Protein AF-A0A2U1KUD3-F1 (afdb_monomer)

Organism: Artemisia annua (NCBI:txid35608)

Foldseek 3Di:
DPVVVVVVVVVCVVVVVVVVVCVVVVVVPPDPPPPVLDPDPDQWAKEFEQFEDDPPDTAGWIFIGHNNDTDDTDGPVRHCVVCVPGHYDYPYHDHHYPADEAEEDACQPDPPNVVHHQQRVQVVSVVVRHQEYEHEQPNHVPGQAFLVSVVNRVVSNPPRHNHHYAYAHECDPVCVPPVVRLVRSVVSGHPYYDYPDQDQDWDADPQKTKGKGGAFPCVVVLCVVLVHDPPDGPRNSVVSLVCCPVVPPHDPPLVSVVPGHGFIWMWMARPVVRKIKTAGAQVCNQAWKWFAFPVRDIDIDSDPVVCCVGHPQGMDTDDHQWMAMQFQGIARSVQRQFQWAWEFDADPVGDRRHTDTDTDPPDGHPDRDRDGNVVRDVDHDHDDDDD

Solvent-accessible surface area (backbone atoms only — not comparable to full-atom values): 21465 Å² total; per-residue (Å²): 124,70,72,62,56,54,55,56,55,61,68,44,45,64,56,53,51,51,52,50,47,50,55,57,51,63,71,59,55,77,71,76,82,71,63,88,82,53,98,52,100,56,61,58,37,33,44,32,20,56,30,33,55,54,102,86,51,74,38,42,25,35,38,34,34,46,79,90,36,82,76,47,74,40,49,52,92,58,36,70,78,76,47,64,97,54,58,71,46,75,50,51,81,45,77,46,63,79,62,37,73,44,78,80,38,78,33,25,43,41,74,35,41,88,78,48,12,45,54,53,46,23,46,53,32,45,76,71,48,27,45,31,39,22,34,51,23,58,83,16,47,72,45,18,57,36,46,68,38,42,50,51,33,54,57,61,38,60,97,36,58,69,36,48,74,49,36,34,27,35,45,44,86,93,46,66,87,38,65,69,52,52,50,46,23,42,77,70,58,29,79,46,76,43,66,73,74,75,40,68,36,76,42,76,57,98,60,28,40,26,44,24,34,40,51,60,75,47,51,73,59,52,27,60,77,72,72,50,59,96,81,61,50,68,33,55,51,52,51,52,51,48,48,48,48,74,74,42,88,87,54,60,72,38,64,63,54,67,69,63,44,57,42,24,25,37,46,31,39,31,65,86,78,73,39,44,42,36,40,33,22,68,83,46,73,31,61,42,28,38,30,40,28,90,89,67,46,82,45,74,36,61,49,64,66,60,44,39,70,56,20,52,78,43,42,34,67,56,45,48,31,24,35,36,33,62,61,50,14,66,40,28,50,85,44,62,48,30,48,44,33,30,34,60,41,62,47,103,85,73,48,83,62,37,56,44,62,44,75,37,88,86,49,74,49,97,60,80,62,81,36,50,66,63,66,39,64,77,59,60,55,81,73,79,79,85,129

Structure (mmCIF, N/CA/C/O backbone):
data_AF-A0A2U1KUD3-F1
#
_entry.id   AF-A0A2U1KUD3-F1
#
loop_
_atom_site.group_PDB
_atom_site.id
_atom_site.type_symbol
_atom_site.label_atom_id
_atom_site.label_alt_id
_atom_site.label_comp_id
_atom_site.label_asym_id
_atom_site.label_entity_id
_atom_site.label_seq_id
_atom_site.pdbx_PDB_ins_code
_atom_site.Cartn_x
_atom_site.Cartn_y
_atom_site.Cartn_z
_atom_site.occupancy
_atom_site.B_iso_or_equiv
_atom_site.auth_seq_id
_atom_site.auth_comp_id
_atom_site.auth_asym_id
_atom_site.auth_atom_id
_atom_site.pdbx_PDB_model_num
ATOM 1 N N . MET A 1 1 ? -24.375 48.774 74.966 1.00 54.44 1 MET A N 1
ATOM 2 C CA . MET A 1 1 ? -24.728 48.020 73.739 1.00 54.44 1 MET A CA 1
ATOM 3 C C . MET A 1 1 ? -23.523 47.675 72.854 1.00 54.44 1 MET A C 1
ATOM 5 O O . MET A 1 1 ? -23.617 46.727 72.089 1.00 54.44 1 MET A O 1
ATOM 9 N N . GLU A 1 2 ? -22.375 48.354 72.977 1.00 55.03 2 GLU A N 1
ATOM 10 C CA . GLU A 1 2 ? -21.226 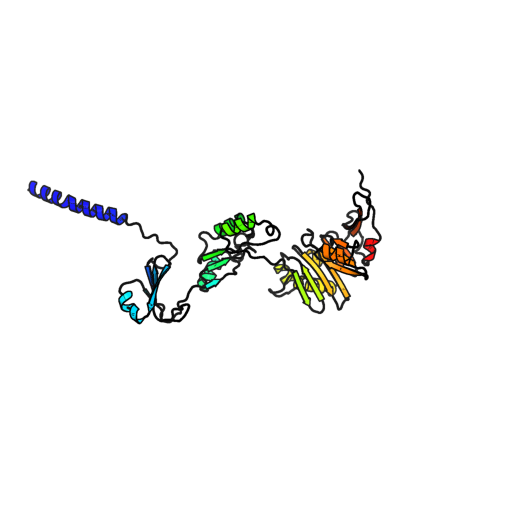48.161 72.064 1.00 55.03 2 GLU A CA 1
ATOM 11 C C . GLU A 1 2 ? -20.309 46.960 72.381 1.00 55.03 2 GLU A C 1
ATOM 13 O O . GLU A 1 2 ? -19.681 46.407 71.480 1.00 55.03 2 GLU A O 1
ATOM 18 N N . ALA A 1 3 ? -20.256 46.489 73.633 1.00 53.94 3 ALA A N 1
ATOM 19 C CA . ALA A 1 3 ? -19.382 45.371 74.017 1.00 53.94 3 ALA A CA 1
ATOM 20 C C . ALA A 1 3 ? -19.892 43.988 73.548 1.00 53.94 3 ALA A C 1
ATOM 22 O O . ALA A 1 3 ? -19.096 43.081 73.299 1.00 53.94 3 ALA A O 1
ATOM 23 N N . GLY A 1 4 ? -21.213 43.825 73.394 1.00 53.03 4 GLY A N 1
ATOM 24 C CA . GLY A 1 4 ? -21.832 42.567 72.950 1.00 53.03 4 GLY A CA 1
ATOM 25 C C . GLY A 1 4 ? -21.670 42.316 71.450 1.00 53.03 4 GLY A C 1
ATOM 26 O O . GLY A 1 4 ? -21.382 41.194 71.039 1.00 53.03 4 GLY A O 1
ATOM 27 N N . LEU A 1 5 ? -21.757 43.375 70.639 1.00 54.03 5 LEU A N 1
ATOM 28 C CA . LEU A 1 5 ? -21.639 43.283 69.182 1.00 54.03 5 LEU A CA 1
ATOM 29 C C . LEU A 1 5 ? -20.204 42.946 68.740 1.00 54.03 5 LEU A C 1
ATOM 31 O O . LEU A 1 5 ? -20.009 42.146 67.826 1.00 54.03 5 LEU A O 1
ATOM 35 N N . ARG A 1 6 ? -19.187 43.470 69.444 1.00 54.19 6 ARG A N 1
ATOM 36 C CA . ARG A 1 6 ? -17.776 43.123 69.195 1.00 54.19 6 ARG A CA 1
ATOM 37 C C . ARG A 1 6 ? -17.451 41.666 69.538 1.00 54.19 6 ARG A C 1
ATOM 39 O O . ARG A 1 6 ? -16.735 41.027 68.776 1.00 54.19 6 ARG A O 1
ATOM 46 N N . ARG A 1 7 ? -17.994 41.107 70.628 1.00 56.94 7 ARG A N 1
ATOM 47 C CA . ARG A 1 7 ? -17.806 39.677 70.957 1.00 56.94 7 ARG A CA 1
ATOM 48 C C . ARG A 1 7 ? -18.499 38.750 69.955 1.00 56.94 7 ARG A C 1
ATOM 50 O O . ARG A 1 7 ? -17.942 37.709 69.623 1.00 56.94 7 ARG A O 1
ATOM 57 N N . PHE A 1 8 ? -19.659 39.152 69.436 1.00 57.34 8 PHE A N 1
ATOM 58 C CA . PHE A 1 8 ? -20.385 38.383 68.425 1.00 57.34 8 PHE A CA 1
ATOM 59 C C . PHE A 1 8 ? -19.633 38.343 67.083 1.00 57.34 8 PHE A C 1
ATOM 61 O O . PHE A 1 8 ? -19.470 37.277 66.499 1.00 57.34 8 PHE A O 1
ATOM 68 N N . LEU A 1 9 ? -19.076 39.475 66.636 1.00 55.78 9 LEU A N 1
ATOM 69 C CA . LEU A 1 9 ? -18.307 39.556 65.386 1.00 55.78 9 LEU A CA 1
ATOM 70 C C . LEU A 1 9 ? -16.962 38.807 65.448 1.00 55.78 9 LEU A C 1
ATOM 72 O O . LEU A 1 9 ? -16.572 38.167 64.473 1.00 55.78 9 LEU A O 1
ATOM 76 N N . VAL A 1 10 ? -16.274 38.819 66.596 1.00 60.22 10 VAL A N 1
ATOM 77 C CA . VAL A 1 10 ? -14.993 38.104 66.767 1.00 60.22 10 VAL A CA 1
ATOM 78 C C . VAL A 1 10 ? -15.188 36.582 66.805 1.00 60.22 10 VAL A C 1
ATOM 80 O O . VAL A 1 10 ? -14.325 35.847 66.333 1.00 60.22 10 VAL A O 1
ATOM 83 N N . SER A 1 11 ? -16.341 36.091 67.274 1.00 62.44 11 SER A N 1
ATOM 84 C CA . SER A 1 11 ? -16.632 34.649 67.320 1.00 62.44 11 SER A CA 1
ATOM 85 C C . SER A 1 11 ? -16.914 34.025 65.945 1.00 62.44 11 SER A C 1
ATOM 87 O O . SER A 1 11 ? -16.763 32.814 65.796 1.00 62.44 11 SER A O 1
ATOM 89 N N . PHE A 1 12 ? -17.314 34.817 64.943 1.00 61.34 12 PHE A N 1
ATOM 90 C CA . PHE A 1 12 ? -17.626 34.332 63.588 1.00 61.34 12 PHE A CA 1
ATOM 91 C C . PHE A 1 12 ? -16.470 34.491 62.590 1.00 61.34 12 PHE A C 1
ATOM 93 O O . PHE A 1 12 ? -16.495 33.873 61.526 1.00 61.34 12 PHE A O 1
ATOM 100 N N . MET A 1 13 ? -15.423 35.249 62.937 1.00 70.25 13 MET A N 1
ATOM 101 C CA . MET A 1 13 ? -14.210 35.375 62.116 1.00 70.25 13 MET A CA 1
ATOM 102 C C . MET A 1 13 ? -13.536 34.031 61.778 1.00 70.25 13 MET A C 1
ATOM 104 O O . MET A 1 13 ? -13.173 33.850 60.616 1.00 70.25 13 MET A O 1
ATOM 108 N N . PRO A 1 14 ? -13.395 33.064 62.710 1.00 72.75 14 PRO A N 1
ATOM 109 C CA . PRO A 1 14 ? -12.785 31.772 62.398 1.00 72.75 14 PRO A CA 1
ATOM 110 C C . PRO A 1 14 ? -13.625 30.968 61.401 1.00 72.75 14 PRO A C 1
ATOM 112 O O . PRO A 1 14 ? -13.075 30.316 60.521 1.00 72.75 14 PRO A O 1
ATOM 115 N N . LEU A 1 15 ? -14.957 31.058 61.497 1.00 73.56 15 LEU A N 1
ATOM 116 C CA . LEU A 1 15 ? -15.887 30.360 60.608 1.00 73.56 15 LEU A CA 1
ATOM 117 C C . LEU A 1 15 ? -15.887 30.975 59.202 1.00 73.56 15 LEU A C 1
ATOM 119 O O . LEU A 1 15 ? -15.884 30.249 58.213 1.00 73.56 15 LEU A O 1
ATOM 123 N N . ALA A 1 16 ? -15.831 32.306 59.107 1.00 75.62 16 ALA A N 1
ATOM 124 C CA . ALA A 1 16 ? -15.709 33.015 57.836 1.00 75.62 16 ALA A CA 1
ATOM 125 C C . ALA A 1 16 ? -14.360 32.733 57.153 1.00 75.62 16 ALA A C 1
ATOM 127 O O . ALA A 1 16 ? -14.322 32.483 55.948 1.00 75.62 16 ALA A O 1
ATOM 128 N N . LEU A 1 17 ? -13.266 32.693 57.922 1.00 75.62 17 LEU A N 1
ATOM 129 C CA . LEU A 1 17 ? -11.947 32.310 57.418 1.00 75.62 17 LEU A CA 1
ATOM 130 C C . LEU A 1 17 ? -11.919 30.842 56.975 1.00 75.62 17 LEU A C 1
ATOM 132 O O . LEU A 1 17 ? -11.416 30.554 55.893 1.00 75.62 17 LEU A O 1
ATOM 136 N N . TYR A 1 18 ? -12.536 29.931 57.730 1.00 72.31 18 TYR A N 1
ATOM 137 C CA . TYR A 1 18 ? -12.646 28.515 57.369 1.00 72.31 18 TYR A CA 1
ATOM 138 C C . TYR A 1 18 ? -13.497 28.290 56.108 1.00 72.31 18 TYR A C 1
ATOM 140 O O . TYR A 1 18 ? -13.085 27.557 55.212 1.00 72.31 18 TYR A O 1
ATOM 148 N N . LEU A 1 19 ? -14.630 28.987 55.966 1.00 71.94 19 LEU A N 1
ATOM 149 C CA . LEU A 1 19 ? -15.449 28.962 54.748 1.00 71.94 19 LEU A CA 1
ATOM 150 C C . LEU A 1 19 ? -14.700 29.554 53.548 1.00 71.94 19 LEU A C 1
ATOM 152 O O . LEU A 1 19 ? -14.734 28.982 52.461 1.00 71.94 19 LEU A O 1
ATOM 156 N N . SER A 1 20 ? -13.964 30.653 53.738 1.00 68.81 20 SER A N 1
ATOM 157 C CA . SER A 1 20 ? -13.123 31.228 52.681 1.00 68.81 20 SER A CA 1
ATOM 158 C C . SER A 1 20 ? -11.962 30.304 52.292 1.00 68.81 20 SER A C 1
ATOM 160 O O . SER A 1 20 ? -11.641 30.203 51.110 1.00 68.81 20 SER A O 1
ATOM 162 N N . TYR A 1 21 ? -11.402 29.551 53.246 1.00 69.06 21 TYR A N 1
ATOM 163 C CA . TYR A 1 21 ? -10.380 28.534 53.011 1.00 69.06 21 TYR A CA 1
ATOM 164 C C . TYR A 1 21 ? -10.946 27.319 52.265 1.00 69.06 21 TYR A C 1
ATOM 166 O O . TYR A 1 21 ? -10.302 26.834 51.340 1.00 69.06 21 TYR A O 1
ATOM 174 N N . ILE A 1 22 ? -12.171 26.871 52.568 1.00 64.31 22 ILE A N 1
ATOM 175 C CA . ILE A 1 22 ? -12.867 25.820 51.801 1.00 64.31 22 ILE A CA 1
ATOM 176 C C . ILE A 1 22 ? -13.181 26.294 50.376 1.00 64.31 22 ILE A C 1
ATOM 178 O O . ILE A 1 22 ? -12.992 25.541 49.427 1.00 64.31 22 ILE A O 1
ATOM 182 N N . VAL A 1 23 ? -13.600 27.547 50.183 1.00 65.44 23 VAL A N 1
ATOM 183 C CA . VAL A 1 23 ? -13.841 28.108 48.839 1.00 65.44 23 VAL A CA 1
ATOM 184 C C . VAL A 1 23 ? -12.528 28.287 48.063 1.00 65.44 23 VAL A C 1
ATOM 186 O O . VAL A 1 23 ? -12.487 28.051 46.855 1.00 65.44 23 VAL A O 1
ATOM 189 N N . TYR A 1 24 ? -11.440 28.659 48.741 1.00 63.56 24 TYR A N 1
ATOM 190 C CA . TYR A 1 24 ? -10.109 28.810 48.148 1.00 63.56 24 TYR A CA 1
ATOM 191 C C . TYR A 1 24 ? -9.462 27.459 47.795 1.00 63.56 24 TYR A C 1
ATOM 193 O O . TYR A 1 24 ? -8.884 27.312 46.720 1.00 63.56 24 TYR A O 1
ATOM 201 N N . THR A 1 25 ? -9.604 26.445 48.652 1.00 51.62 25 THR A N 1
ATOM 202 C CA . THR A 1 25 ? -9.101 25.081 48.405 1.00 51.62 25 THR A CA 1
ATOM 203 C C . THR A 1 25 ? -10.010 24.285 47.464 1.00 51.62 25 THR A C 1
ATOM 205 O O . THR A 1 25 ? -9.510 23.525 46.641 1.00 51.62 25 THR A O 1
ATOM 208 N N . GLY A 1 26 ? -11.324 24.537 47.469 1.00 50.94 26 GLY A N 1
ATOM 209 C CA . GLY A 1 26 ? -12.296 23.977 46.522 1.00 50.94 26 GLY A CA 1
ATOM 210 C C . GLY A 1 26 ? -12.128 24.481 45.083 1.00 50.94 26 GLY A C 1
ATOM 211 O O . GLY A 1 26 ? -12.449 23.762 44.140 1.00 50.94 26 GLY A O 1
ATOM 212 N N . LYS A 1 27 ? -11.555 25.679 44.886 1.00 48.06 27 LYS A N 1
ATOM 213 C CA . LYS A 1 27 ? -11.140 26.185 43.560 1.00 48.06 27 LYS A CA 1
ATOM 214 C C . LYS A 1 27 ? -9.827 25.578 43.049 1.00 48.06 27 LYS A C 1
ATOM 216 O O . LYS A 1 27 ? -9.543 25.699 41.861 1.00 48.06 27 LYS A O 1
ATOM 221 N N . ASN A 1 28 ? -9.070 24.908 43.920 1.00 39.34 28 ASN A N 1
ATOM 222 C CA . ASN A 1 28 ? -7.809 24.230 43.612 1.00 39.34 28 ASN A CA 1
ATOM 223 C C . ASN A 1 28 ? -7.913 22.704 43.751 1.00 39.34 28 ASN A C 1
ATOM 225 O O . ASN A 1 28 ? -6.901 22.026 43.926 1.00 39.34 28 ASN A O 1
ATOM 229 N N . VAL A 1 29 ? -9.118 22.138 43.626 1.00 42.19 29 VAL A N 1
ATOM 230 C CA . VAL A 1 29 ? -9.229 20.726 43.254 1.00 42.19 29 VAL A CA 1
ATOM 231 C C . VAL A 1 29 ? -8.633 20.624 41.851 1.00 42.19 29 VAL A C 1
ATOM 233 O O . VAL A 1 29 ? -9.147 21.291 40.944 1.00 42.19 29 VAL A O 1
ATOM 236 N N . PRO A 1 30 ? -7.545 19.861 41.632 1.00 38.19 30 PRO A N 1
ATOM 237 C CA . PRO A 1 30 ? -7.074 19.626 40.282 1.00 38.19 30 PRO A CA 1
ATOM 238 C C . PRO A 1 30 ? -8.256 19.043 39.517 1.00 38.19 30 PRO A C 1
ATOM 240 O O . PRO A 1 30 ? -8.766 17.980 39.878 1.00 38.19 30 PRO A O 1
ATOM 243 N N . LYS A 1 31 ? -8.737 19.768 38.496 1.00 41.09 31 LYS A N 1
ATOM 244 C CA . LYS A 1 31 ? -9.712 19.208 37.561 1.00 41.09 31 LYS A CA 1
ATOM 2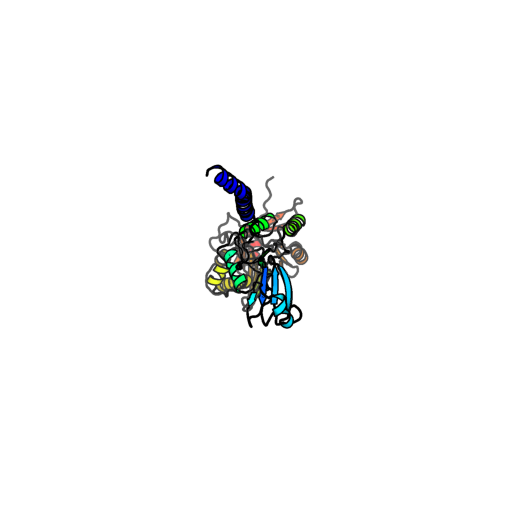45 C C . LYS A 1 31 ? -9.159 17.839 37.164 1.00 41.09 31 LYS A C 1
ATOM 247 O O . LYS A 1 31 ? -7.968 17.783 36.822 1.00 41.09 31 LYS A O 1
ATOM 252 N N . PRO A 1 32 ? -9.952 16.750 37.236 1.00 40.59 32 PRO A N 1
ATOM 253 C CA . PRO A 1 32 ? -9.506 15.493 36.660 1.00 40.59 32 PRO A CA 1
ATOM 254 C C . PRO A 1 32 ? -9.029 15.846 35.261 1.00 40.59 32 PRO A C 1
ATOM 256 O O . PRO A 1 32 ? -9.703 16.617 34.571 1.00 40.59 32 PRO A O 1
ATOM 259 N N . ARG A 1 33 ? -7.817 15.411 34.900 1.00 39.28 33 ARG A N 1
ATOM 260 C CA . ARG A 1 33 ? -7.309 15.585 33.543 1.00 39.28 33 ARG A CA 1
ATOM 261 C C . ARG A 1 33 ? -8.371 14.974 32.641 1.00 39.28 33 ARG A C 1
ATOM 263 O O . ARG A 1 33 ? -8.423 13.759 32.489 1.00 39.28 33 ARG A O 1
ATOM 270 N N . THR A 1 34 ? -9.247 15.807 32.093 1.00 44.34 34 THR A N 1
ATOM 271 C CA . THR A 1 34 ? -10.106 15.427 30.995 1.00 44.34 34 THR A CA 1
ATOM 272 C C . THR A 1 34 ? -9.118 15.301 29.856 1.00 44.34 34 THR A C 1
ATOM 274 O O . THR A 1 34 ? -8.784 16.286 29.198 1.00 44.34 34 THR A O 1
ATOM 277 N N . SER A 1 35 ? -8.542 14.111 29.680 1.00 46.62 35 SER A N 1
ATOM 278 C CA . SER A 1 35 ? -8.097 13.733 28.354 1.00 46.62 35 SER A CA 1
ATOM 279 C C . SER A 1 35 ? -9.309 14.016 27.474 1.00 46.62 35 SER A C 1
ATOM 281 O O . SER A 1 35 ? -10.368 13.421 27.665 1.00 46.62 35 SER A O 1
ATOM 283 N N . GLY A 1 36 ? -9.207 14.997 26.580 1.00 49.38 36 GLY A N 1
ATOM 284 C CA . GLY A 1 36 ? -10.276 15.366 25.646 1.00 49.38 36 GLY A CA 1
ATOM 285 C C . GLY A 1 36 ? -10.625 14.247 24.653 1.00 49.38 36 GLY A C 1
ATOM 286 O O . GLY A 1 36 ? -11.120 14.528 23.573 1.00 49.38 36 GLY A O 1
ATOM 287 N N . CYS A 1 37 ? -10.322 12.994 24.997 1.00 52.66 37 CYS A N 1
ATOM 288 C CA . CYS A 1 37 ? -10.505 11.782 24.217 1.00 52.66 37 CYS A CA 1
ATOM 289 C C . CYS A 1 37 ? -11.815 11.055 24.553 1.00 52.66 37 CYS A C 1
ATOM 291 O O . CYS A 1 37 ? -12.104 10.040 23.932 1.00 52.66 37 CYS A O 1
ATOM 293 N N . SER A 1 38 ? -12.589 11.519 25.540 1.00 59.25 38 SER A N 1
ATOM 294 C CA . SER A 1 38 ? -13.895 10.938 25.860 1.00 59.25 38 SER A CA 1
ATOM 295 C C . SER A 1 38 ? -15.006 11.891 25.434 1.00 59.25 38 SER A C 1
ATOM 297 O O . SER A 1 38 ? -15.069 13.022 25.912 1.00 59.25 38 SER A O 1
ATOM 299 N N . LEU A 1 39 ? -15.911 11.415 24.572 1.00 67.00 39 LEU A N 1
ATOM 300 C CA . LEU A 1 39 ? -17.189 12.087 24.288 1.00 67.00 39 LEU A CA 1
ATOM 301 C C . LEU A 1 39 ? -18.109 12.113 25.519 1.00 67.00 39 LEU A C 1
ATOM 303 O O . LEU A 1 39 ? -19.114 12.820 25.537 1.00 67.00 39 LEU A O 1
ATOM 307 N N . LEU A 1 40 ? -17.774 11.329 26.545 1.00 76.25 40 LEU A N 1
ATOM 308 C CA . LEU A 1 40 ? -18.543 11.209 27.769 1.00 76.25 40 LEU A CA 1
ATOM 309 C C . LEU A 1 40 ? -17.971 12.137 28.841 1.00 76.25 40 LEU A C 1
ATOM 311 O O . LEU A 1 40 ? -16.750 12.202 29.007 1.00 76.25 40 LEU A O 1
ATOM 315 N N . PRO A 1 41 ? -18.834 12.782 29.645 1.00 77.31 41 PRO A N 1
ATOM 316 C CA . PRO A 1 41 ? -18.404 13.699 30.700 1.00 77.31 41 PRO A CA 1
ATOM 317 C C . PRO A 1 41 ? -17.707 12.987 31.872 1.00 77.31 41 PRO A C 1
ATOM 319 O O . PRO A 1 41 ? -17.190 13.643 32.775 1.00 77.31 41 PRO A O 1
ATOM 322 N N . HIS A 1 42 ? -17.690 11.652 31.875 1.00 82.62 42 HIS A N 1
ATOM 323 C CA . HIS A 1 42 ? -17.127 10.827 32.935 1.00 82.62 42 HIS A CA 1
ATOM 324 C C . HIS A 1 42 ? -15.840 10.142 32.471 1.00 82.62 42 HIS A C 1
ATOM 326 O O . HIS A 1 42 ? -15.796 9.526 31.408 1.00 82.62 42 HIS A O 1
ATOM 332 N N . SER A 1 43 ? -14.800 10.194 33.305 1.00 84.81 43 SER A N 1
ATOM 333 C CA . SER A 1 43 ? -13.586 9.388 33.120 1.00 84.81 43 SER A CA 1
ATOM 334 C C . SER A 1 43 ? -13.768 7.937 33.571 1.00 84.81 43 SER A C 1
ATOM 336 O O . SER A 1 43 ? -12.983 7.080 33.176 1.00 84.81 43 SER A O 1
ATOM 338 N N . HIS A 1 44 ? -14.782 7.677 34.402 1.00 91.62 44 HIS A N 1
ATOM 339 C CA . HIS A 1 44 ? -15.135 6.364 34.932 1.00 91.62 44 HIS A CA 1
ATOM 340 C C . HIS A 1 44 ? -16.622 6.104 34.691 1.00 91.62 44 HIS A C 1
ATOM 342 O O . HIS A 1 44 ? -17.469 6.847 35.187 1.00 91.62 44 HIS A O 1
ATOM 348 N N . TYR A 1 45 ? -16.930 5.092 33.888 1.00 91.69 45 TYR A N 1
ATOM 349 C CA . TYR A 1 45 ? -18.288 4.751 33.469 1.00 91.69 45 TYR A CA 1
ATOM 350 C C . TYR A 1 45 ? -18.384 3.271 33.091 1.00 91.69 45 TYR A C 1
ATOM 352 O O . TYR A 1 45 ? -17.379 2.564 33.026 1.00 91.69 45 TYR A O 1
ATOM 360 N N . TRP A 1 46 ? -19.604 2.807 32.848 1.00 93.25 46 TRP A N 1
ATOM 361 C CA . TRP A 1 46 ? -19.900 1.437 32.451 1.00 93.25 46 TRP A CA 1
ATOM 362 C C . TRP A 1 46 ? -20.617 1.405 31.104 1.00 93.25 46 TRP A C 1
ATOM 364 O O . TRP A 1 46 ? -21.445 2.269 30.820 1.00 93.25 46 TRP A O 1
ATOM 374 N N . ILE A 1 47 ? -20.321 0.389 30.297 1.00 93.88 47 ILE A N 1
ATOM 375 C CA . ILE A 1 47 ? -21.030 0.072 29.054 1.00 93.88 47 ILE A CA 1
ATOM 376 C C . ILE A 1 47 ? -21.791 -1.233 29.273 1.00 93.88 47 ILE A C 1
ATOM 378 O O . ILE A 1 47 ? -21.157 -2.259 29.501 1.00 93.88 47 ILE A O 1
ATOM 382 N N . ALA A 1 48 ? -23.120 -1.206 29.201 1.00 94.31 48 ALA A N 1
ATOM 383 C CA . ALA A 1 48 ? -23.973 -2.384 29.349 1.00 94.31 48 ALA A CA 1
ATOM 384 C C . ALA A 1 48 ? -24.541 -2.837 27.999 1.00 94.31 48 ALA A C 1
ATOM 386 O O . ALA A 1 48 ? -24.851 -2.011 27.141 1.00 94.31 48 ALA A O 1
ATOM 387 N N . SER A 1 49 ? -24.658 -4.152 27.809 1.00 95.88 49 SER A N 1
ATOM 388 C CA . SER A 1 49 ? -25.300 -4.761 26.640 1.00 95.88 49 SER A CA 1
ATOM 389 C C . SER A 1 49 ? -25.666 -6.225 26.912 1.00 95.88 49 SER A C 1
ATOM 391 O O . SER A 1 49 ? -25.012 -6.919 27.694 1.00 95.88 49 SER A O 1
ATOM 393 N N . LYS A 1 50 ? -26.694 -6.718 26.213 1.00 95.88 50 LYS A N 1
ATOM 394 C CA . LYS A 1 50 ? -27.051 -8.142 26.139 1.00 95.88 50 LYS A CA 1
ATOM 395 C C . LYS A 1 50 ? -26.057 -8.977 25.325 1.00 95.88 50 LYS A C 1
ATOM 397 O O . LYS A 1 50 ? -26.063 -10.201 25.442 1.00 95.88 50 LYS A O 1
ATOM 402 N N . HIS A 1 51 ? -25.219 -8.329 24.515 1.00 97.00 51 HIS A N 1
ATOM 403 C CA . HIS A 1 51 ? -24.284 -8.964 23.591 1.00 97.00 51 HIS A CA 1
ATOM 404 C C . HIS A 1 51 ? -22.897 -8.311 23.664 1.00 97.00 51 HIS A C 1
ATOM 406 O O . HIS A 1 51 ? -22.523 -7.502 22.816 1.00 97.00 51 HIS A O 1
ATOM 412 N N . ILE A 1 52 ? -22.115 -8.685 24.674 1.00 96.88 52 ILE A N 1
ATOM 413 C CA . ILE A 1 52 ? -20.704 -8.316 24.809 1.00 96.88 52 ILE A CA 1
ATOM 414 C C . ILE A 1 52 ? -19.845 -9.458 24.276 1.00 96.88 52 ILE A C 1
ATOM 416 O O . ILE A 1 52 ? -19.898 -10.573 24.796 1.00 96.88 52 ILE A O 1
ATOM 420 N N . VAL A 1 53 ? -19.046 -9.176 23.251 1.00 96.12 53 VAL A N 1
ATOM 421 C CA . VAL A 1 53 ? -18.141 -10.147 22.630 1.00 96.12 53 VAL A CA 1
ATOM 422 C C . VAL A 1 53 ? -16.845 -10.232 23.427 1.00 96.12 53 VAL A C 1
ATOM 424 O O . VAL A 1 53 ? -16.150 -9.235 23.625 1.00 96.12 53 VAL A O 1
ATOM 427 N N . THR A 1 54 ? -16.494 -11.443 23.845 1.00 92.75 54 THR A N 1
ATOM 428 C CA . THR A 1 54 ? -15.199 -11.779 24.448 1.00 92.75 54 THR A CA 1
ATOM 429 C C . THR A 1 54 ? -14.454 -12.775 23.548 1.00 92.75 54 THR A C 1
ATOM 431 O O . THR A 1 54 ? -15.056 -13.318 22.621 1.00 92.75 54 THR A O 1
ATOM 434 N N . PRO A 1 55 ? -13.169 -13.079 23.807 1.00 90.81 55 PRO A N 1
ATOM 435 C CA . PRO A 1 55 ? -12.439 -14.090 23.036 1.00 90.81 55 PRO A CA 1
ATOM 436 C C . PRO A 1 55 ? -13.046 -15.503 23.068 1.00 90.81 55 PRO A C 1
ATOM 438 O O . PRO A 1 55 ? -12.670 -16.338 22.251 1.00 90.81 55 PRO A O 1
ATOM 441 N N . HIS A 1 56 ? -13.939 -15.795 24.019 1.00 91.25 56 HIS A N 1
ATOM 442 C CA . HIS A 1 56 ? -14.452 -17.148 24.258 1.00 91.25 56 HIS A CA 1
ATOM 443 C C . HIS A 1 56 ? -15.968 -17.264 24.095 1.00 91.25 56 HIS A C 1
ATOM 445 O O . HIS A 1 56 ? -16.460 -18.293 23.640 1.00 91.25 56 HIS A O 1
ATOM 451 N N . GLU A 1 57 ? -16.715 -16.230 24.478 1.00 94.06 57 GLU A N 1
ATOM 452 C CA . GLU A 1 57 ? -18.178 -16.245 24.482 1.00 94.06 57 GLU A CA 1
ATOM 453 C C . GLU A 1 57 ? -18.782 -14.854 24.240 1.00 94.06 57 GLU A C 1
ATOM 455 O O . GLU A 1 57 ? -18.121 -13.824 24.410 1.00 94.06 57 GLU A O 1
ATOM 460 N N . ILE A 1 58 ? -20.065 -14.833 23.874 1.00 96.62 58 ILE A N 1
ATOM 461 C CA . ILE A 1 58 ? -20.904 -13.631 23.899 1.00 96.62 58 ILE A CA 1
ATOM 462 C C . ILE A 1 58 ? -21.719 -13.667 25.187 1.00 96.62 58 ILE A C 1
ATOM 464 O O . ILE A 1 58 ? -22.440 -14.634 25.432 1.00 96.62 58 ILE A O 1
ATOM 468 N N . ILE A 1 59 ? -21.625 -12.614 25.997 1.00 94.75 59 ILE A N 1
ATOM 469 C CA . ILE A 1 59 ? -22.306 -12.542 27.293 1.00 94.75 59 ILE A CA 1
ATOM 470 C C . ILE A 1 59 ? -23.260 -11.353 27.377 1.00 94.75 59 ILE A C 1
ATOM 472 O O . ILE A 1 59 ? -23.042 -10.319 26.752 1.00 94.75 59 ILE A O 1
ATOM 476 N N . SER A 1 60 ? -24.271 -11.484 28.233 1.00 95.69 60 SER A N 1
ATOM 477 C CA . SER A 1 60 ? -25.054 -10.350 28.726 1.00 95.69 60 SER A CA 1
ATOM 478 C C . SER A 1 60 ? -24.420 -9.811 30.006 1.00 95.69 60 SER A C 1
ATOM 480 O O . SER A 1 60 ? -24.121 -10.584 30.927 1.00 95.69 60 SER A O 1
ATOM 482 N N . GLY A 1 61 ? -24.202 -8.500 30.080 1.00 94.38 61 GLY A N 1
ATOM 483 C CA . GLY A 1 61 ? -23.539 -7.883 31.221 1.00 94.38 61 GLY A CA 1
ATOM 484 C C . GLY A 1 61 ? -23.074 -6.461 30.947 1.00 94.38 61 GLY A C 1
ATOM 485 O O . GLY A 1 61 ? -23.733 -5.705 30.231 1.00 94.38 61 GLY A O 1
ATOM 486 N N . ALA A 1 62 ? -21.926 -6.102 31.516 1.00 94.38 62 ALA A N 1
ATOM 487 C CA . ALA A 1 62 ? -21.323 -4.800 31.300 1.00 94.38 62 ALA A CA 1
ATOM 488 C C . ALA A 1 62 ? -19.809 -4.758 31.487 1.00 94.38 62 ALA A C 1
ATOM 490 O O . ALA A 1 62 ? -19.220 -5.584 32.185 1.00 94.38 62 ALA A O 1
ATOM 491 N N . VAL A 1 63 ? -19.207 -3.730 30.895 1.00 94.25 63 VAL A N 1
ATOM 492 C CA . VAL A 1 63 ? -17.775 -3.437 30.916 1.00 94.25 63 VAL A CA 1
ATOM 493 C C . VAL A 1 63 ? -17.533 -2.147 31.691 1.00 94.25 63 VAL A C 1
ATOM 495 O O . VAL A 1 63 ? -18.111 -1.109 31.369 1.00 94.25 63 VAL A O 1
ATOM 498 N N . GLU A 1 64 ? -16.665 -2.198 32.696 1.00 93.81 64 GLU A N 1
ATOM 499 C CA . GLU A 1 64 ? -16.210 -1.027 33.444 1.00 93.81 64 GLU A CA 1
ATOM 500 C C . GLU A 1 64 ? -15.027 -0.370 32.744 1.00 93.81 64 GLU A C 1
ATOM 502 O O . GLU A 1 64 ? -14.012 -1.017 32.471 1.00 93.81 64 GLU A O 1
ATOM 507 N N . ILE A 1 65 ? -15.124 0.937 32.516 1.00 93.06 65 ILE A N 1
ATOM 508 C CA . ILE A 1 65 ? -14.069 1.735 31.902 1.00 93.06 65 ILE A CA 1
ATOM 509 C C . ILE A 1 65 ? -13.633 2.819 32.877 1.00 93.06 65 ILE A C 1
ATOM 511 O O . ILE A 1 65 ? -14.452 3.618 33.323 1.00 93.06 65 ILE A O 1
ATOM 515 N N . ASN A 1 66 ? -12.334 2.890 33.169 1.00 91.25 66 ASN A N 1
ATOM 516 C CA . ASN A 1 66 ? -11.739 3.963 33.963 1.00 91.25 66 ASN A CA 1
ATOM 517 C C . ASN A 1 66 ? -10.477 4.498 33.281 1.00 91.25 66 ASN A C 1
ATOM 519 O O . ASN A 1 66 ? -9.548 3.746 32.983 1.00 91.25 66 ASN A O 1
ATOM 523 N N . GLY A 1 67 ? -10.448 5.801 33.000 1.00 88.00 67 GLY A N 1
ATOM 524 C CA . GLY A 1 67 ? -9.299 6.462 32.380 1.00 88.00 67 GLY A CA 1
ATOM 525 C C . GLY A 1 67 ? -8.939 5.902 30.999 1.00 88.00 67 GLY A C 1
ATOM 526 O O . GLY A 1 67 ? -7.764 5.880 30.643 1.00 88.00 67 GLY A O 1
ATOM 527 N N . GLY A 1 68 ? -9.928 5.409 30.244 1.00 88.06 68 GLY A N 1
ATOM 528 C CA . GLY A 1 68 ? -9.726 4.796 28.924 1.00 88.06 68 GLY A CA 1
ATOM 529 C C . GLY A 1 68 ? -9.234 3.345 28.954 1.00 88.06 68 GLY A C 1
ATOM 530 O O . GLY A 1 68 ? -8.859 2.814 27.914 1.00 88.06 68 GLY A O 1
ATOM 531 N N . ARG A 1 69 ? -9.222 2.694 30.123 1.00 92.06 69 ARG A N 1
ATOM 532 C CA . ARG A 1 69 ? -8.876 1.274 30.272 1.00 92.06 69 ARG A CA 1
ATOM 533 C C . ARG A 1 69 ? -10.080 0.473 30.733 1.00 92.06 69 ARG A C 1
ATOM 535 O O . ARG A 1 69 ? -10.869 0.962 31.538 1.00 92.06 69 ARG A O 1
ATOM 542 N N . ILE A 1 70 ? -10.170 -0.765 30.261 1.00 94.19 70 ILE A N 1
ATOM 543 C CA . ILE A 1 70 ? -11.120 -1.752 30.776 1.00 94.19 70 ILE A CA 1
ATOM 544 C C . ILE A 1 70 ? -10.610 -2.223 32.142 1.00 94.19 70 ILE A C 1
ATOM 546 O O . ILE A 1 70 ? -9.470 -2.674 32.246 1.00 94.19 70 ILE A O 1
ATOM 550 N N . ILE A 1 71 ? -11.432 -2.081 33.181 1.00 95.12 71 ILE A N 1
ATOM 551 C CA . ILE A 1 71 ? -11.084 -2.452 34.563 1.00 95.12 71 ILE A CA 1
ATOM 552 C C . ILE A 1 71 ? -11.686 -3.797 34.941 1.00 95.12 71 ILE A C 1
ATOM 554 O O . ILE A 1 71 ? -11.021 -4.630 35.550 1.00 95.12 71 ILE A O 1
ATOM 558 N N . SER A 1 72 ? -12.947 -4.006 34.586 1.00 92.50 72 SER A N 1
ATOM 559 C CA . SER A 1 72 ? -13.676 -5.216 34.925 1.00 92.50 72 SER A CA 1
ATOM 560 C C . SER A 1 72 ? -14.779 -5.484 33.906 1.00 92.50 72 SER A C 1
ATOM 562 O O . SER A 1 72 ? -15.178 -4.607 33.134 1.00 92.50 72 SER A O 1
ATOM 564 N N . LEU A 1 73 ? -15.247 -6.726 33.890 1.00 92.69 73 LEU A N 1
ATOM 565 C CA . LEU A 1 73 ? -16.378 -7.175 33.096 1.00 92.69 73 LEU A CA 1
ATOM 566 C C . LEU A 1 73 ? -17.259 -8.039 33.995 1.00 92.69 73 LEU A C 1
ATOM 568 O O . LEU A 1 73 ? -16.774 -8.946 34.669 1.00 92.69 73 LEU A O 1
ATOM 572 N N . VAL A 1 74 ? -18.545 -7.708 34.039 1.00 92.19 74 VAL A N 1
ATOM 573 C CA . VAL A 1 74 ? -19.500 -8.243 35.013 1.00 92.19 74 VAL A CA 1
ATOM 574 C C . VAL A 1 74 ? -20.681 -8.835 34.257 1.00 92.19 74 VAL A C 1
ATOM 576 O O . VAL A 1 74 ? -21.229 -8.188 33.365 1.00 92.19 74 VAL A O 1
ATOM 579 N N . LYS A 1 75 ? -21.073 -10.071 34.588 1.00 90.88 75 LYS A N 1
ATOM 580 C CA . LYS A 1 75 ? -22.248 -10.721 33.990 1.00 90.88 75 LYS A CA 1
ATOM 581 C C . LYS A 1 75 ? -23.526 -10.081 34.535 1.00 90.88 75 LYS A C 1
ATOM 583 O O . LYS A 1 75 ? -23.555 -9.578 35.653 1.00 90.88 75 LYS A O 1
ATOM 588 N N . GLU A 1 76 ? -24.608 -10.138 33.764 1.00 86.62 76 GLU A N 1
ATOM 589 C CA . GLU A 1 76 ? -25.886 -9.492 34.107 1.00 86.62 76 GLU A CA 1
ATOM 590 C C . GLU A 1 76 ? -26.411 -9.841 35.515 1.00 86.62 76 GLU A C 1
ATOM 592 O O . GLU A 1 76 ? -27.026 -9.008 36.174 1.00 86.62 76 GLU A O 1
ATOM 597 N N . LYS A 1 77 ? -26.128 -11.050 36.007 1.00 82.88 77 LYS A N 1
ATOM 598 C CA . LYS A 1 77 ? -26.555 -11.518 37.335 1.00 82.88 77 LYS A CA 1
ATOM 599 C C . LYS A 1 77 ? -25.957 -10.689 38.481 1.00 82.88 77 LYS A C 1
ATOM 601 O O . LYS A 1 77 ? -26.628 -10.460 39.478 1.00 82.88 77 LYS A O 1
ATOM 606 N N . ASP A 1 78 ? -24.733 -10.203 38.293 1.00 79.81 78 ASP A N 1
ATOM 607 C CA . ASP A 1 78 ? -23.928 -9.504 39.304 1.00 79.81 78 ASP A CA 1
ATOM 608 C C . ASP A 1 78 ? -23.948 -7.970 39.097 1.00 79.81 78 ASP A C 1
ATOM 610 O O . ASP A 1 78 ? -23.370 -7.191 39.862 1.00 79.81 78 ASP A O 1
ATOM 614 N N . TRP A 1 79 ? -24.622 -7.518 38.034 1.00 74.94 79 TRP A N 1
ATOM 615 C CA . TRP A 1 79 ? -24.650 -6.134 37.562 1.00 74.94 79 TRP A CA 1
ATOM 616 C C . TRP A 1 79 ? -25.405 -5.177 38.498 1.00 74.94 79 TRP A C 1
ATOM 618 O O . TRP A 1 79 ? -24.908 -4.087 38.789 1.00 74.94 79 TRP A O 1
ATOM 628 N N . GLN A 1 80 ? -26.592 -5.562 38.990 1.00 71.25 80 GLN A N 1
ATOM 629 C CA . GLN A 1 80 ? -27.474 -4.638 39.724 1.00 71.25 80 GLN A CA 1
ATOM 630 C C . GLN A 1 80 ? -26.883 -4.157 41.057 1.00 71.25 80 GLN A C 1
ATOM 632 O O . GLN A 1 80 ? -27.081 -3.002 41.434 1.00 71.25 80 GLN A O 1
ATOM 637 N N . GLU A 1 81 ? -26.136 -5.011 41.756 1.00 73.12 81 GLU A N 1
ATOM 638 C CA . GLU A 1 81 ? -25.469 -4.640 43.009 1.00 73.12 81 GLU A CA 1
ATOM 639 C C . GLU A 1 81 ? -24.187 -3.844 42.750 1.00 73.12 81 GLU A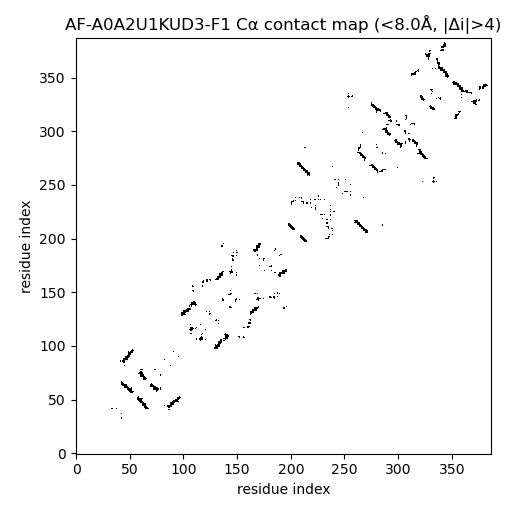 C 1
ATOM 641 O O . GLU A 1 81 ? -23.928 -2.841 43.418 1.00 73.12 81 GLU A O 1
ATOM 646 N N . THR A 1 82 ? -23.417 -4.236 41.732 1.00 74.19 82 THR A N 1
ATOM 647 C CA . THR A 1 82 ? -22.099 -3.657 41.440 1.00 74.19 82 THR A CA 1
ATOM 648 C C . THR A 1 82 ? -22.181 -2.245 40.852 1.00 74.19 82 THR A C 1
ATOM 650 O O . THR A 1 82 ? -21.249 -1.447 41.020 1.00 74.19 82 THR A O 1
ATOM 653 N N . VAL A 1 83 ? -23.267 -1.916 40.142 1.00 75.69 83 VAL A N 1
ATOM 654 C CA . VAL A 1 83 ? -23.348 -0.698 39.307 1.00 75.69 83 VAL A CA 1
ATOM 655 C C . VAL A 1 83 ? -24.409 0.299 39.778 1.00 75.69 83 VAL A C 1
ATOM 657 O O . VAL A 1 83 ? -24.614 1.364 39.192 1.00 75.69 83 VAL A O 1
ATOM 660 N N . LYS A 1 84 ? -25.018 0.025 40.934 1.00 75.44 84 LYS A N 1
ATOM 661 C CA . LYS A 1 84 ? -25.938 0.944 41.604 1.00 75.44 84 LYS A CA 1
ATOM 662 C C . LYS A 1 84 ? -25.291 2.326 41.791 1.00 75.44 84 LYS A C 1
ATOM 664 O O . LYS A 1 84 ? -24.218 2.446 42.378 1.00 75.44 84 LYS A O 1
ATOM 669 N N . ASN A 1 85 ? -25.966 3.367 41.299 1.00 79.75 85 ASN A N 1
ATOM 670 C CA . ASN A 1 85 ? -25.536 4.775 41.333 1.00 79.75 85 ASN A CA 1
ATOM 671 C C . ASN A 1 85 ? -24.249 5.117 40.546 1.00 79.75 85 ASN A C 1
ATOM 673 O O . ASN A 1 85 ? -23.647 6.159 40.810 1.00 79.75 85 ASN A O 1
ATOM 677 N N . LYS A 1 86 ? -23.816 4.290 39.584 1.00 85.81 86 LYS A N 1
ATOM 678 C CA . LYS A 1 86 ? -22.676 4.604 38.700 1.00 85.81 86 LYS A CA 1
ATOM 679 C C . LYS A 1 86 ? -23.145 5.118 37.326 1.00 85.81 86 LYS A C 1
ATOM 681 O O . LYS A 1 86 ? -24.264 4.810 36.921 1.00 85.81 86 LYS A O 1
ATOM 686 N N . PRO A 1 87 ? -22.316 5.876 36.580 1.00 90.12 87 PRO A N 1
ATOM 687 C CA . PRO A 1 87 ? -22.633 6.266 35.206 1.00 90.12 87 PRO A CA 1
ATOM 688 C C . PRO A 1 87 ? -22.643 5.044 34.281 1.00 90.12 87 PRO A C 1
ATOM 690 O O . PRO A 1 87 ? -21.619 4.378 34.121 1.00 90.12 87 PRO A O 1
ATOM 693 N N . VAL A 1 88 ? -23.794 4.763 33.674 1.00 90.94 88 VAL A N 1
ATOM 694 C CA . VAL A 1 88 ? -24.019 3.617 32.783 1.00 90.94 88 VAL A CA 1
ATOM 695 C C . VAL A 1 88 ? -24.492 4.101 31.424 1.00 90.94 88 VAL A C 1
ATOM 697 O O . VAL A 1 88 ? -25.368 4.960 31.341 1.00 90.94 88 VAL A O 1
ATOM 700 N N . ILE A 1 89 ? -23.964 3.484 30.373 1.00 92.06 89 ILE A N 1
ATOM 701 C CA . ILE A 1 89 ? -24.460 3.605 29.007 1.00 92.06 89 ILE A CA 1
ATOM 702 C C . ILE A 1 89 ? -24.977 2.237 28.587 1.00 92.06 89 ILE A C 1
ATOM 704 O O . ILE A 1 89 ? -24.193 1.306 28.406 1.00 92.06 89 ILE A O 1
ATOM 708 N N . ASP A 1 90 ? -26.295 2.118 28.476 1.00 92.44 90 ASP A N 1
ATOM 709 C CA . ASP A 1 90 ? -26.962 0.873 28.108 1.00 92.44 90 ASP A CA 1
ATOM 710 C C . ASP A 1 90 ? -27.245 0.841 26.602 1.00 92.44 90 ASP A C 1
ATOM 712 O O . ASP A 1 90 ? -27.982 1.673 26.073 1.00 92.44 90 ASP A O 1
ATOM 716 N N . TYR A 1 91 ? -26.631 -0.122 25.918 1.00 94.88 91 TYR A N 1
ATOM 717 C CA . TYR A 1 91 ? -26.780 -0.371 24.486 1.00 94.88 91 TYR A CA 1
ATOM 718 C C . TYR A 1 91 ? -27.846 -1.436 24.173 1.00 94.88 91 TYR A C 1
ATOM 720 O O . TYR A 1 91 ? -28.046 -1.785 23.007 1.00 94.88 91 TYR A O 1
ATOM 728 N N . GLY A 1 92 ? -28.551 -1.958 25.184 1.00 95.00 92 GLY A N 1
ATOM 729 C CA . GLY A 1 92 ? -29.626 -2.930 25.020 1.00 95.00 92 GLY A CA 1
ATOM 730 C C . GLY A 1 92 ? -29.155 -4.175 24.270 1.00 95.00 92 GLY A C 1
ATOM 731 O O . GLY A 1 92 ? -28.287 -4.903 24.742 1.00 95.00 92 GLY A O 1
ATOM 732 N N . ASN A 1 93 ? -29.718 -4.408 23.083 1.00 96.25 93 ASN A N 1
ATOM 733 C CA . ASN A 1 93 ? -29.381 -5.554 22.230 1.00 96.25 93 ASN A CA 1
ATOM 734 C C . ASN A 1 93 ? -28.303 -5.246 21.173 1.00 96.25 93 ASN A C 1
ATOM 736 O O . ASN A 1 93 ? -28.062 -6.075 20.298 1.00 96.25 93 ASN A O 1
ATOM 740 N N . ALA A 1 94 ? -27.673 -4.067 21.184 1.00 96.56 94 ALA A N 1
ATOM 741 C CA . ALA A 1 94 ? -26.573 -3.803 20.260 1.00 96.56 94 ALA A CA 1
ATOM 742 C C . ALA A 1 94 ? -25.310 -4.559 20.691 1.00 96.56 94 ALA A C 1
ATOM 744 O O . ALA A 1 94 ? -25.039 -4.715 21.881 1.00 96.56 94 ALA A O 1
ATOM 745 N N . VAL A 1 95 ? -24.521 -5.014 19.721 1.00 96.25 95 VAL A N 1
ATOM 746 C CA . VAL A 1 95 ? -23.273 -5.732 19.992 1.00 96.25 95 VAL A CA 1
ATOM 747 C C . VAL A 1 95 ? -22.204 -4.755 20.474 1.00 96.25 95 VAL A C 1
ATOM 749 O O . VAL A 1 95 ? -21.894 -3.776 19.798 1.00 96.25 95 VAL A O 1
ATOM 752 N N . VAL A 1 96 ? -21.612 -5.053 21.627 1.00 96.19 96 VAL A N 1
ATOM 753 C CA . VAL A 1 96 ? -20.415 -4.381 22.139 1.00 96.19 96 VAL A CA 1
ATOM 754 C C . VAL A 1 96 ? -19.239 -5.323 21.930 1.00 96.19 96 VAL A C 1
ATOM 756 O O . VAL A 1 96 ? -19.210 -6.425 22.476 1.00 96.19 96 VAL A O 1
ATOM 759 N N . MET A 1 97 ? -18.266 -4.906 21.129 1.00 95.69 97 MET A N 1
ATOM 760 C CA . MET A 1 97 ? -17.112 -5.729 20.765 1.00 95.69 97 MET A CA 1
ATOM 761 C C . MET A 1 97 ? -15.811 -4.925 20.831 1.00 95.69 97 MET A C 1
ATOM 763 O O . MET A 1 97 ? -15.859 -3.691 20.795 1.00 95.69 97 MET A O 1
ATOM 767 N N . PRO A 1 98 ? -14.648 -5.596 20.918 1.00 94.81 98 PRO A N 1
ATOM 768 C CA . PRO A 1 98 ? -13.364 -4.936 20.729 1.00 94.81 98 PRO A CA 1
ATOM 769 C C . PRO A 1 98 ? -13.332 -4.183 19.396 1.00 94.81 98 PRO A C 1
ATOM 771 O O . PRO A 1 98 ? -13.804 -4.691 18.378 1.00 94.81 98 PRO A O 1
ATOM 774 N N . GLY A 1 99 ? -12.777 -2.973 19.411 1.00 95.75 99 GLY A N 1
ATOM 775 C CA . GLY A 1 99 ? -12.613 -2.185 18.197 1.00 95.75 99 GLY A CA 1
ATOM 776 C C . GLY A 1 99 ? -11.669 -2.867 17.208 1.00 95.75 99 GLY A C 1
ATOM 777 O O . GLY A 1 99 ? -10.696 -3.515 17.603 1.00 95.75 99 GLY A O 1
ATOM 778 N N . LEU A 1 100 ? -11.971 -2.735 15.918 1.00 96.75 100 LEU A N 1
ATOM 779 C CA . LEU A 1 100 ? -11.187 -3.376 14.868 1.00 96.75 100 LEU A CA 1
ATOM 780 C C . LEU A 1 100 ? -9.816 -2.703 14.719 1.00 96.75 100 LEU A C 1
ATOM 782 O O . LEU A 1 100 ? -9.664 -1.497 14.947 1.00 96.75 100 LEU A O 1
ATOM 786 N N . ILE A 1 101 ? -8.828 -3.502 14.314 1.00 97.69 101 ILE A N 1
ATOM 787 C CA . ILE A 1 101 ? -7.482 -3.049 13.958 1.00 97.69 101 ILE A CA 1
ATOM 788 C C . ILE A 1 101 ? -7.301 -3.300 12.465 1.00 97.69 101 ILE A C 1
ATOM 790 O O . ILE A 1 101 ? -7.253 -4.454 12.039 1.00 97.69 101 ILE A O 1
ATOM 794 N N . ASP A 1 102 ? -7.197 -2.229 11.686 1.00 96.62 102 ASP A N 1
ATOM 795 C CA . ASP A 1 102 ? -6.880 -2.317 10.264 1.00 96.62 102 ASP A CA 1
ATOM 796 C C . ASP A 1 102 ? -5.387 -2.057 10.064 1.00 96.62 102 ASP A C 1
ATOM 798 O O . ASP A 1 102 ? -4.868 -0.985 10.381 1.00 96.62 102 ASP A O 1
ATOM 802 N N . VAL A 1 103 ? -4.684 -3.074 9.573 1.00 96.50 103 VAL A N 1
ATOM 803 C CA . VAL A 1 103 ? -3.229 -3.052 9.408 1.00 96.50 103 VAL A CA 1
ATOM 804 C C . VAL A 1 103 ? -2.778 -2.528 8.046 1.00 96.50 103 VAL A C 1
ATOM 806 O O . VAL A 1 103 ? -1.574 -2.481 7.799 1.00 96.50 103 VAL A O 1
ATOM 809 N N . HIS A 1 104 ? -3.696 -2.162 7.147 1.00 95.56 104 HIS A N 1
ATOM 810 C CA . HIS A 1 104 ? -3.349 -1.725 5.793 1.00 95.56 104 HIS A CA 1
ATOM 811 C C . HIS A 1 104 ? -4.267 -0.587 5.335 1.00 95.56 104 HIS A C 1
ATOM 813 O O . HIS A 1 104 ? -5.175 -0.782 4.530 1.00 95.56 104 HIS A O 1
ATOM 819 N N . ALA A 1 105 ? -3.967 0.629 5.793 1.00 93.12 105 ALA A N 1
ATOM 820 C CA . ALA A 1 105 ? -4.638 1.852 5.353 1.00 93.12 105 ALA A CA 1
ATOM 821 C C . ALA A 1 105 ? -3.671 2.785 4.608 1.00 93.12 105 ALA A C 1
ATOM 823 O O . ALA A 1 105 ? -2.477 2.803 4.896 1.00 93.12 105 ALA A O 1
ATOM 824 N N . HIS A 1 106 ? -4.187 3.561 3.654 1.00 94.62 106 HIS A N 1
ATOM 825 C CA . HIS A 1 106 ? -3.441 4.617 2.959 1.00 94.62 106 HIS A CA 1
ATOM 826 C C . HIS A 1 106 ? -4.124 5.949 3.254 1.00 94.62 106 HIS A C 1
ATOM 828 O O . HIS A 1 106 ? -5.216 6.200 2.755 1.00 94.62 106 HIS A O 1
ATOM 834 N N . LEU A 1 107 ? -3.521 6.761 4.123 1.00 93.69 107 LEU A N 1
ATOM 835 C CA . LEU A 1 107 ? -4.031 8.089 4.484 1.00 93.69 107 LEU A CA 1
ATOM 836 C C . LEU A 1 107 ? -3.355 9.214 3.688 1.00 93.69 107 LEU A C 1
ATOM 838 O O . LEU A 1 107 ? -3.838 10.346 3.707 1.00 93.69 107 LEU A O 1
ATOM 842 N N . ASP A 1 108 ? -2.250 8.902 3.002 1.00 89.62 108 ASP A N 1
ATOM 843 C CA . ASP A 1 108 ? -1.570 9.734 1.999 1.00 89.62 108 ASP A CA 1
ATOM 844 C C . ASP A 1 108 ? -1.116 11.136 2.481 1.00 89.62 108 ASP A C 1
ATOM 846 O O . ASP A 1 108 ? -0.809 12.029 1.691 1.00 89.62 108 ASP A O 1
ATOM 850 N N . ASP A 1 109 ? -0.998 11.325 3.798 1.00 89.69 109 ASP A N 1
ATOM 851 C CA . ASP A 1 109 ? -0.618 12.576 4.470 1.00 89.69 109 ASP A CA 1
ATOM 852 C C . ASP A 1 109 ? 0.724 12.369 5.206 1.00 89.69 109 ASP A C 1
ATOM 854 O O . ASP A 1 109 ? 0.874 11.381 5.933 1.00 89.69 109 ASP A O 1
ATOM 858 N N . PRO A 1 110 ? 1.736 13.244 5.046 1.00 89.88 110 PRO A N 1
ATOM 859 C CA . PRO A 1 110 ? 1.762 14.489 4.272 1.00 89.88 110 PRO A CA 1
ATOM 860 C C . PRO A 1 110 ? 1.935 14.299 2.764 1.00 89.88 110 PRO A C 1
ATOM 862 O O . PRO A 1 110 ? 2.312 13.232 2.287 1.00 89.88 110 PRO A O 1
ATOM 865 N N . GLY A 1 111 ? 1.690 15.378 2.018 1.00 83.25 111 GLY A N 1
ATOM 866 C CA . GLY A 1 111 ? 2.061 15.520 0.609 1.00 83.25 111 GLY A CA 1
ATOM 867 C C . GLY A 1 111 ? 0.930 15.289 -0.389 1.00 83.25 111 GLY A C 1
ATOM 868 O O . GLY A 1 111 ? 0.891 15.990 -1.394 1.00 83.25 111 GLY A O 1
ATOM 869 N N . ARG A 1 112 ? 0.006 14.368 -0.101 1.00 84.00 112 ARG A N 1
ATOM 870 C CA . ARG A 1 112 ? -1.205 14.111 -0.904 1.00 84.00 112 ARG A CA 1
ATOM 871 C C . ARG A 1 112 ? -2.454 14.103 -0.024 1.00 84.00 112 ARG A C 1
ATOM 873 O O . ARG A 1 112 ? -3.355 13.279 -0.166 1.00 84.00 112 ARG A O 1
ATOM 880 N N . THR A 1 113 ? -2.484 15.025 0.936 1.00 83.81 113 THR A N 1
ATOM 881 C CA . THR A 1 113 ? -3.531 15.141 1.958 1.00 83.81 113 THR A CA 1
ATOM 882 C C . THR A 1 113 ? -4.935 15.287 1.356 1.00 83.81 113 THR A C 1
ATOM 884 O O . THR A 1 113 ? -5.916 14.948 2.008 1.00 83.81 113 THR A O 1
ATOM 887 N N . GLU A 1 114 ? -5.047 15.784 0.124 1.00 78.31 114 GLU A N 1
ATOM 888 C CA . GLU A 1 114 ? -6.299 15.925 -0.620 1.00 78.31 114 GLU A CA 1
ATOM 889 C C . GLU A 1 114 ? -6.889 14.605 -1.142 1.00 78.31 114 GLU A C 1
ATOM 891 O O . GLU A 1 114 ? -8.047 14.599 -1.556 1.00 78.31 114 GLU A O 1
ATOM 896 N N . TRP A 1 115 ? -6.128 13.503 -1.136 1.00 81.19 115 TRP A N 1
ATOM 897 C CA . TRP A 1 115 ? -6.629 12.180 -1.532 1.00 81.19 115 TRP A CA 1
ATOM 898 C C . TRP A 1 115 ? -7.500 11.563 -0.436 1.00 81.19 115 TRP A C 1
ATOM 900 O O . TRP A 1 115 ? -8.600 11.097 -0.721 1.00 81.19 115 TRP A O 1
ATOM 910 N N . GLU A 1 116 ? -7.017 11.596 0.808 1.00 90.75 116 GLU A N 1
ATOM 911 C CA . GLU A 1 116 ? -7.742 11.113 1.987 1.00 90.75 116 GLU A CA 1
ATOM 912 C C . GLU A 1 116 ? -7.443 12.004 3.202 1.00 90.75 116 GLU A C 1
ATOM 914 O O . GLU A 1 116 ? -8.300 12.772 3.637 1.00 90.75 116 GLU A O 1
ATOM 919 N N . GLY A 1 117 ? -6.216 11.967 3.731 1.00 91.50 117 GLY A N 1
ATOM 920 C CA . GLY A 1 117 ? -5.788 12.771 4.874 1.00 91.50 117 GLY A CA 1
ATOM 921 C C . GLY A 1 117 ? -6.138 12.166 6.239 1.00 91.50 117 GLY A C 1
ATOM 922 O O . GLY A 1 117 ? -7.189 11.547 6.421 1.00 91.50 117 GLY A O 1
ATOM 923 N N . PHE A 1 118 ? -5.290 12.407 7.255 1.00 97.06 118 PHE A N 1
ATOM 924 C CA . PHE A 1 118 ? -5.513 11.875 8.613 1.00 97.06 118 PHE A CA 1
ATOM 925 C C . PHE A 1 118 ? -6.912 12.188 9.187 1.00 97.06 118 PHE A C 1
ATOM 927 O O . PHE A 1 118 ? -7.535 11.265 9.720 1.00 97.06 118 PHE A O 1
ATOM 934 N N . PRO A 1 119 ? -7.459 13.422 9.088 1.00 95.62 119 PRO A N 1
ATOM 935 C CA . PRO A 1 119 ? -8.768 13.732 9.665 1.00 95.62 119 PRO A CA 1
ATOM 936 C C . PRO A 1 119 ? -9.928 12.957 9.042 1.00 95.62 119 PRO A C 1
ATOM 938 O O . PRO A 1 119 ? -10.806 12.502 9.772 1.00 95.62 119 PRO A O 1
ATOM 941 N N . SER A 1 120 ? -9.968 12.835 7.716 1.00 94.62 120 SER A N 1
ATOM 942 C CA . SER A 1 120 ? -11.057 12.171 6.988 1.00 94.62 120 SER A CA 1
ATOM 943 C C . SER A 1 120 ? -10.985 10.667 7.200 1.00 94.62 120 SER A C 1
ATOM 945 O O . SER A 1 120 ? -11.946 10.078 7.698 1.00 94.62 120 SER A O 1
ATOM 947 N N . GLY A 1 121 ? -9.818 10.072 6.937 1.00 93.62 121 GLY A N 1
ATOM 948 C CA . GLY A 1 121 ? -9.638 8.628 7.026 1.00 93.62 121 GLY A CA 1
ATOM 949 C C . GLY A 1 121 ? -9.836 8.095 8.445 1.00 93.62 121 GLY A C 1
ATOM 950 O O . GLY A 1 121 ? -10.496 7.076 8.638 1.00 93.62 121 GLY A O 1
ATOM 951 N N . THR A 1 122 ? -9.380 8.815 9.479 1.00 97.19 122 THR A N 1
ATOM 952 C CA . THR A 1 122 ? -9.610 8.375 10.870 1.00 97.19 122 THR A CA 1
ATOM 953 C C . THR A 1 122 ? -11.058 8.556 11.339 1.00 97.19 122 THR A C 1
ATOM 955 O O . THR A 1 122 ? -11.525 7.762 12.154 1.00 97.19 122 THR A O 1
ATOM 958 N N . LYS A 1 123 ? -11.811 9.536 10.815 1.00 95.62 123 LYS A N 1
ATOM 959 C CA . LYS A 1 123 ? -13.267 9.624 11.051 1.00 95.62 123 LYS A CA 1
ATOM 960 C C . LYS A 1 123 ? -14.015 8.485 10.366 1.00 95.62 123 LYS A C 1
ATOM 962 O O . LYS A 1 123 ? -14.920 7.914 10.971 1.00 95.62 123 LYS A O 1
ATOM 967 N N . ALA A 1 124 ? -13.638 8.158 9.130 1.00 94.69 124 ALA A N 1
ATOM 968 C CA . ALA A 1 124 ? -14.212 7.038 8.393 1.00 94.69 124 ALA A CA 1
ATOM 969 C C . ALA A 1 124 ? -13.956 5.711 9.124 1.00 94.69 124 ALA A C 1
ATOM 971 O O . ALA A 1 124 ? -14.887 4.934 9.329 1.00 94.69 124 ALA A O 1
ATOM 972 N N . ALA A 1 125 ? -12.731 5.507 9.620 1.00 94.69 125 ALA A N 1
ATOM 973 C CA . ALA A 1 125 ? -12.374 4.363 10.454 1.00 94.69 125 ALA A CA 1
ATOM 974 C C . ALA A 1 125 ? -13.250 4.272 11.715 1.00 94.69 125 ALA A C 1
ATOM 976 O O . ALA A 1 125 ? -13.854 3.228 11.962 1.00 94.69 125 ALA A O 1
ATOM 977 N N . ALA A 1 126 ? -13.406 5.377 12.456 1.00 94.94 126 ALA A N 1
ATOM 978 C CA . ALA A 1 126 ? -14.268 5.418 13.638 1.00 94.94 126 ALA A CA 1
ATOM 979 C C . ALA A 1 126 ? -15.725 5.043 13.313 1.00 94.94 126 ALA A C 1
ATOM 981 O O . ALA A 1 126 ? -16.334 4.256 14.036 1.00 94.94 126 ALA A O 1
ATOM 982 N N . ALA A 1 127 ? -16.275 5.567 12.211 1.00 93.31 127 ALA A N 1
ATOM 983 C CA . ALA A 1 127 ? -17.632 5.251 11.762 1.00 93.31 127 ALA A CA 1
ATOM 984 C C . ALA A 1 127 ? -17.800 3.773 11.361 1.00 93.31 127 ALA A C 1
ATOM 986 O O . ALA A 1 127 ? -18.882 3.215 11.525 1.00 93.31 127 ALA A O 1
ATOM 987 N N . GLY A 1 128 ? -16.730 3.135 10.875 1.00 91.44 128 GLY A N 1
ATOM 988 C CA . GLY A 1 128 ? -16.682 1.709 10.545 1.00 91.44 128 GLY A CA 1
ATOM 989 C C . GLY A 1 128 ? -16.392 0.777 11.729 1.00 91.44 128 GLY A C 1
ATOM 990 O O . GLY A 1 128 ? -16.290 -0.430 11.528 1.00 91.44 128 GLY A O 1
ATOM 991 N N . GLY A 1 129 ? -16.234 1.300 12.951 1.00 92.56 129 GLY A N 1
ATOM 992 C CA . GLY A 1 129 ? -15.885 0.498 14.133 1.00 92.56 129 GLY A CA 1
ATOM 993 C C . GLY A 1 129 ? -14.401 0.116 14.230 1.00 92.56 129 GLY A C 1
ATOM 994 O O . GLY A 1 129 ? -14.031 -0.741 15.036 1.00 92.56 129 GLY A O 1
ATOM 995 N N . ILE A 1 130 ? -13.540 0.752 13.432 1.00 97.81 130 ILE A N 1
ATOM 996 C CA . ILE A 1 130 ? -12.086 0.611 13.508 1.00 97.81 130 ILE A CA 1
ATOM 997 C C . ILE A 1 130 ? -11.560 1.608 14.536 1.00 97.81 130 ILE A C 1
ATOM 999 O O . ILE A 1 130 ? -11.796 2.808 14.430 1.00 97.81 130 ILE A O 1
ATOM 1003 N N . THR A 1 131 ? -10.831 1.119 15.537 1.00 97.19 131 THR A N 1
ATOM 1004 C CA . THR A 1 131 ? -10.255 1.956 16.605 1.00 97.19 131 THR A CA 1
ATOM 1005 C C . THR A 1 131 ? -8.752 2.154 16.468 1.00 97.19 131 THR A C 1
ATOM 1007 O O . THR A 1 131 ? -8.183 2.993 17.173 1.00 97.19 131 THR A O 1
ATOM 1010 N N . THR A 1 132 ? -8.112 1.393 15.577 1.00 98.31 132 THR A N 1
ATOM 1011 C CA . THR A 1 132 ? -6.677 1.483 15.305 1.00 98.31 132 THR A CA 1
ATOM 1012 C C . THR A 1 132 ? -6.401 1.248 13.822 1.00 98.31 132 THR A C 1
ATOM 1014 O O . THR A 1 132 ? -6.794 0.219 13.280 1.00 98.31 132 THR A O 1
ATOM 1017 N N . LEU A 1 133 ? -5.693 2.184 13.191 1.00 97.94 133 LEU A N 1
ATOM 1018 C CA . LEU A 1 133 ? -5.161 2.063 11.832 1.00 97.94 133 LEU A CA 1
ATOM 1019 C C . LEU A 1 133 ? -3.646 1.887 11.866 1.00 97.94 133 LEU A C 1
ATOM 1021 O O . LEU A 1 133 ? -2.980 2.504 12.697 1.00 97.94 133 LEU A O 1
ATOM 1025 N N . ILE A 1 134 ? -3.095 1.126 10.925 1.00 98.12 134 ILE A N 1
ATOM 1026 C CA . ILE A 1 134 ? -1.669 1.158 10.597 1.00 98.12 134 ILE A CA 1
ATOM 1027 C C . ILE A 1 134 ? -1.505 1.721 9.181 1.00 98.12 134 ILE A C 1
ATOM 1029 O O . ILE A 1 134 ? -1.870 1.078 8.196 1.00 98.12 134 ILE A O 1
ATOM 1033 N N . ASP A 1 135 ? -0.984 2.945 9.092 1.00 98.00 135 ASP A N 1
ATOM 1034 C CA . ASP A 1 135 ? -0.814 3.670 7.831 1.00 98.00 135 ASP A CA 1
ATOM 1035 C C . ASP A 1 135 ? 0.404 3.162 7.043 1.00 98.00 135 ASP A C 1
ATOM 1037 O O . ASP A 1 135 ? 1.481 2.918 7.597 1.00 98.00 135 ASP A O 1
ATOM 1041 N N . MET A 1 136 ? 0.218 2.990 5.737 1.00 96.62 136 MET A N 1
ATOM 1042 C CA . MET A 1 136 ? 1.206 2.463 4.798 1.00 96.62 136 MET A CA 1
ATOM 1043 C C . MET A 1 136 ? 2.310 3.490 4.481 1.00 96.62 136 MET A C 1
ATOM 1045 O O . MET A 1 136 ? 2.082 4.698 4.534 1.00 96.62 136 MET A O 1
ATOM 1049 N N . PRO A 1 137 ? 3.536 3.054 4.125 1.00 94.38 137 PRO A N 1
ATOM 1050 C CA . PRO A 1 137 ? 4.670 3.971 3.990 1.00 94.38 137 PRO A CA 1
ATOM 1051 C C . PRO A 1 137 ? 4.759 4.659 2.620 1.00 94.38 137 PRO A C 1
ATOM 1053 O O . PRO A 1 137 ? 5.614 5.526 2.443 1.00 94.38 137 PRO A O 1
ATOM 1056 N N . LEU A 1 138 ? 3.933 4.253 1.649 1.00 84.12 138 LEU A N 1
ATOM 1057 C CA . LEU A 1 138 ? 3.931 4.767 0.275 1.00 84.12 138 LEU A CA 1
ATOM 1058 C C . LEU A 1 138 ? 2.779 5.755 0.040 1.00 84.12 138 LEU A C 1
ATOM 1060 O O . LEU A 1 138 ? 1.958 5.962 0.925 1.00 84.12 138 LEU A O 1
ATOM 1064 N N . ASN A 1 139 ? 2.746 6.356 -1.155 1.00 82.69 139 ASN A N 1
ATOM 1065 C CA . ASN A 1 139 ? 1.818 7.405 -1.612 1.00 82.69 139 ASN A CA 1
ATOM 1066 C C . ASN A 1 139 ? 1.937 8.756 -0.894 1.00 82.69 139 ASN A C 1
ATOM 1068 O O . ASN A 1 139 ? 1.950 9.780 -1.578 1.00 82.69 139 ASN A O 1
ATOM 1072 N N . SER A 1 140 ? 2.107 8.778 0.432 1.00 82.44 140 SER A N 1
ATOM 1073 C CA . SER A 1 140 ? 2.499 9.994 1.150 1.00 82.44 140 SER A CA 1
ATOM 1074 C C . SER A 1 140 ? 3.831 10.524 0.608 1.00 82.44 140 SER A C 1
ATOM 1076 O O . SER A 1 140 ? 4.731 9.747 0.265 1.00 82.44 140 SER A O 1
ATOM 1078 N N . HIS A 1 141 ? 3.973 11.846 0.555 1.00 76.75 141 HIS A N 1
ATOM 1079 C CA . HIS A 1 141 ? 5.164 12.523 0.062 1.00 76.75 141 HIS A CA 1
ATOM 1080 C C . HIS A 1 141 ? 5.757 13.460 1.136 1.00 76.75 141 HIS A C 1
ATOM 1082 O O . HIS A 1 141 ? 5.140 14.472 1.480 1.00 76.75 141 HIS A O 1
ATOM 1088 N N . PRO A 1 142 ? 6.974 13.180 1.640 1.00 87.69 142 PRO A N 1
ATOM 1089 C CA . PRO A 1 142 ? 7.838 12.048 1.284 1.00 87.69 142 PRO A CA 1
ATOM 1090 C C . PRO A 1 142 ? 7.311 10.696 1.808 1.00 87.69 142 PRO A C 1
ATOM 1092 O O . PRO A 1 142 ? 6.550 10.640 2.776 1.00 87.69 142 PRO A O 1
ATOM 1095 N N . SER A 1 143 ? 7.734 9.597 1.174 1.00 90.50 143 SER A N 1
ATOM 1096 C CA . SER A 1 143 ? 7.441 8.235 1.646 1.00 90.50 143 SER A CA 1
ATOM 1097 C C . SER A 1 143 ? 8.196 7.922 2.942 1.00 90.50 143 SER A C 1
ATOM 1099 O O . SER A 1 143 ? 9.284 8.442 3.180 1.00 90.50 143 SER A O 1
ATOM 1101 N N . THR A 1 144 ? 7.620 7.073 3.793 1.00 95.75 144 THR A N 1
ATOM 1102 C CA . THR A 1 144 ? 8.115 6.788 5.151 1.00 95.75 144 THR A CA 1
ATOM 1103 C C . THR A 1 144 ? 9.245 5.756 5.139 1.00 95.75 144 THR A C 1
ATOM 1105 O O . THR A 1 144 ? 9.058 4.619 5.554 1.00 95.75 144 THR A O 1
ATOM 1108 N N . VAL A 1 145 ? 10.419 6.128 4.629 1.00 94.31 145 VAL A N 1
ATOM 1109 C CA . VAL A 1 145 ? 11.584 5.232 4.433 1.00 94.31 145 VAL A CA 1
ATOM 1110 C C . VAL A 1 145 ? 12.755 5.520 5.383 1.00 94.31 145 VAL A C 1
ATOM 1112 O O . VAL A 1 145 ? 13.799 4.878 5.305 1.00 94.31 145 VAL A O 1
ATOM 1115 N N . SER A 1 146 ? 12.600 6.493 6.281 1.00 94.88 146 SER A N 1
ATOM 1116 C CA . SER A 1 146 ? 13.617 6.907 7.252 1.00 94.88 146 SER A CA 1
ATOM 1117 C C . SER A 1 146 ? 12.975 7.448 8.531 1.00 94.88 146 SER A C 1
ATOM 1119 O O . SER A 1 146 ? 11.787 7.783 8.557 1.00 94.88 146 SER A O 1
ATOM 1121 N N . LYS A 1 147 ? 13.764 7.588 9.599 1.00 97.56 147 LYS A N 1
ATOM 1122 C CA . LYS A 1 147 ? 13.310 8.184 10.863 1.00 97.56 147 LYS A CA 1
ATOM 1123 C C . LYS A 1 147 ? 12.735 9.592 10.673 1.00 97.56 147 LYS A C 1
ATOM 1125 O O . LYS A 1 147 ? 11.726 9.942 11.280 1.00 97.56 147 LYS A O 1
ATOM 1130 N N . GLU A 1 148 ? 13.351 10.394 9.814 1.00 96.44 148 GLU A N 1
ATOM 1131 C CA . GLU A 1 148 ? 12.950 11.775 9.540 1.00 96.44 148 GLU A CA 1
ATOM 1132 C C . GLU A 1 148 ? 11.585 11.810 8.848 1.00 96.44 148 GLU A C 1
ATOM 1134 O O . GLU A 1 148 ? 10.692 12.549 9.261 1.00 96.44 148 GLU A O 1
ATOM 1139 N N . THR A 1 149 ? 11.396 10.966 7.832 1.00 95.88 149 THR A N 1
ATOM 1140 C CA . THR A 1 149 ? 10.129 10.881 7.088 1.00 95.88 149 THR A CA 1
ATOM 1141 C C . THR A 1 149 ? 8.998 10.304 7.941 1.00 95.88 149 THR A C 1
ATOM 1143 O O . THR A 1 149 ? 7.865 10.783 7.857 1.00 95.88 149 THR A O 1
ATOM 1146 N N . LEU A 1 150 ? 9.296 9.365 8.847 1.00 98.06 150 LEU A N 1
ATOM 1147 C CA . LEU A 1 150 ? 8.349 8.916 9.871 1.00 98.06 150 LEU A CA 1
ATOM 1148 C C . LEU A 1 150 ? 7.966 10.056 10.819 1.00 98.06 150 LEU A C 1
ATOM 1150 O O . LEU A 1 150 ? 6.785 10.263 11.096 1.00 98.06 150 LEU A O 1
ATOM 1154 N N . GLN A 1 151 ? 8.939 10.839 11.285 1.00 97.94 151 GLN A N 1
ATOM 1155 C CA . GLN A 1 151 ? 8.674 11.942 12.204 1.00 97.94 151 GLN A CA 1
ATOM 1156 C C . GLN A 1 151 ? 7.801 13.031 11.569 1.00 97.94 151 GLN A C 1
ATOM 1158 O O . GLN A 1 151 ? 6.936 13.591 12.252 1.00 97.94 151 GLN A O 1
ATOM 1163 N N . LEU A 1 152 ? 7.986 13.309 10.273 1.00 96.88 152 LEU A N 1
ATOM 1164 C CA . LEU A 1 152 ? 7.108 14.196 9.503 1.00 96.88 152 LEU A CA 1
ATOM 1165 C C . LEU A 1 152 ? 5.669 13.677 9.492 1.00 96.88 152 LEU A C 1
ATOM 1167 O O . LEU A 1 152 ? 4.746 14.434 9.788 1.00 96.88 152 LEU A O 1
ATOM 1171 N N . LYS A 1 153 ? 5.484 12.382 9.228 1.00 97.12 153 LYS A N 1
ATOM 1172 C CA . LYS A 1 153 ? 4.167 11.745 9.206 1.00 97.12 153 LYS A CA 1
ATOM 1173 C C . LYS A 1 153 ? 3.488 11.745 10.5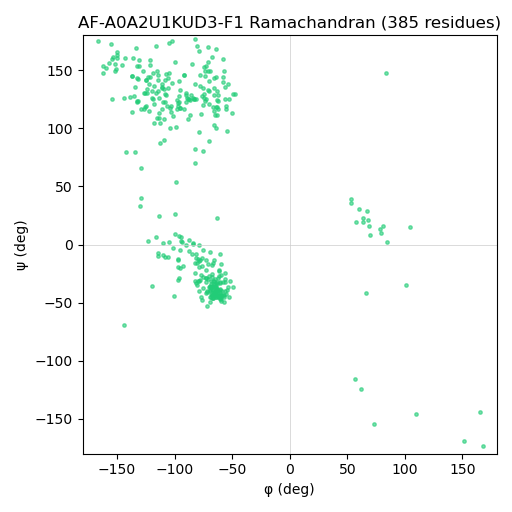81 1.00 97.12 153 LYS A C 1
ATOM 1175 O O . LYS A 1 153 ? 2.333 12.152 10.700 1.00 97.12 153 LYS A O 1
ATOM 1180 N N . ILE A 1 154 ? 4.231 11.429 11.644 1.00 97.62 154 ILE A N 1
ATOM 1181 C CA . ILE A 1 154 ? 3.759 11.553 13.033 1.00 97.62 154 ILE A CA 1
ATOM 1182 C C . ILE A 1 154 ? 3.313 12.991 13.326 1.00 97.62 154 ILE A C 1
ATOM 1184 O O . ILE A 1 154 ? 2.270 13.210 13.941 1.00 97.62 154 ILE A O 1
ATOM 1188 N N . ASN A 1 155 ? 4.086 13.989 12.891 1.00 97.12 155 ASN A N 1
ATOM 1189 C CA . ASN A 1 155 ? 3.735 15.393 13.098 1.00 97.12 155 ASN A CA 1
ATOM 1190 C C . ASN A 1 155 ? 2.491 15.807 12.303 1.00 97.12 155 ASN A C 1
ATOM 1192 O O . ASN A 1 155 ? 1.672 16.550 12.838 1.00 97.12 155 ASN A O 1
ATOM 1196 N N . ALA A 1 156 ? 2.309 15.293 11.085 1.00 96.00 156 ALA A N 1
ATOM 1197 C CA . ALA A 1 156 ? 1.109 15.525 10.286 1.00 96.00 156 ALA A CA 1
ATOM 1198 C C . ALA A 1 156 ? -0.156 14.940 10.944 1.00 96.00 156 ALA A C 1
ATOM 1200 O O . ALA A 1 156 ? -1.224 15.543 10.846 1.00 96.00 156 ALA A O 1
ATOM 1201 N N . ALA A 1 157 ? -0.043 13.820 11.664 1.00 96.94 157 ALA A N 1
ATOM 1202 C CA . ALA A 1 157 ? -1.156 13.202 12.388 1.00 96.94 157 ALA A CA 1
ATOM 1203 C C . ALA A 1 157 ? -1.516 13.913 13.713 1.00 96.94 157 ALA A C 1
ATOM 1205 O O . ALA A 1 157 ? -2.660 13.841 14.176 1.00 96.94 157 ALA A O 1
ATOM 1206 N N . LYS A 1 158 ? -0.565 14.605 14.359 1.00 95.75 158 LYS A N 1
ATOM 1207 C CA . LYS A 1 158 ? -0.768 15.208 15.691 1.00 95.75 158 LYS A CA 1
ATOM 1208 C C . LYS A 1 158 ? -1.966 16.162 15.717 1.00 95.75 158 LYS A C 1
ATOM 1210 O O . LYS A 1 158 ? -2.046 17.114 14.949 1.00 95.75 158 LYS A O 1
ATOM 1215 N N . GLY A 1 159 ? -2.892 15.911 16.645 1.00 94.50 159 GLY A N 1
ATOM 1216 C CA . GLY A 1 159 ? -4.098 16.727 16.835 1.00 94.50 159 GLY A CA 1
ATOM 1217 C C . GLY A 1 159 ? -5.135 16.614 15.711 1.00 94.50 159 GLY A C 1
ATOM 1218 O O . GLY A 1 159 ? -6.095 17.379 15.703 1.00 94.50 159 GLY A O 1
ATOM 1219 N N . ARG A 1 160 ? -4.947 15.684 14.766 1.00 95.50 160 ARG A N 1
ATOM 1220 C CA . ARG A 1 160 ? -5.764 15.531 13.551 1.00 95.50 160 ARG A CA 1
ATOM 1221 C C . ARG A 1 160 ? -6.388 14.138 13.402 1.00 95.50 160 ARG A C 1
ATOM 1223 O O . ARG A 1 160 ? -7.058 13.895 12.405 1.00 95.50 160 ARG A O 1
ATOM 1230 N N . ILE A 1 161 ? -6.188 13.248 14.376 1.00 96.50 161 ILE A N 1
ATOM 1231 C CA . ILE A 1 161 ? -6.678 11.860 14.371 1.00 96.50 161 ILE A CA 1
ATOM 1232 C C . ILE A 1 161 ? -7.879 11.663 15.304 1.00 96.50 161 ILE A C 1
ATOM 1234 O O . ILE A 1 161 ? -7.964 12.290 16.359 1.00 96.50 161 ILE A O 1
ATOM 1238 N N . PHE A 1 162 ? -8.777 10.754 14.920 1.00 95.38 162 PHE A N 1
ATOM 1239 C CA . PHE A 1 162 ? -9.981 10.380 15.681 1.00 95.38 162 PHE A CA 1
ATOM 1240 C C . PHE A 1 162 ? -9.965 8.924 16.178 1.00 95.38 162 PHE A C 1
ATOM 1242 O O . PHE A 1 162 ? -10.798 8.543 16.996 1.00 95.38 162 PHE A O 1
ATOM 1249 N N . VAL A 1 163 ? -8.998 8.129 15.713 1.00 96.31 163 VAL A N 1
ATOM 1250 C CA . VAL A 1 163 ? -8.700 6.759 16.162 1.00 96.31 163 VAL A CA 1
ATOM 1251 C C . VAL A 1 163 ? -7.191 6.631 16.374 1.00 96.31 163 VAL A C 1
ATOM 1253 O O . VAL A 1 163 ? -6.440 7.527 15.979 1.00 96.31 163 VAL A O 1
ATOM 1256 N N . ASN A 1 164 ? -6.723 5.547 16.994 1.00 97.19 164 ASN A N 1
ATOM 1257 C CA . ASN A 1 164 ? -5.284 5.319 17.130 1.00 97.19 164 ASN A CA 1
ATOM 1258 C C . ASN A 1 164 ? -4.654 5.091 15.752 1.00 97.19 164 ASN A C 1
ATOM 1260 O O . ASN A 1 164 ? -5.256 4.449 14.892 1.00 97.19 164 ASN A O 1
ATOM 1264 N N . VAL A 1 165 ? -3.432 5.583 15.551 1.00 98.00 165 VAL A N 1
ATOM 1265 C CA . VAL A 1 165 ? -2.694 5.395 14.298 1.00 98.00 165 VAL A CA 1
ATOM 1266 C C . VAL A 1 165 ? -1.272 4.942 14.608 1.00 98.00 165 VAL A C 1
ATOM 1268 O O . VAL A 1 165 ? -0.556 5.612 15.352 1.00 98.00 165 VAL A O 1
ATOM 1271 N N . GLY A 1 166 ? -0.883 3.800 14.049 1.00 98.00 166 GLY A N 1
ATOM 1272 C CA . GLY A 1 166 ? 0.503 3.362 13.915 1.00 98.00 166 GLY A CA 1
ATOM 1273 C C . GLY A 1 166 ? 0.989 3.516 12.474 1.00 98.00 166 GLY A C 1
ATOM 1274 O O . GLY A 1 166 ? 0.210 3.835 11.577 1.00 98.00 166 GLY A O 1
ATOM 1275 N N . PHE A 1 167 ? 2.280 3.280 12.247 1.00 98.31 167 PHE A N 1
ATOM 1276 C CA . PHE A 1 167 ? 2.918 3.532 10.955 1.00 98.31 167 PHE A CA 1
ATOM 1277 C C . PHE A 1 167 ? 3.794 2.360 10.531 1.00 98.31 167 PHE A C 1
ATOM 1279 O O . PHE A 1 167 ? 4.586 1.844 11.323 1.00 98.31 167 PHE A O 1
ATOM 1286 N N . TRP A 1 168 ? 3.682 1.974 9.266 1.00 98.19 168 TRP A N 1
ATOM 1287 C CA . TRP A 1 168 ? 4.666 1.128 8.605 1.00 98.19 168 TRP A CA 1
ATOM 1288 C C . TRP A 1 168 ? 5.896 1.947 8.198 1.00 98.19 168 TRP A C 1
ATOM 1290 O O . TRP A 1 168 ? 5.784 3.106 7.798 1.00 98.19 168 TRP A O 1
ATOM 1300 N N . GLY A 1 169 ? 7.068 1.317 8.247 1.00 97.19 169 GLY A N 1
ATOM 1301 C CA . GLY A 1 169 ? 8.278 1.782 7.577 1.00 97.19 169 GLY A CA 1
ATOM 1302 C C . GLY A 1 169 ? 8.401 1.170 6.181 1.00 97.19 169 GLY A C 1
ATOM 1303 O O . GLY A 1 169 ? 7.990 0.035 5.959 1.00 97.19 169 GLY A O 1
ATOM 1304 N N . GLY A 1 170 ? 8.943 1.908 5.221 1.00 94.25 170 GLY A N 1
ATOM 1305 C CA . GLY A 1 170 ? 9.193 1.436 3.863 1.00 94.25 170 GLY A CA 1
ATOM 1306 C C . GLY A 1 170 ? 10.579 0.811 3.732 1.00 94.25 170 GLY A C 1
ATOM 1307 O O . GLY A 1 170 ? 11.572 1.440 4.095 1.00 94.25 170 GLY A O 1
ATOM 1308 N N . LEU A 1 171 ? 10.643 -0.400 3.182 1.00 92.00 171 LEU A N 1
ATOM 1309 C CA . LEU A 1 171 ? 11.881 -1.052 2.756 1.00 92.00 171 LEU A CA 1
ATOM 1310 C C . LEU A 1 171 ? 12.000 -0.928 1.233 1.00 92.00 171 LEU A C 1
ATOM 1312 O O . LEU A 1 171 ? 11.205 -1.513 0.499 1.00 92.00 171 LEU A O 1
ATOM 1316 N N . VAL A 1 172 ? 12.962 -0.131 0.777 1.00 81.06 172 VAL A N 1
ATOM 1317 C CA . VAL A 1 172 ? 13.177 0.253 -0.628 1.00 81.06 172 VAL A CA 1
ATOM 1318 C C . VAL A 1 172 ? 14.647 0.041 -1.008 1.00 81.06 172 VAL A C 1
ATOM 1320 O O . VAL A 1 172 ? 15.488 -0.007 -0.109 1.00 81.06 172 VAL A O 1
ATOM 1323 N N . PRO A 1 173 ? 15.008 -0.086 -2.299 1.00 77.81 173 PRO A N 1
ATOM 1324 C CA . PRO A 1 173 ? 16.398 -0.317 -2.709 1.00 77.81 173 PRO A CA 1
ATOM 1325 C C . PRO A 1 173 ? 17.411 0.646 -2.079 1.00 77.81 173 PRO A C 1
ATOM 1327 O O . PRO A 1 173 ? 18.507 0.235 -1.707 1.00 77.81 173 PRO A O 1
ATOM 1330 N N . GLU A 1 174 ? 17.023 1.907 -1.899 1.00 77.94 174 GLU A N 1
ATOM 1331 C CA . GLU A 1 174 ? 17.865 2.972 -1.359 1.00 77.94 174 GLU A CA 1
ATOM 1332 C C . GLU A 1 174 ? 18.235 2.770 0.120 1.00 77.94 174 GLU A C 1
ATOM 1334 O O . GLU A 1 174 ? 19.292 3.233 0.547 1.00 77.94 174 GLU A O 1
ATOM 1339 N N . ASN A 1 175 ? 17.396 2.086 0.911 1.00 85.62 175 ASN A N 1
ATOM 1340 C CA . ASN A 1 175 ? 17.661 1.812 2.331 1.00 85.62 175 ASN A CA 1
ATOM 1341 C C . ASN A 1 175 ? 17.865 0.320 2.653 1.00 85.62 175 ASN A C 1
ATOM 1343 O O . ASN A 1 175 ? 18.273 -0.003 3.767 1.00 85.62 175 ASN A O 1
ATOM 1347 N N . ALA A 1 176 ? 17.645 -0.582 1.690 1.00 85.62 176 ALA A N 1
ATOM 1348 C CA . ALA A 1 176 ? 17.608 -2.027 1.915 1.00 85.62 176 ALA A CA 1
ATOM 1349 C C . ALA A 1 176 ? 18.910 -2.617 2.467 1.00 85.62 176 ALA A C 1
ATOM 1351 O O . ALA A 1 176 ? 18.873 -3.561 3.254 1.00 85.62 176 ALA A O 1
ATOM 1352 N N . PHE A 1 177 ? 20.052 -2.046 2.087 1.00 85.12 177 PHE A N 1
ATOM 1353 C CA . PHE A 1 177 ? 21.372 -2.508 2.521 1.00 85.12 177 PHE A CA 1
ATOM 1354 C C . PHE A 1 177 ? 21.959 -1.669 3.666 1.00 85.12 177 PHE A C 1
ATOM 1356 O O . PHE A 1 177 ? 23.123 -1.840 4.022 1.00 85.12 177 PHE A O 1
ATOM 1363 N N . ASN A 1 178 ? 21.170 -0.767 4.260 1.00 88.75 178 ASN A N 1
ATOM 1364 C CA . ASN A 1 178 ? 21.603 0.088 5.359 1.00 88.75 178 ASN A CA 1
ATOM 1365 C C . ASN A 1 178 ? 20.872 -0.274 6.660 1.00 88.75 178 ASN A C 1
ATOM 1367 O O . ASN A 1 178 ? 19.849 0.318 7.008 1.00 88.75 178 ASN A O 1
ATOM 1371 N N . ALA A 1 179 ? 21.435 -1.236 7.399 1.00 92.69 179 ALA A N 1
ATOM 1372 C CA . ALA A 1 179 ? 20.872 -1.716 8.662 1.00 92.69 179 ALA A CA 1
ATOM 1373 C C . ALA A 1 179 ? 20.634 -0.586 9.679 1.00 92.69 179 ALA A C 1
ATOM 1375 O O . ALA A 1 179 ? 19.587 -0.553 10.312 1.00 92.69 179 ALA A O 1
ATOM 1376 N N . SER A 1 180 ? 21.540 0.395 9.765 1.00 95.25 180 SER A N 1
ATOM 1377 C CA . SER A 1 180 ? 21.422 1.506 10.718 1.00 95.25 180 SER A CA 1
ATOM 1378 C C . SER A 1 180 ? 20.197 2.392 10.452 1.00 95.25 180 SER A C 1
ATOM 1380 O O . SER A 1 180 ? 19.534 2.824 11.398 1.00 95.25 180 SER A O 1
ATOM 1382 N N . ILE A 1 181 ? 19.850 2.637 9.181 1.00 92.94 181 ILE A N 1
ATOM 1383 C CA . ILE A 1 181 ? 18.632 3.384 8.822 1.00 92.94 181 ILE A CA 1
ATOM 1384 C C . ILE A 1 181 ? 17.382 2.584 9.195 1.00 92.94 181 ILE A C 1
ATOM 1386 O O . ILE A 1 181 ? 16.435 3.151 9.741 1.00 92.94 181 ILE A O 1
ATOM 1390 N N . LEU A 1 182 ? 17.377 1.279 8.916 1.00 95.56 182 LEU A N 1
ATOM 1391 C CA . LEU A 1 182 ? 16.241 0.405 9.213 1.00 95.56 182 LEU A CA 1
ATOM 1392 C C . LEU A 1 182 ? 16.022 0.258 10.726 1.00 95.56 182 LEU A C 1
ATOM 1394 O O . LEU A 1 182 ? 14.893 0.399 11.188 1.00 95.56 182 LEU A O 1
ATOM 1398 N N . GLU A 1 183 ? 17.091 0.066 11.500 1.00 97.19 183 GLU A N 1
ATOM 1399 C CA . GLU A 1 183 ? 17.059 0.061 12.968 1.00 97.19 183 GLU A CA 1
ATOM 1400 C C . GLU A 1 183 ? 16.547 1.398 13.505 1.00 97.19 183 GLU A C 1
ATOM 1402 O O . GLU A 1 183 ? 15.589 1.428 14.272 1.00 97.19 183 GLU A O 1
ATOM 1407 N N . SER A 1 184 ? 17.085 2.519 13.013 1.00 97.31 184 SER A N 1
ATOM 1408 C CA . SER A 1 184 ? 16.644 3.858 13.426 1.00 97.31 184 SER A CA 1
ATOM 1409 C C . SER A 1 184 ? 15.164 4.122 13.129 1.00 97.31 184 SER A C 1
ATOM 1411 O O . SER A 1 184 ? 14.516 4.878 13.855 1.00 97.31 184 SER A O 1
ATOM 1413 N N . LEU A 1 185 ? 14.628 3.540 12.053 1.00 97.12 185 LEU A N 1
ATOM 1414 C CA . LEU A 1 185 ? 13.218 3.643 11.682 1.00 97.12 185 LEU A CA 1
ATOM 1415 C C . LEU A 1 185 ? 12.323 2.822 12.623 1.00 97.12 185 LEU A C 1
ATOM 1417 O O . LEU A 1 185 ? 11.273 3.311 13.046 1.00 97.12 185 LEU A O 1
ATOM 1421 N N . LEU A 1 186 ? 12.748 1.609 12.982 1.00 97.62 186 LEU A N 1
ATOM 1422 C CA . LEU A 1 186 ? 12.054 0.756 13.951 1.00 97.62 186 LEU A CA 1
ATOM 1423 C C . LEU A 1 186 ? 12.097 1.363 15.362 1.00 97.62 186 LEU A C 1
ATOM 1425 O O . LEU A 1 186 ? 11.054 1.496 16.000 1.00 97.62 186 LEU A O 1
ATOM 1429 N N . ASP A 1 187 ? 13.261 1.842 15.805 1.00 97.81 187 ASP A N 1
ATOM 1430 C CA . ASP A 1 187 ? 13.452 2.511 17.101 1.00 97.81 187 ASP A CA 1
ATOM 1431 C C . ASP A 1 187 ? 12.629 3.801 17.225 1.00 97.81 187 ASP A C 1
ATOM 1433 O O . ASP A 1 187 ? 12.216 4.198 18.316 1.00 97.81 187 ASP A O 1
ATOM 1437 N N . ALA A 1 188 ? 12.361 4.467 16.099 1.00 97.06 188 ALA A N 1
ATOM 1438 C CA . ALA A 1 188 ? 11.498 5.642 16.044 1.00 97.06 188 ALA A CA 1
ATOM 1439 C C . ALA A 1 188 ? 9.995 5.312 16.148 1.00 97.06 188 ALA A C 1
ATOM 1441 O O . ALA A 1 188 ? 9.179 6.232 16.235 1.00 97.06 188 ALA A O 1
ATOM 1442 N N . GLY A 1 189 ? 9.623 4.028 16.172 1.00 97.12 189 GLY A N 1
ATOM 1443 C CA . GLY A 1 189 ? 8.256 3.564 16.405 1.00 97.12 189 GLY A CA 1
ATOM 1444 C C . GLY A 1 189 ? 7.514 3.069 15.163 1.00 97.12 189 GLY A C 1
ATOM 1445 O O . GLY A 1 189 ? 6.289 2.938 15.218 1.00 97.12 189 GLY A O 1
ATOM 1446 N N . ALA A 1 190 ? 8.205 2.791 14.050 1.00 97.50 190 ALA A N 1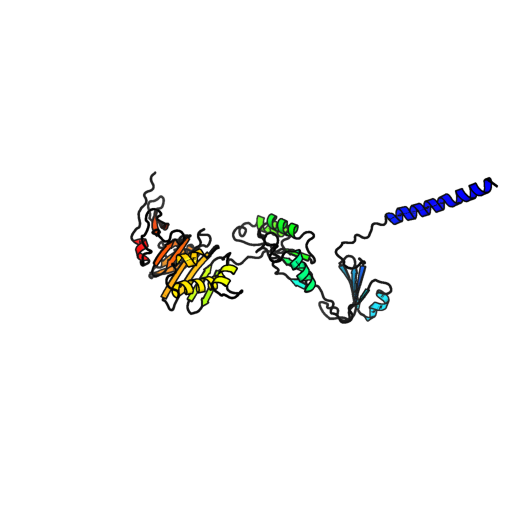
ATOM 1447 C CA . ALA A 1 190 ? 7.595 2.031 12.960 1.00 97.50 190 ALA A CA 1
ATOM 1448 C C . ALA A 1 190 ? 7.244 0.615 13.448 1.00 97.50 190 ALA A C 1
ATOM 1450 O O . ALA A 1 190 ? 8.071 -0.065 14.050 1.00 97.50 190 ALA A O 1
ATOM 1451 N N . LEU A 1 191 ? 6.024 0.147 13.170 1.00 97.69 191 LEU A N 1
ATOM 1452 C CA . LEU A 1 191 ? 5.540 -1.157 13.654 1.00 97.69 191 LEU A CA 1
ATOM 1453 C C . LEU A 1 191 ? 6.113 -2.351 12.878 1.00 97.69 191 LEU A C 1
ATOM 1455 O O . LEU A 1 191 ? 5.974 -3.498 13.296 1.00 97.69 191 LEU A O 1
ATOM 1459 N N . GLY A 1 192 ? 6.756 -2.079 11.748 1.00 96.62 192 GLY A N 1
ATOM 1460 C CA . GLY A 1 192 ? 7.476 -3.045 10.936 1.00 96.62 192 GLY A CA 1
ATOM 1461 C C . GLY A 1 192 ? 7.829 -2.452 9.578 1.00 96.62 192 GLY A C 1
ATOM 1462 O O . GLY A 1 192 ? 7.600 -1.265 9.327 1.00 96.62 192 GLY A O 1
ATOM 1463 N N . LEU A 1 193 ? 8.371 -3.286 8.692 1.00 95.62 193 LEU A N 1
ATOM 1464 C CA . LEU A 1 193 ? 8.781 -2.883 7.351 1.00 95.62 193 LEU A CA 1
ATOM 1465 C C . LEU A 1 193 ? 7.837 -3.461 6.294 1.00 95.62 193 LEU A C 1
ATOM 1467 O O . LEU A 1 193 ? 7.578 -4.663 6.257 1.00 95.62 193 LEU A O 1
ATOM 1471 N N . LYS A 1 194 ? 7.356 -2.601 5.401 1.00 92.00 194 LYS A N 1
ATOM 1472 C CA . LYS A 1 194 ? 6.623 -2.969 4.195 1.00 92.00 194 LYS A CA 1
ATOM 1473 C C . LYS A 1 194 ? 7.524 -2.726 2.996 1.00 92.00 194 LYS A C 1
ATOM 1475 O O . LYS A 1 194 ? 8.033 -1.625 2.818 1.00 92.00 194 LYS A O 1
ATOM 1480 N N . ILE A 1 195 ? 7.665 -3.737 2.150 1.00 86.88 195 ILE A N 1
ATOM 1481 C CA . ILE A 1 195 ? 8.308 -3.606 0.843 1.00 86.88 195 ILE A CA 1
ATOM 1482 C C . ILE A 1 195 ? 7.222 -3.156 -0.142 1.00 86.88 195 ILE A C 1
ATOM 1484 O O . ILE A 1 195 ? 6.289 -3.932 -0.391 1.00 86.88 195 ILE A O 1
ATOM 1488 N N . PRO A 1 196 ? 7.264 -1.920 -0.676 1.00 63.12 196 PRO A N 1
ATOM 1489 C CA . PRO A 1 196 ? 6.460 -1.566 -1.834 1.00 63.12 196 PRO A CA 1
ATOM 1490 C C . PRO A 1 196 ? 6.975 -2.437 -2.976 1.00 63.12 196 PRO A C 1
ATOM 1492 O O . PRO A 1 196 ? 8.164 -2.400 -3.285 1.00 63.12 196 PRO A O 1
ATOM 1495 N N . ALA A 1 197 ? 6.122 -3.289 -3.538 1.00 57.50 197 ALA A N 1
ATOM 1496 C CA . ALA A 1 197 ? 6.544 -4.176 -4.608 1.00 57.50 197 ALA A CA 1
ATOM 1497 C C . ALA A 1 197 ? 7.160 -3.339 -5.739 1.00 57.50 197 ALA A C 1
ATOM 1499 O O . ALA A 1 197 ? 6.491 -2.489 -6.324 1.00 57.50 197 ALA A O 1
ATOM 1500 N N . ILE A 1 198 ? 8.434 -3.586 -6.046 1.00 55.19 198 ILE A N 1
ATOM 1501 C CA . ILE A 1 198 ? 8.957 -3.322 -7.383 1.00 55.19 198 ILE A CA 1
ATOM 1502 C C . ILE A 1 198 ? 8.168 -4.288 -8.261 1.00 55.19 198 ILE A C 1
ATOM 1504 O O . ILE A 1 198 ? 8.383 -5.501 -8.211 1.00 55.19 198 ILE A O 1
ATOM 1508 N N . SER A 1 199 ? 7.139 -3.769 -8.927 1.00 61.44 199 SER A N 1
ATOM 1509 C CA . SER A 1 199 ? 6.123 -4.579 -9.590 1.00 61.44 199 SER A CA 1
ATOM 1510 C C . SER A 1 199 ? 6.686 -5.161 -10.877 1.00 61.44 199 SER A C 1
ATOM 1512 O O . SER A 1 199 ? 6.407 -4.676 -11.973 1.00 61.44 199 SER A O 1
ATOM 1514 N N . ARG A 1 200 ? 7.450 -6.254 -10.762 1.00 78.75 200 ARG A N 1
ATOM 1515 C CA . ARG A 1 200 ? 7.546 -7.179 -11.884 1.00 78.75 200 ARG A CA 1
ATOM 1516 C C . ARG A 1 200 ? 6.156 -7.767 -12.090 1.00 78.75 200 ARG A C 1
ATOM 1518 O O . ARG A 1 200 ? 5.655 -8.506 -11.246 1.00 78.75 200 ARG A O 1
ATOM 1525 N N . SER A 1 201 ? 5.524 -7.412 -13.197 1.00 85.38 201 SER A N 1
ATOM 1526 C CA . SER A 1 201 ? 4.221 -7.935 -13.586 1.00 85.38 201 SER A CA 1
ATOM 1527 C C . SER A 1 201 ? 4.350 -8.678 -14.906 1.00 85.38 201 SER A C 1
ATOM 1529 O O . SER A 1 201 ? 5.046 -8.245 -15.822 1.00 85.38 201 SER A O 1
ATOM 1531 N N . ILE A 1 202 ? 3.706 -9.839 -14.974 1.00 89.62 202 ILE A N 1
ATOM 1532 C CA . ILE A 1 202 ? 3.638 -10.657 -16.180 1.00 89.62 202 ILE A CA 1
ATOM 1533 C C . ILE A 1 202 ? 2.167 -10.765 -16.544 1.00 89.62 202 ILE A C 1
ATOM 1535 O O . ILE A 1 202 ? 1.345 -11.147 -15.711 1.00 89.62 202 ILE A O 1
ATOM 1539 N N . VAL A 1 203 ? 1.836 -10.392 -17.773 1.00 92.06 203 VAL A N 1
ATOM 1540 C CA . VAL A 1 203 ? 0.470 -10.409 -18.291 1.00 92.06 203 VAL A CA 1
ATOM 1541 C C . VAL A 1 203 ? 0.464 -11.095 -19.646 1.00 92.06 203 VAL A C 1
ATOM 1543 O O . VAL A 1 203 ? 1.380 -10.917 -20.448 1.00 92.06 203 VAL A O 1
ATOM 1546 N N . VAL A 1 204 ? -0.590 -11.870 -19.895 1.00 94.12 204 VAL A N 1
ATOM 1547 C CA . VAL A 1 204 ? -0.901 -12.421 -21.213 1.00 94.12 204 VAL A CA 1
ATOM 1548 C C . VAL A 1 204 ? -2.320 -11.996 -21.571 1.00 94.12 204 VAL A C 1
ATOM 1550 O O . VAL A 1 204 ? -3.260 -12.317 -20.845 1.00 94.12 204 VAL A O 1
ATOM 1553 N N . MET A 1 205 ? -2.475 -11.245 -22.660 1.00 90.44 205 MET A N 1
ATOM 1554 C CA . MET A 1 205 ? -3.769 -10.763 -23.157 1.00 90.44 205 MET A CA 1
ATOM 1555 C C . MET A 1 205 ? -3.802 -10.887 -24.676 1.00 90.44 205 MET A C 1
ATOM 1557 O O . MET A 1 205 ? -2.921 -10.368 -25.348 1.00 90.44 205 MET A O 1
ATOM 1561 N N . ASP A 1 206 ? -4.822 -11.546 -25.223 1.00 90.50 206 ASP A N 1
ATOM 1562 C CA . ASP A 1 206 ? -5.013 -11.710 -26.673 1.00 90.50 206 ASP A CA 1
ATOM 1563 C C . ASP A 1 206 ? -3.800 -12.294 -27.426 1.00 90.50 206 ASP A C 1
ATOM 1565 O O . ASP A 1 206 ? -3.559 -11.942 -28.582 1.00 90.50 206 ASP A O 1
ATOM 1569 N N . ASP A 1 207 ? -3.073 -13.214 -26.779 1.00 93.56 207 ASP A N 1
ATOM 1570 C CA . ASP A 1 207 ? -1.813 -13.820 -27.250 1.00 93.56 207 ASP A CA 1
ATOM 1571 C C . ASP A 1 207 ? -0.622 -12.842 -27.314 1.00 93.56 207 ASP A C 1
ATOM 1573 O O . ASP A 1 207 ? 0.379 -13.086 -27.989 1.00 93.56 207 ASP A O 1
ATOM 1577 N N . ILE A 1 208 ? -0.716 -11.740 -26.568 1.00 94.94 208 ILE A N 1
ATOM 1578 C CA . ILE A 1 208 ? 0.367 -10.789 -26.326 1.00 94.94 208 ILE A CA 1
ATOM 1579 C C . ILE A 1 208 ? 0.908 -11.027 -24.922 1.00 94.94 208 ILE A C 1
ATOM 1581 O O . ILE A 1 208 ? 0.191 -10.884 -23.931 1.00 94.94 208 ILE A O 1
ATOM 1585 N N . PHE A 1 209 ? 2.184 -11.380 -24.846 1.00 95.81 209 PHE A N 1
ATOM 1586 C CA . PHE A 1 209 ? 2.919 -11.630 -23.615 1.00 95.81 209 PHE A CA 1
ATOM 1587 C C . PHE A 1 209 ? 3.674 -10.363 -23.240 1.00 95.81 209 PHE A C 1
ATOM 1589 O O . PHE A 1 209 ? 4.409 -9.836 -24.065 1.00 95.81 209 PHE A O 1
ATOM 1596 N N . CYS A 1 210 ? 3.526 -9.875 -22.013 1.00 95.19 210 CYS A N 1
ATOM 1597 C CA . CYS A 1 210 ? 4.244 -8.699 -21.533 1.00 95.19 210 CYS A CA 1
ATOM 1598 C C . CYS A 1 210 ? 4.859 -8.979 -20.167 1.00 95.19 210 CYS A C 1
ATOM 1600 O O . CYS A 1 210 ? 4.150 -9.302 -19.212 1.00 95.19 210 CYS A O 1
ATOM 1602 N N . ILE A 1 211 ? 6.174 -8.809 -20.077 1.00 94.12 211 ILE A N 1
ATOM 1603 C CA . ILE A 1 211 ? 6.922 -8.741 -18.826 1.00 94.12 211 ILE A CA 1
ATOM 1604 C C . ILE A 1 211 ? 7.247 -7.273 -18.601 1.00 94.12 211 ILE A C 1
ATOM 1606 O O . ILE A 1 211 ? 8.001 -6.682 -19.368 1.00 94.12 211 ILE A O 1
ATOM 1610 N N . PHE A 1 212 ? 6.675 -6.688 -17.560 1.00 92.94 212 PHE A N 1
ATOM 1611 C CA . PHE A 1 212 ? 6.926 -5.313 -17.154 1.00 92.94 212 PHE A CA 1
ATOM 1612 C C . PHE A 1 212 ? 7.685 -5.310 -15.833 1.00 92.94 212 PHE A C 1
ATOM 1614 O O . PHE A 1 212 ? 7.355 -6.073 -14.927 1.00 92.94 212 PHE A O 1
ATOM 1621 N N . ASN A 1 213 ? 8.680 -4.445 -15.715 1.00 90.81 213 ASN A N 1
ATOM 1622 C CA . ASN A 1 213 ? 9.474 -4.237 -14.519 1.00 90.81 213 ASN A CA 1
ATOM 1623 C C . ASN A 1 213 ? 9.465 -2.749 -14.163 1.00 90.81 213 ASN A C 1
ATOM 1625 O O . ASN A 1 213 ? 9.748 -1.918 -15.021 1.00 90.81 213 ASN A O 1
ATOM 1629 N N . GLY A 1 214 ? 9.168 -2.418 -12.907 1.00 87.88 214 GLY A N 1
ATOM 1630 C CA . GLY A 1 214 ? 9.140 -1.040 -12.412 1.00 87.88 214 GLY A CA 1
ATOM 1631 C C . GLY A 1 214 ? 7.731 -0.532 -12.100 1.00 87.88 214 GLY A C 1
ATOM 1632 O O . GLY A 1 214 ? 6.893 -1.290 -11.614 1.00 87.88 214 GLY A O 1
ATOM 1633 N N . TYR A 1 215 ? 7.477 0.758 -12.325 1.00 85.44 215 TYR A N 1
ATOM 1634 C CA . TYR A 1 215 ? 6.195 1.418 -12.063 1.00 85.44 215 TYR A CA 1
ATOM 1635 C C . TYR A 1 215 ? 5.954 2.609 -12.998 1.00 85.44 215 TYR A C 1
ATOM 1637 O O . TYR A 1 215 ? 6.889 3.260 -13.469 1.00 85.44 215 TYR A O 1
ATOM 1645 N N . LEU A 1 216 ? 4.678 2.946 -13.192 1.00 86.31 216 LEU A N 1
ATOM 1646 C CA . LEU A 1 216 ? 4.244 4.157 -13.889 1.00 86.31 216 LEU A CA 1
ATOM 1647 C C . LEU A 1 216 ? 3.592 5.126 -12.888 1.00 86.31 216 LEU A C 1
ATOM 1649 O O . LEU A 1 216 ? 2.784 4.730 -12.051 1.00 86.31 216 LEU A O 1
ATOM 1653 N N . GLN A 1 217 ? 3.931 6.410 -12.960 1.00 82.44 217 GLN A N 1
ATOM 1654 C CA . GLN A 1 217 ? 3.389 7.470 -12.106 1.00 82.44 217 GLN A CA 1
ATOM 1655 C C . GLN A 1 217 ? 2.033 7.980 -12.602 1.00 82.44 217 GLN A C 1
ATOM 1657 O O . GLN A 1 217 ? 1.170 8.342 -11.803 1.00 82.44 217 GLN A O 1
ATOM 1662 N N . ASN A 1 218 ? 1.800 7.960 -13.914 1.00 84.12 218 ASN A N 1
ATOM 1663 C CA . ASN A 1 218 ? 0.603 8.511 -14.548 1.00 84.12 218 ASN A CA 1
ATOM 1664 C C . ASN A 1 218 ? -0.466 7.453 -14.901 1.00 84.12 218 ASN A C 1
ATOM 1666 O O . ASN A 1 218 ? -1.305 7.678 -15.778 1.00 84.12 218 ASN A O 1
ATOM 1670 N N . THR A 1 219 ? -0.500 6.320 -14.186 1.00 82.00 219 THR A N 1
ATOM 1671 C CA . THR A 1 219 ? -1.429 5.196 -14.449 1.00 82.00 219 THR A CA 1
ATOM 1672 C C . THR A 1 219 ? -2.899 5.606 -14.495 1.00 82.00 219 THR A C 1
ATOM 1674 O O . THR A 1 219 ? -3.647 5.092 -15.320 1.00 82.00 219 THR A O 1
ATOM 1677 N N . CYS A 1 220 ? -3.344 6.549 -13.659 1.00 77.56 220 CYS A N 1
ATOM 1678 C CA . CYS A 1 220 ? -4.727 7.039 -13.681 1.00 77.56 220 CYS A CA 1
ATOM 1679 C C . CYS A 1 220 ? -5.101 7.710 -15.011 1.00 77.56 220 CYS A C 1
ATOM 1681 O O . CYS A 1 220 ? -6.208 7.500 -15.512 1.00 77.56 220 CYS A O 1
ATOM 1683 N N . VAL A 1 221 ? -4.187 8.506 -15.578 1.00 82.88 221 VAL A N 1
ATOM 1684 C CA . VAL A 1 221 ? -4.388 9.178 -16.869 1.00 82.88 221 VAL A CA 1
ATOM 1685 C C . VAL A 1 221 ? -4.382 8.138 -17.983 1.00 82.88 221 VAL A C 1
ATOM 1687 O O . VAL A 1 221 ? -5.340 8.076 -18.748 1.00 82.88 221 VAL A O 1
ATOM 1690 N N . LEU A 1 222 ? -3.379 7.256 -18.000 1.00 85.06 222 LEU A N 1
ATOM 1691 C CA . LEU A 1 222 ? -3.251 6.201 -19.007 1.00 85.06 222 LEU A CA 1
ATOM 1692 C C . LEU A 1 222 ? -4.462 5.258 -19.008 1.00 85.06 222 LEU A C 1
ATOM 1694 O O . LEU A 1 222 ? -5.022 4.975 -20.064 1.00 85.06 222 LEU A O 1
ATOM 1698 N N . ARG A 1 223 ? -4.950 4.835 -17.833 1.00 84.69 223 ARG A N 1
ATOM 1699 C CA . ARG A 1 223 ? -6.159 4.000 -17.730 1.00 84.69 223 ARG A CA 1
ATOM 1700 C C . ARG A 1 223 ? -7.376 4.683 -18.345 1.00 84.69 223 ARG A C 1
ATOM 1702 O O . ARG A 1 223 ? -8.163 4.028 -19.016 1.00 84.69 223 ARG A O 1
ATOM 1709 N N . ARG A 1 224 ? -7.531 5.995 -18.143 1.00 81.56 224 ARG A N 1
ATOM 1710 C CA . ARG A 1 224 ? -8.622 6.760 -18.759 1.00 81.56 224 ARG A CA 1
ATOM 1711 C C . ARG A 1 224 ? -8.445 6.855 -20.276 1.00 81.56 224 ARG A C 1
ATOM 1713 O O . ARG A 1 224 ? -9.416 6.620 -20.987 1.00 81.56 224 ARG A O 1
ATOM 1720 N N . SER A 1 225 ? -7.240 7.166 -20.755 1.00 82.94 225 SER A N 1
ATOM 1721 C CA . SER A 1 225 ? -6.935 7.306 -22.187 1.00 82.94 225 SER A CA 1
ATOM 1722 C C . SER A 1 225 ? -7.154 6.006 -22.965 1.00 82.94 225 SER A C 1
ATOM 1724 O O . SER A 1 225 ? -7.705 6.039 -24.063 1.00 82.94 225 SER A O 1
ATOM 1726 N N . TYR A 1 226 ? -6.791 4.863 -22.377 1.00 84.38 226 TYR A N 1
ATOM 1727 C CA . TYR A 1 226 ? -6.950 3.540 -22.990 1.00 84.38 226 TYR A CA 1
ATOM 1728 C C . TYR A 1 226 ? -8.261 2.825 -22.620 1.00 84.38 226 TYR A C 1
ATOM 1730 O O . TYR A 1 226 ? -8.482 1.700 -23.051 1.00 84.38 226 TYR A O 1
ATOM 1738 N N . GLY A 1 227 ? -9.150 3.447 -21.835 1.00 83.88 227 GLY A N 1
ATOM 1739 C CA . GLY A 1 227 ? -10.438 2.845 -21.458 1.00 83.88 227 GLY A CA 1
ATOM 1740 C C . GLY A 1 227 ? -10.331 1.614 -20.544 1.00 83.88 227 GLY A C 1
ATOM 1741 O O . GLY A 1 227 ? -11.190 0.736 -20.582 1.00 83.88 227 GLY A O 1
ATOM 1742 N N . LEU A 1 228 ? -9.283 1.540 -19.723 1.00 84.19 228 LEU A N 1
ATOM 1743 C CA . LEU A 1 228 ? -8.987 0.424 -18.825 1.00 84.19 228 LEU A CA 1
ATOM 1744 C C . LEU A 1 228 ? -9.722 0.523 -17.478 1.00 84.19 228 LEU A C 1
ATOM 1746 O O . LEU A 1 228 ? -10.047 1.607 -16.987 1.00 84.19 228 LEU A O 1
ATOM 1750 N N . SER A 1 229 ? -9.935 -0.630 -16.832 1.00 81.88 229 SER A N 1
ATOM 1751 C CA . SER A 1 229 ? -10.527 -0.688 -15.490 1.00 81.88 229 SER A CA 1
ATOM 1752 C C . SER A 1 229 ? -9.593 -0.096 -14.425 1.00 81.88 229 SER A C 1
ATOM 1754 O O . SER A 1 229 ? -8.375 -0.008 -14.598 1.00 81.88 229 SER A O 1
ATOM 1756 N N . LYS A 1 230 ? -10.152 0.260 -13.258 1.00 72.31 230 LYS A N 1
ATOM 1757 C CA . LYS A 1 230 ? -9.356 0.744 -12.114 1.00 72.31 230 LYS A CA 1
ATOM 1758 C C . LYS A 1 230 ? -8.350 -0.293 -11.594 1.00 72.31 230 LYS A C 1
ATOM 1760 O O . LYS A 1 230 ? -7.386 0.104 -10.950 1.00 72.31 230 LYS A O 1
ATOM 1765 N N . GLN A 1 231 ? -8.566 -1.585 -11.862 1.00 75.00 231 GLN A N 1
ATOM 1766 C CA . GLN A 1 231 ? -7.655 -2.659 -11.450 1.00 75.00 231 GLN A CA 1
ATOM 1767 C C . GLN A 1 231 ? -6.528 -2.937 -12.458 1.00 75.00 231 GLN A C 1
ATOM 1769 O O . GLN A 1 231 ? -5.661 -3.752 -12.160 1.00 75.00 231 GLN A O 1
ATOM 1774 N N . ALA A 1 232 ? -6.521 -2.300 -13.636 1.00 81.00 232 ALA A N 1
ATOM 1775 C CA . ALA A 1 232 ? -5.508 -2.570 -14.653 1.00 81.00 232 ALA A CA 1
ATOM 1776 C C . ALA A 1 232 ? -4.102 -2.194 -14.159 1.00 81.00 232 ALA A C 1
ATOM 1778 O O . ALA A 1 232 ? -3.868 -1.051 -13.761 1.00 81.00 232 ALA A O 1
ATOM 1779 N N . ASN A 1 233 ? -3.171 -3.143 -14.183 1.00 86.69 233 ASN A N 1
ATOM 1780 C CA . ASN A 1 233 ? -1.776 -2.910 -13.802 1.00 86.69 233 ASN A CA 1
ATOM 1781 C C . ASN A 1 233 ? -0.959 -2.304 -14.964 1.00 86.69 233 ASN A C 1
ATOM 1783 O O . ASN A 1 233 ? -1.470 -2.102 -16.065 1.00 86.69 233 ASN A O 1
ATOM 1787 N N . GLU A 1 234 ? 0.309 -1.993 -14.714 1.00 89.94 234 GLU A N 1
ATOM 1788 C CA . GLU A 1 234 ? 1.223 -1.372 -15.674 1.00 89.94 234 GLU A CA 1
ATOM 1789 C C . GLU A 1 234 ? 1.430 -2.233 -16.925 1.00 89.94 234 GLU A C 1
ATOM 1791 O O . GLU A 1 234 ? 1.346 -1.715 -18.037 1.00 89.94 234 GLU A O 1
ATOM 1796 N N . ALA A 1 235 ? 1.611 -3.549 -16.771 1.00 91.69 235 ALA A N 1
ATOM 1797 C CA . ALA A 1 235 ? 1.729 -4.460 -17.909 1.00 91.69 235 ALA A CA 1
ATOM 1798 C C . ALA A 1 235 ? 0.473 -4.446 -18.800 1.00 91.69 235 ALA A C 1
ATOM 1800 O O . ALA A 1 235 ? 0.594 -4.413 -20.021 1.00 91.69 235 ALA A O 1
ATOM 1801 N N . MET A 1 236 ? -0.732 -4.406 -18.217 1.00 91.62 236 MET A N 1
ATOM 1802 C CA . MET A 1 236 ? -1.981 -4.283 -18.984 1.00 91.62 236 MET A CA 1
ATOM 1803 C C . MET A 1 236 ? -2.056 -2.956 -19.748 1.00 91.62 236 MET A C 1
ATOM 1805 O O . MET A 1 236 ? -2.500 -2.937 -20.894 1.00 91.62 236 MET A O 1
ATOM 1809 N N . ILE A 1 237 ? -1.602 -1.855 -19.136 1.00 91.50 237 ILE A N 1
ATOM 1810 C CA . ILE A 1 237 ? -1.524 -0.546 -19.799 1.00 91.50 237 ILE A CA 1
ATOM 1811 C C . ILE A 1 237 ? -0.589 -0.620 -21.010 1.00 91.50 237 ILE A C 1
ATOM 1813 O O . ILE A 1 237 ? -0.973 -0.182 -22.090 1.00 91.50 237 ILE A O 1
ATOM 1817 N N . VAL A 1 238 ? 0.599 -1.213 -20.855 1.00 92.88 238 VAL A N 1
ATOM 1818 C CA . VAL A 1 238 ? 1.570 -1.367 -21.951 1.00 92.88 238 VAL A CA 1
ATOM 1819 C C . VAL A 1 238 ? 1.020 -2.242 -23.081 1.00 92.88 238 VAL A C 1
ATOM 1821 O O . VAL A 1 238 ? 1.215 -1.911 -24.250 1.00 92.88 238 VAL A O 1
ATOM 1824 N N . VAL A 1 239 ? 0.287 -3.317 -22.769 1.00 92.50 239 VAL A N 1
ATOM 1825 C CA . VAL A 1 239 ? -0.338 -4.163 -23.799 1.00 92.50 239 VAL A CA 1
ATOM 1826 C C . VAL A 1 239 ? -1.391 -3.395 -24.601 1.00 92.50 239 VAL A C 1
ATOM 1828 O O . VAL A 1 239 ? -1.385 -3.469 -25.829 1.00 92.50 239 VAL A O 1
ATOM 1831 N N . GLU A 1 240 ? -2.272 -2.632 -23.952 1.00 90.62 240 GLU A N 1
ATOM 1832 C CA . GLU A 1 240 ? -3.266 -1.825 -24.676 1.00 90.62 240 GLU A CA 1
ATOM 1833 C C . GLU A 1 240 ? -2.620 -0.688 -25.475 1.00 90.62 240 GLU A C 1
ATOM 1835 O O . GLU A 1 240 ? -2.993 -0.442 -26.622 1.00 90.62 240 GLU A O 1
ATOM 1840 N N . ALA A 1 241 ? -1.594 -0.048 -24.916 1.00 88.81 241 ALA A N 1
ATOM 1841 C CA . ALA A 1 241 ? -0.790 0.946 -25.611 1.00 88.81 241 ALA A CA 1
ATOM 1842 C C . ALA A 1 241 ? -0.166 0.363 -26.899 1.00 88.81 241 ALA A C 1
ATOM 1844 O O . ALA A 1 241 ? -0.267 0.958 -27.974 1.00 88.81 241 ALA A O 1
ATOM 1845 N N . TYR A 1 242 ? 0.391 -0.850 -26.825 1.00 89.44 242 TYR A N 1
ATOM 1846 C CA . TYR A 1 242 ? 0.911 -1.577 -27.983 1.00 89.44 242 TYR A CA 1
ATOM 1847 C C . TYR A 1 242 ? -0.177 -1.928 -29.011 1.00 89.44 242 TYR A C 1
ATOM 1849 O O . TYR A 1 242 ? 0.037 -1.746 -30.209 1.00 89.44 242 TYR A O 1
ATOM 1857 N N . LYS A 1 243 ? -1.362 -2.383 -28.583 1.00 88.06 243 LYS A N 1
ATOM 1858 C CA . LYS A 1 243 ? -2.478 -2.650 -29.511 1.00 88.06 243 LYS A CA 1
ATOM 1859 C C . LYS A 1 243 ? -2.902 -1.392 -30.260 1.00 88.06 243 LYS A C 1
ATOM 1861 O O . LYS A 1 243 ? -3.173 -1.463 -31.453 1.00 88.06 243 LYS A O 1
ATOM 1866 N N . VAL A 1 244 ? -2.907 -0.233 -29.598 1.00 83.62 244 VAL A N 1
ATOM 1867 C CA . VAL A 1 244 ? -3.184 1.050 -30.257 1.00 83.62 244 VAL A CA 1
ATOM 1868 C C . VAL A 1 244 ? -2.153 1.343 -31.350 1.00 83.62 244 VAL A C 1
ATOM 1870 O O . VAL A 1 244 ? -2.564 1.709 -32.448 1.00 83.62 244 VAL A O 1
ATOM 1873 N N . LEU A 1 245 ? -0.856 1.122 -31.098 1.00 79.69 245 LEU A N 1
ATOM 1874 C CA . LEU A 1 245 ? 0.188 1.240 -32.130 1.00 79.69 245 LEU A CA 1
ATOM 1875 C C . LEU A 1 245 ? -0.028 0.269 -33.296 1.00 79.69 245 LEU A C 1
ATOM 1877 O O . LEU A 1 245 ? 0.096 0.653 -34.456 1.00 79.69 245 LEU A O 1
ATOM 1881 N N . ARG A 1 246 ? -0.329 -0.996 -32.987 1.00 80.50 246 ARG A N 1
ATOM 1882 C CA . ARG A 1 246 ? -0.471 -2.070 -33.976 1.00 80.50 246 ARG A CA 1
ATOM 1883 C C . ARG A 1 246 ? -1.700 -1.874 -34.865 1.00 80.50 246 ARG A C 1
ATOM 1885 O O . ARG A 1 246 ? -1.610 -2.050 -36.077 1.00 80.50 246 ARG A O 1
ATOM 1892 N N . ASP A 1 247 ? -2.834 -1.528 -34.257 1.00 80.25 247 ASP A N 1
ATOM 1893 C CA . ASP A 1 247 ? -4.150 -1.572 -34.901 1.00 80.25 247 ASP A CA 1
ATOM 1894 C C . ASP A 1 247 ? -4.595 -0.208 -35.459 1.00 80.25 247 ASP A C 1
ATOM 1896 O O . ASP A 1 247 ? -5.470 -0.158 -36.326 1.00 80.25 247 ASP A O 1
ATOM 1900 N N . ARG A 1 248 ? -4.012 0.913 -35.000 1.00 68.12 248 ARG A N 1
ATOM 1901 C CA . ARG A 1 248 ? -4.349 2.265 -35.487 1.00 68.12 248 ARG A CA 1
ATOM 1902 C C . ARG A 1 248 ? -3.175 2.897 -36.246 1.00 68.12 248 ARG A C 1
ATOM 1904 O O . ARG A 1 248 ? -2.217 3.387 -35.657 1.00 68.12 248 ARG A O 1
ATOM 1911 N N . ALA A 1 249 ? -3.276 2.941 -37.575 1.00 57.16 249 ALA A N 1
ATOM 1912 C CA . ALA A 1 249 ? -2.294 3.594 -38.447 1.00 57.16 249 ALA A CA 1
ATOM 1913 C C . ALA A 1 249 ? -2.369 5.145 -38.408 1.00 57.16 249 ALA A C 1
ATOM 1915 O O . ALA A 1 249 ? -3.478 5.678 -38.338 1.00 57.16 249 ALA A O 1
ATOM 1916 N N . PRO A 1 250 ? -1.254 5.887 -38.604 1.00 61.41 250 PRO A N 1
ATOM 1917 C CA . PRO A 1 250 ? 0.137 5.568 -38.301 1.00 61.41 250 PRO A CA 1
ATOM 1918 C C . PRO A 1 250 ? 0.592 6.432 -37.110 1.00 61.41 250 PRO A C 1
ATOM 1920 O O . PRO A 1 250 ? 1.076 7.550 -37.297 1.00 61.41 250 PRO A O 1
ATOM 1923 N N . TYR A 1 251 ? 0.417 5.946 -35.881 1.00 61.59 251 TYR A N 1
ATOM 1924 C CA . TYR A 1 251 ? 1.064 6.582 -34.734 1.00 61.59 251 TYR A CA 1
ATOM 1925 C C . TYR A 1 251 ? 2.506 6.068 -34.628 1.00 61.59 251 TYR A C 1
ATOM 1927 O O . TYR A 1 251 ? 2.699 4.853 -34.586 1.00 61.59 251 TYR A O 1
ATOM 1935 N N . PRO A 1 252 ? 3.519 6.951 -34.608 1.00 64.69 252 PRO A N 1
ATOM 1936 C CA . PRO A 1 252 ? 4.900 6.546 -34.375 1.00 64.69 252 PRO A CA 1
ATOM 1937 C C . PRO A 1 252 ? 5.031 5.819 -33.029 1.00 64.69 252 PRO A C 1
ATOM 1939 O O . PRO A 1 252 ? 4.420 6.242 -32.043 1.00 64.69 252 PRO A O 1
ATOM 1942 N N . ALA A 1 253 ? 5.832 4.751 -32.967 1.00 62.12 253 ALA A N 1
ATOM 1943 C CA . ALA A 1 253 ? 6.026 3.969 -31.742 1.00 62.12 253 ALA A CA 1
ATOM 1944 C C . ALA A 1 253 ? 6.523 4.823 -30.560 1.00 62.12 253 ALA A C 1
ATOM 1946 O O . ALA A 1 253 ? 6.146 4.581 -29.409 1.00 62.12 253 ALA A O 1
ATOM 1947 N N . ASP A 1 254 ? 7.306 5.869 -30.843 1.00 61.88 254 ASP A N 1
ATOM 1948 C CA . ASP A 1 254 ? 7.774 6.835 -29.851 1.00 61.88 254 ASP A CA 1
ATOM 1949 C C . ASP A 1 254 ? 6.633 7.624 -29.204 1.00 61.88 254 ASP A C 1
ATOM 1951 O O . ASP A 1 254 ? 6.718 7.923 -28.017 1.00 61.88 254 ASP A O 1
ATOM 1955 N N . GLN A 1 255 ? 5.535 7.910 -29.910 1.00 68.00 255 GLN A N 1
ATOM 1956 C CA . GLN A 1 255 ? 4.440 8.704 -29.343 1.00 68.00 255 GLN A CA 1
ATOM 1957 C C . GLN A 1 255 ? 3.696 7.975 -28.227 1.00 68.00 255 GLN A C 1
ATOM 1959 O O . GLN A 1 255 ? 3.241 8.614 -27.284 1.00 68.00 255 GLN A O 1
ATOM 1964 N N . VAL A 1 256 ? 3.613 6.648 -28.297 1.00 70.00 256 VAL A N 1
ATOM 1965 C CA . VAL A 1 256 ? 2.920 5.849 -27.281 1.00 70.00 256 VAL A CA 1
ATOM 1966 C C . VAL A 1 256 ? 3.788 5.619 -26.048 1.00 70.00 256 VAL A C 1
ATOM 1968 O O . VAL A 1 256 ? 3.281 5.644 -24.930 1.00 70.00 256 VAL A O 1
ATOM 1971 N N . ILE A 1 257 ? 5.103 5.465 -26.220 1.00 75.44 257 ILE A N 1
ATOM 1972 C CA . ILE A 1 257 ? 6.025 5.342 -25.082 1.00 75.44 257 ILE A CA 1
ATOM 1973 C C . ILE A 1 257 ? 6.313 6.695 -24.432 1.00 75.44 257 ILE A C 1
ATOM 1975 O O . ILE A 1 257 ? 6.500 6.758 -23.222 1.00 75.44 257 ILE A O 1
ATOM 1979 N N . LYS A 1 258 ? 6.298 7.793 -25.194 1.00 72.00 258 LYS A N 1
ATOM 1980 C CA . LYS A 1 258 ? 6.538 9.143 -24.668 1.00 72.00 258 LYS A CA 1
ATOM 1981 C C . LYS A 1 258 ? 5.530 9.561 -23.597 1.00 72.00 258 LYS A C 1
ATOM 1983 O O . LYS A 1 258 ? 5.865 10.395 -22.756 1.00 72.00 258 LYS A O 1
ATOM 1988 N N . GLU A 1 259 ? 4.324 8.997 -23.630 1.00 79.31 259 GLU A N 1
ATOM 1989 C CA . GLU A 1 259 ? 3.297 9.220 -22.613 1.00 79.31 259 GLU A CA 1
ATOM 1990 C C . GLU A 1 259 ? 3.510 8.386 -21.344 1.00 79.31 259 GLU A C 1
ATOM 1992 O O . GLU A 1 259 ? 2.866 8.670 -20.339 1.00 79.31 259 GLU A O 1
ATOM 1997 N N . LEU A 1 260 ? 4.391 7.382 -21.339 1.00 87.69 260 LEU A N 1
ATOM 1998 C CA . LEU A 1 260 ? 4.695 6.602 -20.141 1.00 87.69 260 LEU A CA 1
ATOM 1999 C C . LEU A 1 260 ? 5.614 7.411 -19.220 1.00 87.69 260 LEU A C 1
ATOM 2001 O O . LEU A 1 260 ? 6.777 7.655 -19.536 1.00 87.69 260 LEU A O 1
ATOM 2005 N N . ASP A 1 261 ? 5.085 7.812 -18.066 1.00 86.06 261 ASP A N 1
ATOM 2006 C CA . ASP A 1 261 ? 5.834 8.539 -17.043 1.00 86.06 261 ASP A CA 1
ATOM 2007 C C . ASP A 1 261 ? 6.118 7.604 -15.869 1.00 86.06 261 ASP A C 1
ATOM 2009 O O . ASP A 1 261 ? 5.189 7.067 -15.265 1.00 86.06 261 ASP A O 1
ATOM 2013 N N . GLY A 1 262 ? 7.389 7.365 -15.556 1.00 85.38 262 GLY A N 1
ATOM 2014 C CA . GLY A 1 262 ? 7.800 6.471 -14.479 1.00 85.38 262 GLY A CA 1
ATOM 2015 C C . GLY A 1 262 ? 9.151 5.805 -14.709 1.00 85.38 262 GLY A C 1
ATOM 2016 O O . GLY A 1 262 ? 9.902 6.162 -15.613 1.00 85.38 262 GLY A O 1
ATOM 2017 N N . LYS A 1 263 ? 9.445 4.818 -13.862 1.00 88.06 263 LYS A N 1
ATOM 2018 C CA . LYS A 1 263 ? 10.679 4.029 -13.892 1.00 88.06 263 LYS A CA 1
ATOM 2019 C C . LYS A 1 263 ? 10.330 2.633 -14.362 1.00 88.06 263 LYS A C 1
ATOM 2021 O O . LYS A 1 263 ? 9.681 1.905 -13.616 1.00 88.06 263 LYS A O 1
ATOM 2026 N N . PHE A 1 264 ? 10.702 2.271 -15.582 1.00 90.75 264 PHE A N 1
ATOM 2027 C CA . PHE A 1 264 ? 10.226 1.036 -16.185 1.00 90.75 264 PHE A CA 1
ATOM 2028 C C . PHE A 1 264 ? 11.192 0.419 -17.189 1.00 90.75 264 PHE A C 1
ATOM 2030 O O . PHE A 1 264 ? 11.918 1.098 -17.908 1.00 90.75 264 PHE A O 1
ATOM 2037 N N . SER A 1 265 ? 11.119 -0.897 -17.305 1.00 93.19 265 SER A N 1
ATOM 2038 C CA . SER A 1 265 ? 11.567 -1.637 -18.473 1.00 93.19 265 SER A CA 1
ATOM 2039 C C . SER A 1 265 ? 10.534 -2.706 -18.798 1.00 93.19 265 SER A C 1
ATOM 2041 O O . SER A 1 265 ? 9.879 -3.240 -17.903 1.00 93.19 265 SER A O 1
ATOM 2043 N N . PHE A 1 266 ? 10.324 -3.005 -20.075 1.00 94.00 266 PHE A N 1
ATOM 2044 C CA . PHE A 1 266 ? 9.412 -4.080 -20.449 1.00 94.00 266 PHE A CA 1
ATOM 2045 C C . PHE A 1 266 ? 9.868 -4.822 -21.695 1.00 94.00 266 PHE A C 1
ATOM 2047 O O . PHE A 1 266 ? 10.552 -4.272 -22.556 1.00 94.00 266 PHE A O 1
ATOM 2054 N N . VAL A 1 267 ? 9.436 -6.076 -21.781 1.00 95.00 267 VAL A N 1
ATOM 2055 C CA . VAL A 1 267 ? 9.570 -6.945 -22.948 1.00 95.00 267 VAL A CA 1
ATOM 2056 C C . VAL A 1 267 ? 8.177 -7.451 -23.291 1.00 95.00 267 VAL A C 1
ATOM 2058 O O . VAL A 1 267 ? 7.540 -8.127 -22.483 1.00 95.00 267 VAL A O 1
ATOM 2061 N N . LEU A 1 268 ? 7.702 -7.110 -24.483 1.00 95.06 268 LEU A N 1
ATOM 2062 C CA . LEU A 1 268 ? 6.401 -7.501 -25.004 1.00 95.06 268 LEU A CA 1
ATOM 2063 C C . LEU A 1 268 ? 6.578 -8.304 -26.292 1.00 95.06 268 LEU A C 1
ATOM 2065 O O . LEU A 1 268 ? 7.302 -7.893 -27.195 1.00 95.06 268 LEU A O 1
ATOM 2069 N N . PHE A 1 269 ? 5.901 -9.443 -26.385 1.00 94.94 269 PHE A N 1
ATOM 2070 C CA . PHE A 1 269 ? 5.887 -10.308 -27.556 1.00 94.94 269 PHE A CA 1
ATOM 2071 C C . PHE A 1 269 ? 4.446 -10.589 -27.989 1.00 94.94 269 PHE A C 1
ATOM 2073 O O . PHE A 1 269 ? 3.676 -11.201 -27.250 1.00 94.94 269 PHE A O 1
ATOM 2080 N N . ASP A 1 270 ? 4.085 -10.142 -29.189 1.00 93.75 270 ASP A N 1
ATOM 2081 C CA . ASP A 1 270 ? 2.818 -10.479 -29.839 1.00 93.75 270 ASP A CA 1
ATOM 2082 C C . ASP A 1 270 ? 3.005 -11.768 -30.644 1.00 93.75 270 ASP A C 1
ATOM 2084 O O . ASP A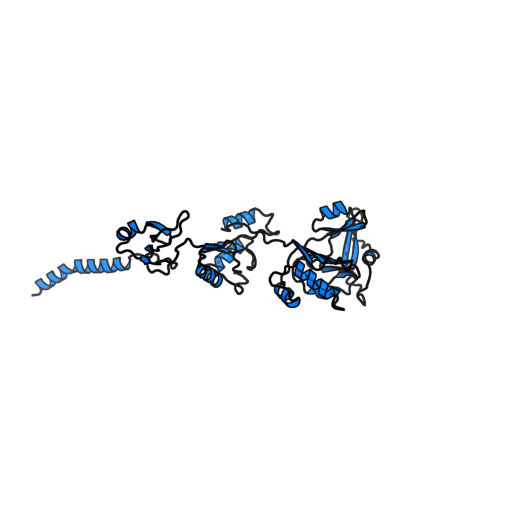 1 270 ? 3.662 -11.768 -31.690 1.00 93.75 270 ASP A O 1
ATOM 2088 N N . ALA A 1 271 ? 2.423 -12.869 -30.164 1.00 92.81 271 ALA A N 1
ATOM 2089 C CA . ALA A 1 271 ? 2.570 -14.172 -30.801 1.00 92.81 271 ALA A CA 1
ATOM 2090 C C . ALA A 1 271 ? 1.827 -14.272 -32.142 1.00 92.81 271 ALA A C 1
ATOM 2092 O O . ALA A 1 271 ? 2.249 -15.034 -33.010 1.00 92.81 271 ALA A O 1
ATOM 2093 N N . LYS A 1 272 ? 0.752 -13.497 -32.346 1.00 90.94 272 LYS A N 1
ATOM 2094 C CA . LYS A 1 272 ? -0.008 -13.496 -33.608 1.00 90.94 272 LYS A CA 1
ATOM 2095 C C . LYS A 1 272 ? 0.716 -12.719 -34.691 1.00 90.94 272 LYS A C 1
ATOM 2097 O O . LYS A 1 272 ? 0.803 -13.182 -35.823 1.00 90.94 272 LYS A O 1
ATOM 2102 N N . ALA A 1 273 ? 1.219 -11.538 -34.344 1.00 88.12 273 ALA A N 1
ATOM 2103 C CA . ALA A 1 273 ? 1.963 -10.695 -35.272 1.00 88.12 273 ALA A CA 1
ATOM 2104 C C . ALA A 1 273 ? 3.434 -11.120 -35.403 1.00 88.12 273 ALA A C 1
ATOM 2106 O O . ALA A 1 273 ? 4.128 -10.632 -36.292 1.00 88.12 273 ALA A O 1
ATOM 2107 N N . THR A 1 274 ? 3.922 -12.008 -34.528 1.00 90.50 274 THR A N 1
ATOM 2108 C CA . THR A 1 274 ? 5.342 -12.376 -34.393 1.00 90.50 274 THR A CA 1
ATOM 2109 C C . THR A 1 274 ? 6.244 -11.153 -34.192 1.00 90.50 274 THR A C 1
ATOM 2111 O O . THR A 1 274 ? 7.336 -11.062 -34.749 1.00 90.50 274 THR A O 1
ATOM 2114 N N . LYS A 1 275 ? 5.770 -10.181 -33.399 1.00 89.44 275 LYS A N 1
ATOM 2115 C CA . LYS A 1 275 ? 6.452 -8.899 -33.168 1.00 89.44 275 LYS A CA 1
ATOM 2116 C C . LYS A 1 275 ? 6.969 -8.798 -31.743 1.00 89.44 275 LYS A C 1
ATOM 2118 O O . LYS A 1 275 ? 6.242 -9.069 -30.790 1.00 89.44 275 LYS A O 1
ATOM 2123 N N . LEU A 1 276 ? 8.209 -8.341 -31.614 1.00 91.00 276 LEU A N 1
ATOM 2124 C CA . LEU A 1 276 ? 8.835 -8.015 -30.343 1.00 91.00 276 LEU A CA 1
ATOM 2125 C C . LEU A 1 276 ? 8.842 -6.500 -30.134 1.00 91.00 276 LEU A C 1
ATOM 2127 O O . LEU A 1 276 ? 9.127 -5.743 -31.064 1.00 91.00 276 LEU A O 1
ATOM 2131 N N . PHE A 1 277 ? 8.551 -6.080 -28.907 1.00 91.81 277 PHE A N 1
ATOM 2132 C CA . PHE A 1 277 ? 8.539 -4.691 -28.479 1.00 91.81 277 PHE A CA 1
ATOM 2133 C C . PHE A 1 277 ? 9.202 -4.558 -27.107 1.00 91.81 277 PHE A C 1
ATOM 2135 O O . PHE A 1 277 ? 8.712 -5.099 -26.119 1.00 91.81 277 PHE A O 1
ATOM 2142 N N . ILE A 1 278 ? 10.339 -3.868 -27.042 1.00 93.62 278 ILE A N 1
ATOM 2143 C CA . ILE A 1 278 ? 11.129 -3.698 -25.812 1.00 93.62 278 ILE A CA 1
ATOM 2144 C C . ILE A 1 278 ? 11.335 -2.212 -25.569 1.00 93.62 278 ILE A C 1
ATOM 2146 O O . ILE A 1 278 ? 11.592 -1.482 -26.522 1.00 93.62 278 ILE A O 1
ATOM 2150 N N . ALA A 1 279 ? 11.277 -1.761 -24.318 1.00 92.94 279 ALA A N 1
ATOM 2151 C CA . ALA A 1 279 ? 11.670 -0.398 -23.974 1.00 92.94 279 ALA A CA 1
ATOM 2152 C C . ALA A 1 279 ? 12.227 -0.282 -22.556 1.00 92.94 279 ALA A C 1
ATOM 2154 O O . ALA A 1 279 ? 11.977 -1.132 -21.696 1.00 92.94 279 ALA A O 1
ATOM 2155 N N . ARG A 1 280 ? 12.962 0.809 -22.325 1.00 92.06 280 ARG A N 1
ATOM 2156 C CA . ARG A 1 280 ? 13.525 1.190 -21.026 1.00 92.06 280 ARG A CA 1
ATOM 2157 C C . ARG A 1 280 ? 13.339 2.686 -20.784 1.00 92.06 280 ARG A C 1
ATOM 2159 O O . ARG A 1 280 ? 13.414 3.484 -21.718 1.00 92.06 280 ARG A O 1
ATOM 2166 N N . ASP A 1 281 ? 13.112 3.049 -19.527 1.00 89.25 281 ASP A N 1
ATOM 2167 C CA . ASP A 1 281 ? 12.942 4.425 -19.077 1.00 89.25 281 ASP A CA 1
ATOM 2168 C C . ASP A 1 281 ? 14.147 5.319 -19.396 1.00 89.25 281 ASP A C 1
ATOM 2170 O O . ASP A 1 281 ? 15.265 4.851 -19.632 1.00 89.25 281 ASP A O 1
ATOM 2174 N N . ARG A 1 282 ? 13.902 6.634 -19.399 1.00 84.25 282 ARG A N 1
ATOM 2175 C CA . ARG A 1 282 ? 14.899 7.666 -19.733 1.00 84.25 282 ARG A CA 1
ATOM 2176 C C . ARG A 1 282 ? 16.095 7.662 -18.794 1.00 84.25 282 ARG A C 1
ATOM 2178 O O . ARG A 1 282 ? 17.225 7.824 -19.241 1.00 84.25 282 ARG A O 1
ATOM 2185 N N . ASP A 1 283 ? 15.841 7.442 -17.511 1.00 79.88 283 ASP A N 1
ATOM 2186 C CA . ASP A 1 283 ? 16.864 7.533 -16.473 1.00 79.88 283 ASP A CA 1
ATOM 2187 C C . ASP A 1 283 ? 17.707 6.251 -16.390 1.00 79.88 283 ASP A C 1
ATOM 2189 O O . ASP A 1 283 ? 18.693 6.194 -15.656 1.00 79.88 283 ASP A O 1
ATOM 2193 N N . GLY A 1 284 ? 17.317 5.196 -17.119 1.00 79.56 284 GLY A N 1
ATOM 2194 C CA . GLY A 1 284 ? 17.935 3.876 -17.027 1.00 79.56 284 GLY A CA 1
ATOM 2195 C C . GLY A 1 284 ? 17.753 3.245 -15.648 1.00 79.56 284 GLY A C 1
ATOM 2196 O O . GLY A 1 284 ? 18.535 2.380 -15.250 1.00 79.56 284 GLY A O 1
ATOM 2197 N N . SER A 1 285 ? 16.744 3.684 -14.905 1.00 78.06 285 SER A N 1
ATOM 2198 C CA . SER A 1 285 ? 16.542 3.315 -13.511 1.00 78.06 285 SER A CA 1
ATOM 2199 C C . SER A 1 285 ? 16.065 1.872 -13.347 1.00 78.06 285 SER A C 1
ATOM 2201 O O . SER A 1 285 ? 16.452 1.209 -12.384 1.00 78.06 285 SER A O 1
ATOM 2203 N N . ALA A 1 286 ? 15.290 1.349 -14.301 1.00 82.19 286 ALA A N 1
ATOM 2204 C CA . ALA A 1 286 ? 14.988 -0.073 -14.369 1.00 82.19 286 ALA A CA 1
ATOM 2205 C C . ALA A 1 286 ? 16.149 -0.804 -15.049 1.00 82.19 286 ALA A C 1
ATOM 2207 O O . ALA A 1 286 ? 16.532 -0.455 -16.165 1.00 82.19 286 ALA A O 1
ATOM 2208 N N . GLN A 1 287 ? 16.723 -1.823 -14.406 1.00 85.56 287 GLN A N 1
ATOM 2209 C CA . GLN A 1 287 ? 17.773 -2.622 -15.041 1.00 85.56 287 GLN A CA 1
ATOM 2210 C C . GLN A 1 287 ? 17.175 -3.469 -16.170 1.00 85.56 287 GLN A C 1
ATOM 2212 O O . GLN A 1 287 ? 16.129 -4.100 -16.013 1.00 85.56 287 GLN A O 1
ATOM 2217 N N . LEU A 1 288 ? 17.828 -3.446 -17.330 1.00 91.44 288 LEU A N 1
ATOM 2218 C CA . LEU A 1 288 ? 17.526 -4.314 -18.459 1.00 91.44 288 LEU A CA 1
ATOM 2219 C C . LEU A 1 288 ? 18.793 -4.468 -19.296 1.00 91.44 288 LEU A C 1
ATOM 2221 O O . LEU A 1 288 ? 19.383 -3.482 -19.737 1.00 91.44 288 LEU A O 1
ATOM 2225 N N . HIS A 1 289 ? 19.182 -5.709 -19.521 1.00 91.19 289 HIS A N 1
ATOM 2226 C CA . HIS A 1 289 ? 20.272 -6.135 -20.378 1.00 91.19 289 HIS A CA 1
ATOM 2227 C C . HIS A 1 289 ? 19.698 -7.010 -21.482 1.00 91.19 289 HIS A C 1
ATOM 2229 O O . HIS A 1 289 ? 18.730 -7.745 -21.270 1.00 91.19 289 HIS A O 1
ATOM 2235 N N . TRP A 1 290 ? 20.312 -6.939 -22.656 1.00 91.31 290 TRP A N 1
ATOM 2236 C CA . TRP A 1 290 ? 19.987 -7.810 -23.775 1.00 91.31 290 TRP A CA 1
ATOM 2237 C C . TRP A 1 290 ? 21.254 -8.386 -24.404 1.00 91.31 290 TRP A C 1
ATOM 2239 O O . TRP A 1 290 ? 22.337 -7.805 -24.307 1.00 91.31 290 TRP A O 1
ATOM 2249 N N . GLY A 1 291 ? 21.130 -9.547 -25.029 1.00 87.50 291 GLY A N 1
ATOM 2250 C CA . GLY A 1 291 ? 22.245 -10.227 -25.670 1.00 87.50 291 GLY A CA 1
ATOM 2251 C C . GLY A 1 291 ? 21.786 -11.347 -26.585 1.00 87.50 291 GLY A C 1
ATOM 2252 O O . GLY A 1 291 ? 20.596 -11.646 -26.671 1.00 87.50 291 GLY A O 1
ATOM 2253 N N . VAL A 1 292 ? 22.742 -11.955 -27.282 1.00 86.44 292 VAL A N 1
ATOM 2254 C CA . VAL A 1 292 ? 22.483 -13.071 -28.197 1.00 86.44 292 VAL A CA 1
ATOM 2255 C C . VAL A 1 292 ? 23.216 -14.314 -27.705 1.00 86.44 292 VAL A C 1
ATOM 2257 O O . VAL A 1 292 ? 24.447 -14.328 -27.589 1.00 86.44 292 VAL A O 1
ATOM 2260 N N . ALA A 1 293 ? 22.450 -15.368 -27.433 1.00 86.75 293 ALA A N 1
ATOM 2261 C CA . ALA A 1 293 ? 22.963 -16.656 -26.990 1.00 86.75 293 ALA A CA 1
ATOM 2262 C C . ALA A 1 293 ? 23.699 -17.411 -28.117 1.00 86.75 293 ALA A C 1
ATOM 2264 O O . ALA A 1 293 ? 23.721 -17.011 -29.285 1.00 86.75 293 ALA A O 1
ATOM 2265 N N . ALA A 1 294 ? 24.380 -18.506 -27.764 1.00 82.69 294 ALA A N 1
ATOM 2266 C CA . ALA A 1 294 ? 25.134 -19.341 -28.711 1.00 82.69 294 ALA A CA 1
ATOM 2267 C C . ALA A 1 294 ? 24.273 -19.903 -29.855 1.00 82.69 294 ALA A C 1
ATOM 2269 O O . ALA A 1 294 ? 24.759 -20.038 -30.975 1.00 82.69 294 ALA A O 1
ATOM 2270 N N . ASP A 1 295 ? 23.001 -20.170 -29.579 1.00 84.94 295 ASP A N 1
ATOM 2271 C CA . ASP A 1 295 ? 21.999 -20.682 -30.515 1.00 84.94 295 ASP A CA 1
ATOM 2272 C C . ASP A 1 295 ? 21.321 -19.586 -31.362 1.00 84.94 295 ASP A C 1
ATOM 2274 O O . ASP A 1 295 ? 20.467 -19.890 -32.191 1.00 84.94 295 ASP A O 1
ATOM 2278 N N . GLY A 1 296 ? 21.707 -18.318 -31.181 1.00 81.19 296 GLY A N 1
ATOM 2279 C CA . GLY A 1 296 ? 21.125 -17.178 -31.888 1.00 81.19 296 GLY A CA 1
ATOM 2280 C C . GLY A 1 296 ? 19.851 -16.621 -31.249 1.00 81.19 296 GLY A C 1
ATOM 2281 O O . GLY A 1 296 ? 19.284 -15.668 -31.783 1.00 81.19 296 GLY A O 1
ATOM 2282 N N . CYS A 1 297 ? 19.408 -17.157 -30.108 1.00 84.25 297 CYS A N 1
ATOM 2283 C CA . CYS A 1 297 ? 18.257 -16.626 -29.387 1.00 84.25 297 CYS A CA 1
ATOM 2284 C C . CYS A 1 297 ? 18.574 -15.265 -28.749 1.00 84.25 297 CYS A C 1
ATOM 2286 O O . CYS A 1 297 ? 19.654 -15.056 -28.188 1.00 84.25 297 CYS A O 1
ATOM 2288 N N . LEU A 1 298 ? 17.606 -14.345 -28.792 1.00 87.56 298 LEU A N 1
ATOM 2289 C CA . LEU A 1 298 ? 17.659 -13.099 -28.030 1.00 87.56 298 LEU A CA 1
ATOM 2290 C C . LEU A 1 298 ? 17.374 -13.393 -26.554 1.00 87.56 298 LEU A C 1
ATOM 2292 O O . LEU A 1 298 ? 16.362 -14.007 -26.220 1.00 87.56 298 LEU A O 1
ATOM 2296 N N . VAL A 1 299 ? 18.241 -12.906 -25.674 1.00 88.38 299 VAL A N 1
ATOM 2297 C CA . VAL A 1 299 ? 18.103 -13.018 -24.221 1.00 88.38 299 VAL A CA 1
ATOM 2298 C C . VAL A 1 299 ? 17.916 -11.625 -23.641 1.00 88.38 299 VAL A C 1
ATOM 2300 O O . VAL A 1 299 ? 18.687 -10.721 -23.953 1.00 88.38 299 VAL A O 1
ATOM 2303 N N . CYS A 1 300 ? 16.918 -11.458 -22.774 1.00 90.88 300 CYS A N 1
ATOM 2304 C CA . CYS A 1 300 ? 16.704 -10.244 -21.991 1.00 90.88 300 CYS A CA 1
ATOM 2305 C C . CYS A 1 300 ? 16.656 -10.600 -20.502 1.00 90.88 300 CYS A C 1
ATOM 2307 O O . CYS A 1 300 ? 15.972 -11.547 -20.122 1.00 90.88 300 CYS A O 1
ATOM 2309 N N . SER A 1 301 ? 17.358 -9.843 -19.662 1.00 88.50 301 SER A N 1
ATOM 2310 C CA . SER A 1 301 ? 17.352 -10.025 -18.205 1.00 88.50 301 SER A CA 1
ATOM 2311 C C . SER A 1 301 ? 17.631 -8.700 -17.513 1.00 88.50 301 SER A C 1
ATOM 2313 O O . SER A 1 301 ? 18.367 -7.867 -18.037 1.00 88.50 301 SER A O 1
ATOM 2315 N N . ASP A 1 302 ? 17.083 -8.500 -16.324 1.00 87.19 302 ASP A N 1
ATOM 2316 C CA . ASP A 1 302 ? 17.503 -7.413 -15.442 1.00 87.19 302 ASP A CA 1
ATOM 2317 C C . ASP A 1 302 ? 18.763 -7.762 -14.635 1.00 87.19 302 ASP A C 1
ATOM 2319 O O . ASP A 1 302 ? 19.443 -6.852 -14.174 1.00 87.19 302 ASP A O 1
ATOM 2323 N N . 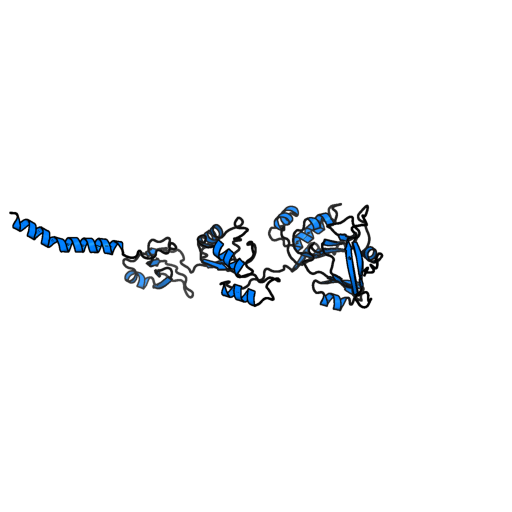ASP A 1 303 ? 19.133 -9.042 -14.557 1.00 85.56 303 ASP A N 1
ATOM 2324 C CA . ASP A 1 303 ? 20.382 -9.517 -13.954 1.00 85.56 303 ASP A CA 1
ATOM 2325 C C . ASP A 1 303 ? 21.508 -9.638 -15.008 1.00 85.56 303 ASP A C 1
ATOM 2327 O O . ASP A 1 303 ? 21.387 -10.461 -15.930 1.00 85.56 303 ASP A O 1
ATOM 2331 N N . PRO A 1 304 ? 22.602 -8.857 -14.894 1.00 82.69 304 PRO A N 1
ATOM 2332 C CA . PRO A 1 304 ? 23.722 -8.903 -15.832 1.00 82.69 304 PRO A CA 1
ATOM 2333 C C . PRO A 1 304 ? 24.490 -10.231 -15.807 1.00 82.69 304 PRO A C 1
ATOM 2335 O O . PRO A 1 304 ? 24.987 -10.651 -16.853 1.00 82.69 304 PRO A O 1
ATOM 2338 N N . GLU A 1 305 ? 24.566 -10.924 -14.667 1.00 85.25 305 GLU A N 1
ATOM 2339 C CA . GLU A 1 305 ? 25.311 -12.185 -14.556 1.00 85.25 305 GLU A CA 1
ATOM 2340 C C . GLU A 1 305 ? 24.618 -13.306 -15.337 1.00 85.25 305 GLU A C 1
ATOM 2342 O O . GLU A 1 305 ? 25.280 -14.110 -15.997 1.00 85.25 305 GLU A O 1
ATOM 2347 N N . ILE A 1 306 ? 23.280 -13.312 -15.363 1.00 84.88 306 ILE A N 1
ATOM 2348 C CA . ILE A 1 306 ? 22.497 -14.263 -16.168 1.00 84.88 306 ILE A CA 1
ATOM 2349 C C . ILE A 1 306 ? 22.760 -14.055 -17.663 1.00 84.88 306 ILE A C 1
ATOM 2351 O O . ILE A 1 306 ? 22.983 -15.025 -18.395 1.00 84.88 306 ILE A O 1
ATOM 2355 N N . VAL A 1 307 ? 22.760 -12.802 -18.136 1.00 84.88 307 VAL A N 1
ATOM 2356 C CA . VAL A 1 307 ? 23.001 -12.526 -19.563 1.00 84.88 307 VAL A CA 1
ATOM 2357 C C . VAL A 1 307 ? 24.441 -12.838 -19.936 1.00 84.88 307 VAL A C 1
ATOM 2359 O O . VAL A 1 307 ? 24.672 -13.443 -20.979 1.00 84.88 307 VAL A O 1
ATOM 2362 N N . LYS A 1 308 ? 25.401 -12.504 -19.073 1.00 85.12 308 LYS A N 1
ATOM 2363 C CA . LYS A 1 308 ? 26.813 -12.843 -19.263 1.00 85.12 308 LYS A CA 1
ATOM 2364 C C . LYS A 1 308 ? 27.024 -14.354 -19.353 1.00 85.12 308 LYS A C 1
ATOM 2366 O O . LYS A 1 308 ? 27.720 -14.818 -20.253 1.00 85.12 308 LYS A O 1
ATOM 2371 N N . TYR A 1 309 ? 26.383 -15.127 -18.477 1.00 84.88 309 TYR A N 1
ATOM 2372 C CA . TYR A 1 309 ? 26.446 -16.587 -18.514 1.00 84.88 309 TYR A CA 1
ATOM 2373 C C . TYR A 1 309 ? 25.852 -17.161 -19.812 1.00 84.88 309 TYR A C 1
ATOM 2375 O O . TYR A 1 309 ? 26.457 -18.033 -20.431 1.00 84.88 309 TYR A O 1
ATOM 2383 N N . GLY A 1 310 ? 24.694 -16.657 -20.257 1.00 82.69 310 GLY A N 1
ATOM 2384 C CA . GLY A 1 310 ? 24.004 -17.169 -21.449 1.00 82.69 310 GLY A CA 1
ATOM 2385 C C . GLY A 1 310 ? 24.561 -16.678 -22.794 1.00 82.69 310 GLY A C 1
ATOM 2386 O O . GLY A 1 310 ? 24.508 -17.401 -23.789 1.00 82.69 310 GLY A O 1
ATOM 2387 N N . CYS A 1 311 ? 25.097 -15.457 -22.843 1.00 85.62 311 CYS A N 1
ATOM 2388 C CA . CYS A 1 311 ? 25.504 -14.782 -24.083 1.00 85.62 311 CYS A CA 1
ATOM 2389 C C . CYS A 1 311 ? 27.029 -14.641 -24.235 1.00 85.62 311 CYS A C 1
ATOM 2391 O O . CYS A 1 311 ? 27.506 -14.231 -25.299 1.00 85.62 311 CYS A O 1
ATOM 2393 N N . GLY A 1 312 ? 27.809 -14.963 -23.197 1.00 83.19 312 GLY A N 1
ATOM 2394 C CA . GLY A 1 312 ? 29.249 -14.711 -23.162 1.00 83.19 312 GLY A CA 1
ATOM 2395 C C . GLY A 1 312 ? 29.538 -13.213 -23.251 1.00 83.19 312 GLY A C 1
ATOM 2396 O O . GLY A 1 312 ? 28.986 -12.427 -22.488 1.00 83.19 312 GLY A O 1
ATOM 2397 N N . ASN A 1 313 ? 30.350 -12.801 -24.226 1.00 77.12 313 ASN A N 1
ATOM 2398 C CA . ASN A 1 313 ? 30.685 -11.386 -24.456 1.00 77.12 313 ASN A CA 1
ATOM 2399 C C . ASN A 1 313 ? 29.682 -10.660 -25.377 1.00 77.12 313 ASN A C 1
ATOM 2401 O O . ASN A 1 313 ? 29.888 -9.503 -25.730 1.00 77.12 313 ASN A O 1
ATOM 2405 N N . ARG A 1 314 ? 28.595 -11.321 -25.803 1.00 79.12 314 ARG A N 1
ATOM 2406 C CA . ARG A 1 314 ? 27.603 -10.765 -26.745 1.00 79.12 314 ARG A CA 1
ATOM 2407 C C . ARG A 1 314 ? 26.371 -10.225 -26.025 1.00 79.12 314 ARG A C 1
ATOM 2409 O O . ARG A 1 314 ? 25.246 -10.617 -26.332 1.00 79.12 314 ARG A O 1
ATOM 2416 N N . TYR A 1 315 ? 26.586 -9.346 -25.054 1.00 84.81 315 TYR A N 1
ATOM 2417 C CA . TYR A 1 315 ? 25.510 -8.671 -24.336 1.00 84.81 315 TYR A CA 1
ATOM 2418 C C . TYR A 1 315 ? 25.872 -7.231 -24.001 1.00 84.81 315 TYR A C 1
ATOM 2420 O O . TYR A 1 315 ? 27.038 -6.844 -24.012 1.00 84.81 315 TYR A O 1
ATOM 2428 N N . THR A 1 316 ? 24.854 -6.429 -23.717 1.00 86.44 316 THR A N 1
ATOM 2429 C CA . THR A 1 316 ? 25.016 -5.035 -23.310 1.00 86.44 316 THR A CA 1
ATOM 2430 C C . THR A 1 316 ? 23.787 -4.569 -22.526 1.00 86.44 316 THR A C 1
ATOM 2432 O O . THR A 1 316 ? 22.708 -5.158 -22.669 1.00 86.44 316 THR A O 1
ATOM 2435 N N . PRO A 1 317 ? 23.891 -3.539 -21.672 1.00 88.12 317 PRO A N 1
ATOM 2436 C CA . PRO A 1 317 ? 22.712 -2.877 -21.133 1.00 88.12 317 PRO A CA 1
ATOM 2437 C C . PRO A 1 317 ? 21.814 -2.364 -22.265 1.00 88.12 317 PRO A C 1
ATOM 2439 O O . PRO A 1 317 ? 22.285 -1.750 -23.223 1.00 88.12 317 PRO A O 1
ATOM 2442 N N . PHE A 1 318 ? 20.506 -2.584 -22.149 1.00 90.19 318 PHE A N 1
ATOM 2443 C CA . PHE A 1 318 ? 19.545 -1.978 -23.061 1.00 90.19 318 PHE A CA 1
ATOM 2444 C C . PHE A 1 318 ? 19.575 -0.454 -22.854 1.00 90.19 318 PHE A C 1
ATOM 2446 O O . PHE A 1 318 ? 19.494 -0.010 -21.701 1.00 90.19 318 PHE A O 1
ATOM 2453 N N . PRO A 1 319 ? 19.730 0.357 -23.910 1.00 88.19 319 PRO A N 1
ATOM 2454 C CA . PRO A 1 319 ? 19.995 1.782 -23.753 1.00 88.19 319 PRO A CA 1
ATOM 2455 C C . PRO A 1 319 ? 18.804 2.511 -23.106 1.00 88.19 319 PRO A C 1
ATOM 2457 O O . PRO A 1 319 ? 17.657 2.269 -23.493 1.00 88.19 319 PRO A O 1
ATOM 2460 N N . PRO A 1 320 ? 19.048 3.395 -22.120 1.00 88.19 320 PRO A N 1
ATOM 2461 C CA . PRO A 1 320 ? 18.014 4.266 -21.568 1.00 88.19 320 PRO A CA 1
ATOM 2462 C C . PRO A 1 320 ? 17.364 5.132 -22.652 1.00 88.19 320 PRO A C 1
ATOM 2464 O O . PRO A 1 320 ? 18.007 5.489 -23.641 1.00 88.19 320 PRO A O 1
ATOM 2467 N N . GLY A 1 321 ? 16.087 5.474 -22.481 1.00 86.94 321 GLY A N 1
ATOM 2468 C CA . GLY A 1 321 ? 15.396 6.368 -23.420 1.00 86.94 321 GLY A CA 1
ATOM 2469 C C . GLY A 1 321 ? 15.143 5.766 -24.811 1.00 86.94 321 GLY A C 1
ATOM 2470 O O . GLY A 1 321 ? 14.891 6.497 -25.776 1.00 86.94 321 GLY A O 1
ATOM 2471 N N . CYS A 1 322 ? 15.260 4.442 -24.944 1.00 88.44 322 CYS A N 1
ATOM 2472 C CA . CYS A 1 322 ? 15.142 3.741 -26.218 1.00 88.44 322 CYS A CA 1
ATOM 2473 C C . CYS A 1 322 ? 14.030 2.693 -26.211 1.00 88.44 322 CYS A C 1
ATOM 2475 O O . CYS A 1 322 ? 13.609 2.185 -25.168 1.00 88.44 322 CYS A O 1
ATOM 2477 N N . LEU A 1 323 ? 13.592 2.349 -27.419 1.00 89.81 323 LEU A N 1
ATOM 2478 C CA . LEU A 1 323 ? 12.700 1.241 -27.713 1.00 89.81 323 LEU A CA 1
ATOM 2479 C C . LEU A 1 323 ? 13.262 0.400 -28.857 1.00 89.81 323 LEU A C 1
ATOM 2481 O O . LEU A 1 323 ? 14.001 0.899 -29.702 1.00 89.81 323 LEU A O 1
ATOM 2485 N N . PHE A 1 324 ? 12.896 -0.873 -28.893 1.00 89.19 324 PHE A N 1
ATOM 2486 C CA . PHE A 1 324 ? 13.212 -1.794 -29.972 1.00 89.19 324 PHE A CA 1
ATOM 2487 C C . PHE A 1 324 ? 11.926 -2.407 -30.518 1.00 89.19 324 PHE A C 1
ATOM 2489 O O . PHE A 1 324 ? 11.122 -2.938 -29.747 1.00 89.19 324 PHE A O 1
ATOM 2496 N N . GLN A 1 325 ? 11.759 -2.373 -31.840 1.00 86.06 325 GLN A N 1
ATOM 2497 C CA . GLN A 1 325 ? 10.717 -3.114 -32.550 1.00 86.06 325 GLN A CA 1
ATOM 2498 C C . GLN A 1 325 ? 11.340 -4.031 -33.600 1.00 86.06 325 GLN A C 1
ATOM 2500 O O . GLN A 1 325 ? 12.292 -3.644 -34.273 1.00 86.06 325 GLN A O 1
ATOM 2505 N N . SER A 1 326 ? 10.759 -5.213 -33.817 1.00 82.25 326 SER A N 1
ATOM 2506 C CA . SER A 1 326 ? 11.254 -6.152 -34.838 1.00 82.25 326 SER A CA 1
ATOM 2507 C C . SER A 1 326 ? 11.338 -5.565 -36.261 1.00 82.25 326 SER A C 1
ATOM 2509 O O . SER A 1 326 ? 12.185 -6.005 -37.030 1.00 82.25 326 SER A O 1
ATOM 2511 N N . GLU A 1 327 ? 10.484 -4.599 -36.622 1.00 74.81 327 GLU A N 1
ATOM 2512 C CA . GLU A 1 327 ? 10.435 -4.003 -37.975 1.00 74.81 327 GLU A CA 1
ATOM 2513 C C . GLU A 1 327 ? 11.231 -2.695 -38.120 1.00 74.81 327 GLU A C 1
ATOM 2515 O O . GLU A 1 327 ? 11.686 -2.375 -39.218 1.00 74.81 327 GLU A O 1
ATOM 2520 N N . GLU A 1 328 ? 11.369 -1.930 -37.035 1.00 73.12 328 GLU A N 1
ATOM 2521 C CA . GLU A 1 328 ? 11.979 -0.589 -37.048 1.00 73.12 328 GLU A CA 1
ATOM 2522 C C . GLU A 1 328 ? 13.368 -0.557 -36.390 1.00 73.12 328 GLU A C 1
ATOM 2524 O O . GLU A 1 328 ? 14.102 0.424 -36.500 1.00 73.12 328 GLU A O 1
ATOM 2529 N N . GLY A 1 329 ? 13.752 -1.644 -35.718 1.00 83.25 329 GLY A N 1
ATOM 2530 C CA . GLY A 1 329 ? 15.003 -1.739 -34.986 1.00 83.25 329 GLY A CA 1
ATOM 2531 C C . GLY A 1 329 ? 14.983 -0.917 -33.698 1.00 83.25 329 GLY A C 1
ATOM 2532 O O . GLY A 1 329 ? 13.941 -0.707 -33.076 1.00 83.25 329 GLY A O 1
ATOM 2533 N N . LEU A 1 330 ? 16.174 -0.513 -33.255 1.00 84.69 330 LEU A N 1
ATOM 2534 C CA . LEU A 1 330 ? 16.374 0.272 -32.036 1.00 84.69 330 LEU A CA 1
ATOM 2535 C C . LEU A 1 330 ? 16.267 1.772 -32.342 1.00 84.69 330 LEU A C 1
ATOM 2537 O O . LEU A 1 330 ? 17.006 2.279 -33.187 1.00 84.69 330 LEU A O 1
ATOM 2541 N N . ILE A 1 331 ? 15.393 2.473 -31.622 1.00 84.19 331 ILE A N 1
ATOM 2542 C CA . ILE A 1 331 ? 15.089 3.898 -31.797 1.00 84.19 331 ILE A CA 1
ATOM 2543 C C . ILE A 1 331 ? 15.104 4.589 -30.429 1.00 84.19 331 ILE A C 1
ATOM 2545 O O . ILE A 1 331 ? 14.658 4.019 -29.434 1.00 84.19 331 ILE A O 1
ATOM 2549 N N . SER A 1 332 ? 15.586 5.832 -30.368 1.00 82.62 332 SER A N 1
ATOM 2550 C CA . SER A 1 332 ? 15.390 6.691 -29.195 1.00 82.62 332 SER A CA 1
ATOM 2551 C C . SER A 1 332 ? 14.039 7.386 -29.287 1.00 82.62 332 SER A C 1
ATOM 2553 O O . SER A 1 332 ? 13.773 8.073 -30.269 1.00 82.62 332 SER A O 1
ATOM 2555 N N . PHE A 1 333 ? 13.193 7.266 -28.267 1.00 80.56 333 PHE A N 1
ATOM 2556 C CA . PHE A 1 333 ? 11.914 7.985 -28.266 1.00 80.56 333 PHE A CA 1
ATOM 2557 C C . PHE A 1 333 ? 12.059 9.470 -27.888 1.00 80.56 333 PHE A C 1
ATOM 2559 O O . PHE A 1 333 ? 11.147 10.257 -28.138 1.00 80.56 333 PHE A O 1
ATOM 2566 N N . ASP A 1 334 ? 13.203 9.881 -27.332 1.00 74.12 334 ASP A N 1
ATOM 2567 C CA . ASP A 1 334 ? 13.524 11.298 -27.110 1.00 74.12 334 ASP A CA 1
ATOM 2568 C C . ASP A 1 334 ? 14.064 11.963 -28.385 1.00 74.12 334 ASP A C 1
ATOM 2570 O O . ASP A 1 334 ? 13.775 13.130 -28.664 1.00 74.12 334 ASP A O 1
ATOM 2574 N N . HIS A 1 335 ? 14.788 11.195 -29.203 1.00 78.75 335 HIS A N 1
ATOM 2575 C CA . HIS A 1 335 ? 15.363 11.644 -30.468 1.00 78.75 335 HIS A CA 1
ATOM 2576 C C . HIS A 1 335 ? 15.013 10.685 -31.624 1.00 78.75 335 HIS A C 1
ATOM 2578 O O . HIS A 1 335 ? 15.909 10.074 -32.210 1.00 78.75 335 HIS A O 1
ATOM 2584 N N . PRO A 1 336 ? 13.726 10.563 -32.009 1.00 70.56 336 PRO A N 1
ATOM 2585 C CA . PRO A 1 336 ? 13.268 9.556 -32.978 1.00 70.56 336 PRO A CA 1
ATOM 2586 C C . PRO A 1 336 ? 13.792 9.777 -34.403 1.00 70.56 336 PRO A C 1
ATOM 2588 O O . PRO A 1 336 ? 13.780 8.866 -35.226 1.00 70.56 336 PRO A O 1
ATOM 2591 N N . LEU A 1 337 ? 14.276 10.985 -34.708 1.00 73.19 337 LEU A N 1
ATOM 2592 C CA . LEU A 1 337 ? 14.900 11.326 -35.990 1.00 73.19 337 LEU A CA 1
ATOM 2593 C C . LEU A 1 337 ? 16.431 11.234 -35.954 1.00 73.19 337 LEU A C 1
ATOM 2595 O O . LEU A 1 337 ? 17.077 11.640 -36.916 1.00 73.19 337 LEU A O 1
ATOM 2599 N N . ASN A 1 338 ? 17.032 10.740 -34.875 1.00 74.31 338 ASN A N 1
ATOM 2600 C CA . ASN A 1 338 ? 18.476 10.581 -34.758 1.00 74.31 338 ASN A CA 1
ATOM 2601 C C . ASN A 1 338 ? 18.846 9.102 -34.829 1.00 74.31 338 ASN A C 1
ATOM 2603 O O . ASN A 1 338 ? 18.154 8.241 -34.287 1.00 74.31 338 ASN A O 1
ATOM 2607 N N . LYS A 1 339 ? 19.955 8.797 -35.506 1.00 72.31 339 LYS A N 1
ATOM 2608 C CA . LYS A 1 339 ? 20.422 7.413 -35.618 1.00 72.31 339 LYS A CA 1
ATOM 2609 C C . LYS A 1 339 ? 20.965 6.940 -34.266 1.00 72.31 339 LYS A C 1
ATOM 2611 O O . LYS A 1 339 ? 21.784 7.624 -33.663 1.00 72.31 339 LYS A O 1
ATOM 2616 N N . VAL A 1 340 ? 20.567 5.754 -33.816 1.00 75.06 340 VAL A N 1
ATOM 2617 C CA . VAL A 1 340 ? 21.208 5.086 -32.674 1.00 75.06 340 VAL A CA 1
ATOM 2618 C C . VAL A 1 340 ? 22.348 4.220 -33.213 1.00 75.06 340 VAL A C 1
ATOM 2620 O O . VAL A 1 340 ? 22.123 3.381 -34.084 1.00 75.06 340 VAL A O 1
ATOM 2623 N N . ARG A 1 341 ? 23.584 4.441 -32.753 1.00 71.69 341 ARG A N 1
ATOM 2624 C CA . ARG A 1 341 ? 24.773 3.700 -33.211 1.00 71.69 341 ARG A CA 1
ATOM 2625 C C . ARG A 1 341 ? 25.362 2.865 -32.084 1.00 71.69 341 ARG A C 1
ATOM 2627 O O . ARG A 1 341 ? 25.425 3.326 -30.947 1.00 71.69 341 ARG A O 1
ATOM 2634 N N . GLY A 1 342 ? 25.823 1.661 -32.417 1.00 68.88 342 GLY A N 1
ATOM 2635 C CA . GLY A 1 342 ? 26.697 0.891 -31.538 1.00 68.88 342 GLY A CA 1
ATOM 2636 C C . GLY A 1 342 ? 28.097 1.507 -31.507 1.00 68.88 342 GLY A C 1
ATOM 2637 O O . GLY A 1 342 ? 28.716 1.693 -32.551 1.00 68.88 342 GLY A O 1
ATOM 2638 N N . VAL A 1 343 ? 28.585 1.817 -30.314 1.00 69.12 343 VAL A N 1
ATOM 2639 C CA . VAL A 1 343 ? 29.944 2.281 -30.031 1.00 69.12 343 VAL A CA 1
ATOM 2640 C C . VAL A 1 343 ? 30.651 1.159 -29.283 1.00 69.12 343 VAL A C 1
ATOM 2642 O O . VAL A 1 343 ? 30.162 0.699 -28.250 1.00 69.12 343 VAL A O 1
ATOM 2645 N N . VAL A 1 344 ? 31.774 0.681 -29.817 1.00 65.12 344 VAL A N 1
ATOM 2646 C CA . VAL A 1 344 ? 32.614 -0.299 -29.117 1.00 65.12 344 VAL A CA 1
ATOM 2647 C C . VAL A 1 344 ? 33.390 0.436 -28.036 1.00 65.12 344 VAL A C 1
ATOM 2649 O O . VAL A 1 344 ? 34.035 1.444 -28.309 1.00 65.12 344 VAL A O 1
ATOM 2652 N N . ARG A 1 345 ? 33.306 -0.066 -26.807 1.00 56.81 345 ARG A N 1
ATOM 2653 C CA . ARG A 1 345 ? 34.149 0.366 -25.699 1.00 56.81 345 ARG A CA 1
ATOM 2654 C C . ARG A 1 345 ? 35.311 -0.618 -25.584 1.00 56.81 345 ARG A C 1
ATOM 2656 O O . ARG A 1 345 ? 35.072 -1.820 -25.454 1.00 56.81 345 ARG A O 1
ATOM 2663 N N . GLU A 1 346 ? 36.527 -0.101 -25.686 1.00 53.00 346 GLU A N 1
ATOM 2664 C CA . GLU A 1 346 ? 37.765 -0.844 -25.445 1.00 53.00 346 GLU A CA 1
ATOM 2665 C C . GLU A 1 346 ? 38.173 -0.673 -23.976 1.00 53.00 346 GLU A C 1
ATOM 2667 O O . GLU A 1 346 ? 37.876 0.357 -23.361 1.00 53.00 346 GLU A O 1
ATOM 2672 N N . ASP A 1 347 ? 38.771 -1.710 -23.393 1.00 48.53 347 ASP A N 1
ATOM 2673 C CA . ASP A 1 347 ? 39.386 -1.632 -22.068 1.00 48.53 347 ASP A CA 1
ATOM 2674 C C . ASP A 1 347 ? 40.786 -0.998 -22.143 1.00 48.53 347 ASP A C 1
ATOM 2676 O O . ASP A 1 347 ? 41.328 -0.782 -23.228 1.00 48.53 347 ASP A O 1
ATOM 2680 N N . ASP A 1 348 ? 41.387 -0.700 -20.984 1.00 46.41 348 ASP A N 1
ATOM 2681 C CA . ASP A 1 348 ? 42.728 -0.093 -20.876 1.00 46.41 348 ASP A CA 1
ATOM 2682 C C . ASP A 1 348 ? 43.847 -0.963 -21.508 1.00 46.41 348 ASP A C 1
ATOM 2684 O O . ASP A 1 348 ? 44.988 -0.517 -21.637 1.00 46.41 348 ASP A O 1
ATOM 2688 N N . GLU A 1 349 ? 43.532 -2.200 -21.914 1.00 48.94 349 GLU A N 1
ATOM 2689 C CA . GLU A 1 349 ? 44.427 -3.157 -22.574 1.00 48.94 349 GLU A CA 1
ATOM 2690 C C . GLU A 1 349 ? 44.159 -3.294 -24.092 1.00 48.94 349 GLU A C 1
ATOM 2692 O O . GLU A 1 349 ? 44.849 -4.061 -24.769 1.00 48.94 349 GLU A O 1
ATOM 2697 N N . GLY A 1 350 ? 43.207 -2.532 -24.650 1.00 43.47 350 GLY A N 1
ATOM 2698 C CA . GLY A 1 350 ? 42.901 -2.484 -26.085 1.00 43.47 350 GLY A CA 1
ATOM 2699 C C . GLY A 1 350 ? 42.008 -3.621 -26.599 1.00 43.47 350 GLY A C 1
ATOM 2700 O O . GLY A 1 350 ? 41.935 -3.848 -27.808 1.00 43.47 350 GLY A O 1
ATOM 2701 N N . TYR A 1 351 ? 41.324 -4.357 -25.718 1.00 43.88 351 TYR A N 1
ATOM 2702 C CA . TYR A 1 351 ? 40.358 -5.388 -26.094 1.00 43.88 351 TYR A CA 1
ATOM 2703 C C . TYR A 1 351 ? 38.925 -4.834 -26.114 1.00 43.88 351 TYR A C 1
ATOM 2705 O O . TYR A 1 351 ? 38.452 -4.176 -25.186 1.00 43.88 351 TYR A O 1
ATOM 2713 N N . SER A 1 352 ? 38.190 -5.145 -27.188 1.00 48.69 352 SER A N 1
ATOM 2714 C CA . SER A 1 352 ? 36.785 -4.761 -27.372 1.00 48.69 352 SER A CA 1
ATOM 2715 C C . SER A 1 352 ? 35.892 -5.452 -26.330 1.00 48.69 352 SER A C 1
ATOM 2717 O O . SER A 1 352 ? 35.578 -6.636 -26.459 1.00 48.69 352 SER A O 1
ATOM 2719 N N . THR A 1 353 ? 35.469 -4.729 -25.293 1.00 49.09 353 THR A N 1
ATOM 2720 C CA . THR A 1 353 ? 34.826 -5.324 -24.108 1.00 49.09 353 THR A CA 1
ATOM 2721 C C . THR A 1 353 ? 33.298 -5.265 -24.151 1.00 49.09 353 THR A C 1
ATOM 2723 O O . THR A 1 353 ? 32.647 -6.164 -23.621 1.00 49.09 353 THR A O 1
ATOM 2726 N N . ALA A 1 354 ? 32.696 -4.248 -24.788 1.00 54.47 3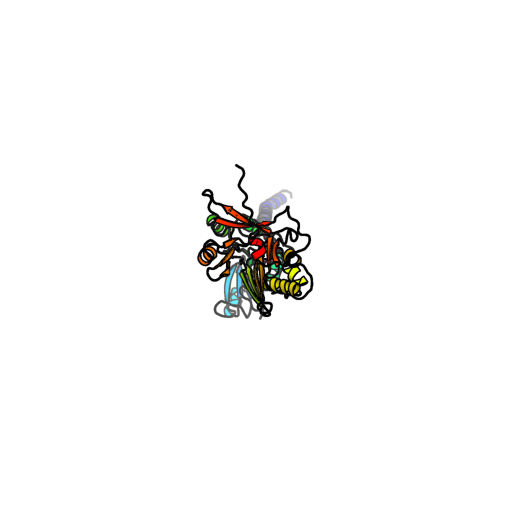54 ALA A N 1
ATOM 2727 C CA . ALA A 1 354 ? 31.236 -4.138 -24.925 1.00 54.47 354 ALA A CA 1
ATOM 2728 C C . ALA A 1 354 ? 30.801 -3.163 -26.036 1.00 54.47 354 ALA A C 1
ATOM 2730 O O . ALA A 1 354 ? 31.438 -2.134 -26.250 1.00 54.47 354 ALA A O 1
ATOM 2731 N N . VAL A 1 355 ? 29.671 -3.437 -26.702 1.00 61.59 355 VAL A N 1
ATOM 2732 C CA . VAL A 1 355 ? 29.014 -2.487 -27.623 1.00 61.59 355 VAL A CA 1
ATOM 2733 C C . VAL A 1 355 ? 27.923 -1.735 -26.870 1.00 61.59 355 VAL A C 1
ATOM 2735 O O . VAL A 1 355 ? 26.961 -2.345 -26.413 1.00 61.59 355 VAL A O 1
ATOM 2738 N N . ILE A 1 356 ? 28.046 -0.417 -26.742 1.00 67.06 356 ILE A N 1
ATOM 2739 C CA . ILE A 1 356 ? 27.044 0.452 -26.112 1.00 67.06 356 ILE A CA 1
ATOM 2740 C C . ILE A 1 356 ? 26.318 1.225 -27.206 1.00 67.06 356 ILE A C 1
ATOM 2742 O O . ILE A 1 356 ? 26.943 1.767 -28.109 1.00 67.06 356 ILE A O 1
ATOM 2746 N N . PHE A 1 357 ? 24.996 1.305 -27.128 1.00 72.75 357 PHE A N 1
ATOM 2747 C CA . PHE A 1 357 ? 24.210 2.076 -28.084 1.00 72.75 357 PHE A CA 1
ATOM 2748 C C . PHE A 1 357 ? 24.053 3.522 -27.611 1.00 72.75 357 PHE A C 1
ATOM 2750 O O . PHE A 1 357 ? 23.595 3.761 -26.495 1.00 72.75 357 PHE A O 1
ATOM 2757 N N . GLN A 1 358 ? 24.425 4.481 -28.459 1.00 67.06 358 GLN A N 1
ATOM 2758 C CA . GLN A 1 358 ? 24.287 5.914 -28.193 1.00 67.06 358 GLN A CA 1
ATOM 2759 C C . GLN A 1 358 ? 23.549 6.619 -29.332 1.00 67.06 358 GLN A C 1
ATOM 2761 O O . GLN A 1 358 ? 23.632 6.221 -30.497 1.00 67.06 358 GLN A O 1
ATOM 2766 N N . VAL A 1 359 ? 22.818 7.678 -28.985 1.00 66.31 359 VAL A N 1
ATOM 2767 C CA . VAL A 1 359 ? 22.137 8.535 -29.958 1.00 66.31 359 VAL A CA 1
ATOM 2768 C C . VAL A 1 359 ? 23.166 9.436 -30.638 1.00 66.31 359 VAL A C 1
ATOM 2770 O O . VAL A 1 359 ? 23.825 10.244 -29.989 1.00 66.31 359 VAL A O 1
ATOM 2773 N N . ASP A 1 360 ? 23.277 9.331 -31.958 1.00 68.94 360 ASP A N 1
ATOM 2774 C CA . ASP A 1 360 ? 24.077 10.233 -32.778 1.00 68.94 360 ASP A CA 1
ATOM 2775 C C . ASP A 1 360 ? 23.311 11.547 -32.997 1.00 68.94 360 ASP A C 1
ATOM 2777 O O . ASP A 1 360 ? 22.445 11.669 -33.872 1.00 68.94 360 ASP A O 1
ATOM 2781 N N . LEU A 1 361 ? 23.629 12.547 -32.173 1.00 62.50 361 LEU A N 1
ATOM 2782 C CA . LEU A 1 361 ? 23.008 13.872 -32.229 1.00 62.50 361 LEU A CA 1
ATOM 2783 C C . LEU A 1 361 ? 23.344 14.652 -33.513 1.00 62.50 361 LEU A C 1
ATOM 2785 O O . LEU A 1 361 ? 22.643 15.610 -33.838 1.00 62.50 361 LEU A O 1
ATOM 2789 N N . PHE A 1 362 ? 24.368 14.236 -34.263 1.00 53.44 362 PHE A N 1
ATOM 2790 C CA . PHE A 1 362 ? 24.854 14.932 -35.455 1.00 53.44 362 PHE A CA 1
ATOM 2791 C C . PHE A 1 362 ? 24.255 14.378 -36.754 1.00 53.44 362 PHE A C 1
ATOM 2793 O O . PHE A 1 362 ? 24.208 15.089 -37.759 1.00 53.44 362 PHE A O 1
ATOM 2800 N N . THR A 1 363 ? 23.738 13.144 -36.741 1.00 57.97 363 THR A N 1
ATOM 2801 C CA . THR A 1 363 ? 23.105 12.519 -37.913 1.00 57.97 363 THR A CA 1
ATOM 2802 C C . THR A 1 363 ? 21.583 12.512 -37.791 1.00 57.97 363 THR A C 1
ATOM 2804 O O . THR A 1 363 ? 20.993 11.637 -37.152 1.00 57.97 363 THR A O 1
ATOM 2807 N N . ARG A 1 364 ? 20.936 13.470 -38.465 1.00 46.78 364 ARG A N 1
ATOM 2808 C CA . ARG A 1 364 ? 19.474 13.563 -38.559 1.00 46.78 364 ARG A CA 1
ATOM 2809 C C . ARG A 1 364 ? 18.946 12.762 -39.751 1.00 46.78 364 ARG A C 1
ATOM 2811 O O . ARG A 1 364 ? 19.352 12.980 -40.889 1.00 46.78 364 ARG A O 1
ATOM 2818 N N . LEU A 1 365 ? 18.017 11.855 -39.485 1.00 57.31 365 LEU A N 1
ATOM 2819 C CA . LEU A 1 365 ? 17.284 11.074 -40.471 1.00 57.31 365 LEU A CA 1
ATOM 2820 C C . LEU A 1 365 ? 16.114 11.905 -41.018 1.00 57.31 365 LEU A C 1
ATOM 2822 O O . LEU A 1 365 ? 15.414 12.593 -40.274 1.00 57.31 365 LEU A O 1
ATOM 2826 N N . TYR A 1 366 ? 15.896 11.838 -42.333 1.00 46.28 366 TYR A N 1
ATOM 2827 C CA . TYR A 1 366 ? 14.790 12.531 -43.009 1.00 46.28 366 TYR A CA 1
ATOM 2828 C C . TYR A 1 366 ? 13.431 11.834 -42.800 1.00 46.28 366 TYR A C 1
ATOM 2830 O O . TYR A 1 366 ? 12.385 12.453 -42.979 1.00 46.28 366 TYR A O 1
ATOM 2838 N N . SER A 1 367 ? 13.450 10.560 -42.401 1.00 45.03 367 SER A N 1
ATOM 2839 C CA . SER A 1 367 ? 12.292 9.715 -42.080 1.00 45.03 367 SER A CA 1
ATOM 2840 C C . SER A 1 367 ? 12.745 8.541 -41.207 1.00 45.03 367 SER A C 1
ATOM 2842 O O . SER A 1 367 ? 13.889 8.109 -41.350 1.00 45.03 367 SER A O 1
ATOM 2844 N N . ILE A 1 368 ? 11.868 7.996 -40.355 1.00 50.75 368 ILE A N 1
ATOM 2845 C CA . ILE A 1 368 ? 12.155 6.777 -39.576 1.00 50.75 368 ILE A CA 1
ATOM 2846 C C . ILE A 1 368 ? 12.377 5.605 -40.556 1.00 50.75 368 ILE A C 1
ATOM 2848 O O . ILE A 1 368 ? 11.474 5.288 -41.337 1.00 50.75 368 ILE A O 1
ATOM 2852 N N . PRO A 1 369 ? 13.578 5.002 -40.600 1.00 44.22 369 PRO A N 1
ATOM 2853 C CA . PRO A 1 369 ? 13.881 3.920 -41.524 1.00 44.22 369 PRO A CA 1
ATOM 2854 C C . PRO A 1 369 ? 13.236 2.611 -41.055 1.00 44.22 369 PRO A C 1
ATOM 2856 O O . PRO A 1 369 ? 13.333 2.236 -39.893 1.00 44.22 369 PRO A O 1
ATOM 2859 N N . ARG A 1 370 ? 12.611 1.879 -41.983 1.00 44.75 370 ARG A N 1
ATOM 2860 C CA . ARG A 1 370 ? 12.167 0.493 -41.765 1.00 44.75 370 ARG A CA 1
ATOM 2861 C C . ARG A 1 370 ? 13.353 -0.442 -41.976 1.00 44.75 370 ARG A C 1
ATOM 2863 O O . ARG A 1 370 ? 13.556 -0.934 -43.086 1.00 44.75 370 ARG A O 1
ATOM 2870 N N . SER A 1 371 ? 14.186 -0.600 -40.958 1.00 43.78 371 SER A N 1
ATOM 2871 C CA . SER A 1 371 ? 15.394 -1.427 -41.018 1.00 43.78 371 SER A CA 1
ATOM 2872 C C . SER A 1 371 ? 15.414 -2.469 -39.905 1.00 43.78 371 SER A C 1
ATOM 2874 O O . SER A 1 371 ? 15.019 -2.182 -38.779 1.00 43.78 371 SER A O 1
ATOM 2876 N N . GLY A 1 372 ? 15.904 -3.669 -40.231 1.00 36.62 372 GLY A N 1
ATOM 2877 C CA . GLY A 1 372 ? 16.116 -4.752 -39.274 1.00 36.62 372 GLY A CA 1
ATOM 2878 C C . GLY A 1 372 ? 17.168 -4.415 -38.211 1.00 36.62 372 GLY A C 1
ATOM 2879 O O . GLY A 1 372 ? 17.899 -3.425 -38.301 1.00 36.62 372 GLY A O 1
ATOM 2880 N N . SER A 1 373 ? 17.242 -5.252 -37.174 1.00 41.53 373 SER A N 1
ATOM 2881 C CA . SER A 1 373 ? 18.144 -5.072 -36.026 1.00 41.53 373 SER A CA 1
ATOM 2882 C C . SER A 1 373 ? 19.634 -5.071 -36.391 1.00 41.53 373 SER A C 1
ATOM 2884 O O . SER A 1 373 ? 20.438 -4.503 -35.654 1.00 41.53 373 SER A O 1
ATOM 2886 N N . ASP A 1 374 ? 19.996 -5.667 -37.525 1.00 43.34 374 ASP A N 1
ATOM 2887 C CA . ASP A 1 374 ? 21.338 -5.765 -38.102 1.00 43.34 374 ASP A CA 1
ATOM 2888 C C . ASP A 1 374 ? 21.903 -4.410 -38.558 1.00 43.34 374 ASP A C 1
ATOM 2890 O O . ASP A 1 374 ? 23.103 -4.161 -38.425 1.00 43.34 374 ASP A O 1
ATOM 2894 N N . ALA A 1 375 ? 21.048 -3.482 -38.998 1.00 53.50 375 ALA A N 1
ATOM 2895 C CA . ALA A 1 375 ? 21.461 -2.168 -39.497 1.00 53.50 375 ALA A CA 1
ATOM 2896 C C . ALA A 1 375 ? 22.198 -1.300 -38.454 1.00 53.50 375 ALA A C 1
ATOM 2898 O O . ALA A 1 375 ? 23.038 -0.469 -38.817 1.00 53.50 375 ALA A O 1
ATOM 2899 N N . ASN A 1 376 ? 21.923 -1.509 -37.162 1.00 46.94 376 ASN A N 1
ATOM 2900 C CA . ASN A 1 376 ? 22.546 -0.763 -36.062 1.00 46.94 376 ASN A CA 1
ATOM 2901 C C . ASN A 1 376 ? 23.948 -1.276 -35.693 1.00 46.94 376 ASN A C 1
ATOM 2903 O O . ASN A 1 376 ? 24.707 -0.557 -35.041 1.00 46.94 376 ASN A O 1
ATOM 2907 N N . TRP A 1 377 ? 24.308 -2.480 -36.146 1.00 47.09 377 TRP A N 1
ATOM 2908 C CA . TRP A 1 377 ? 25.628 -3.087 -35.948 1.00 47.09 377 TRP A CA 1
ATOM 2909 C C . TRP A 1 377 ? 26.598 -2.793 -37.101 1.00 47.09 377 TRP A C 1
ATOM 2911 O O . TRP A 1 377 ? 27.807 -2.887 -36.927 1.00 47.09 377 TRP A O 1
ATOM 2921 N N . LEU A 1 378 ? 26.092 -2.393 -38.273 1.00 40.97 378 LEU A N 1
ATOM 2922 C CA . LEU A 1 378 ? 26.889 -2.166 -39.490 1.00 40.97 378 LEU A CA 1
ATOM 2923 C C . LEU A 1 378 ? 27.656 -0.827 -39.517 1.00 40.97 378 LEU A C 1
ATOM 2925 O O . LEU A 1 378 ? 28.331 -0.529 -40.498 1.00 40.97 378 LEU A O 1
ATOM 2929 N N . GLY A 1 379 ? 27.542 0.002 -38.473 1.00 42.97 379 GLY A N 1
ATOM 2930 C CA . GLY A 1 379 ? 28.113 1.355 -38.413 1.00 42.97 379 GLY A CA 1
ATOM 2931 C C . GLY A 1 379 ? 28.916 1.645 -37.148 1.00 42.97 379 GLY A C 1
ATOM 2932 O O . GLY A 1 379 ? 28.862 2.773 -36.659 1.00 42.97 379 GLY A O 1
ATOM 2933 N N . VAL A 1 380 ? 29.591 0.631 -36.601 1.00 40.09 380 VAL A N 1
ATOM 2934 C CA . VAL A 1 380 ? 30.487 0.781 -35.449 1.00 40.09 380 VAL A CA 1
ATOM 2935 C C . VAL A 1 380 ? 31.649 1.694 -35.836 1.00 40.09 380 VAL A C 1
ATOM 2937 O O . VAL A 1 380 ? 32.486 1.326 -36.657 1.00 40.09 380 VAL A O 1
ATOM 2940 N N . THR A 1 381 ? 31.696 2.888 -35.251 1.00 43.50 381 THR A N 1
ATOM 2941 C CA . THR A 1 381 ? 32.860 3.775 -35.345 1.00 43.50 381 THR A CA 1
ATOM 2942 C C . THR A 1 381 ? 33.705 3.560 -34.094 1.00 43.50 381 THR A C 1
ATOM 2944 O O . THR A 1 381 ? 33.195 3.721 -32.984 1.00 43.50 381 THR A O 1
ATOM 2947 N N . VAL A 1 382 ? 34.974 3.194 -34.265 1.00 37.69 382 VAL A N 1
ATOM 2948 C CA . VAL A 1 382 ? 35.968 3.233 -33.185 1.00 37.69 382 VAL A CA 1
ATOM 2949 C C . VAL A 1 382 ? 36.242 4.706 -32.897 1.00 37.69 382 VAL A C 1
ATOM 2951 O O . VAL A 1 382 ? 36.599 5.453 -33.807 1.00 37.69 382 VAL A O 1
ATOM 2954 N N . VAL A 1 383 ? 35.996 5.147 -31.666 1.00 38.22 383 VAL A N 1
ATOM 2955 C CA . VAL A 1 383 ? 36.415 6.475 -31.213 1.00 38.22 383 VAL A CA 1
ATOM 2956 C C . VAL A 1 383 ? 37.707 6.262 -30.443 1.00 38.22 383 VAL A C 1
ATOM 2958 O O . VAL A 1 383 ? 37.667 5.804 -29.304 1.00 38.22 383 VAL A O 1
ATOM 2961 N N . GLU A 1 384 ? 38.842 6.550 -31.078 1.00 31.22 384 GLU A N 1
ATOM 2962 C CA . GLU A 1 384 ? 40.114 6.673 -30.365 1.00 31.22 384 GLU A CA 1
ATOM 2963 C C . GLU A 1 384 ? 39.980 7.839 -29.379 1.00 31.22 384 GLU A C 1
ATOM 2965 O O . GLU A 1 384 ? 39.611 8.954 -29.756 1.00 31.22 384 GLU A O 1
ATOM 2970 N N . SER A 1 385 ? 40.212 7.576 -28.095 1.00 29.11 385 SER A N 1
ATOM 2971 C CA . SER A 1 385 ? 40.280 8.627 -27.088 1.00 29.11 385 SER A CA 1
ATOM 2972 C C . SER A 1 385 ? 41.496 9.507 -27.373 1.00 29.11 385 SER A C 1
ATOM 2974 O O . SER A 1 385 ? 42.629 9.032 -27.275 1.00 29.11 385 SER A O 1
ATOM 2976 N N . GLU A 1 386 ? 41.278 10.779 -27.707 1.00 29.56 386 GLU A N 1
ATOM 2977 C CA . GLU A 1 386 ? 42.347 11.776 -27.648 1.00 29.56 386 GLU A CA 1
ATOM 2978 C C . GLU A 1 386 ? 42.829 11.903 -26.192 1.00 29.56 386 GLU A C 1
ATOM 2980 O O . GLU A 1 386 ? 42.025 12.022 -25.263 1.00 29.56 386 GLU A O 1
ATOM 2985 N N . SER A 1 387 ? 44.150 11.796 -26.036 1.00 32.41 387 SER A N 1
ATOM 2986 C CA . SER A 1 387 ? 44.939 11.811 -24.796 1.00 32.41 387 SER A CA 1
ATOM 2987 C C . SER A 1 387 ? 44.812 13.079 -23.963 1.00 32.41 387 SER A C 1
ATOM 2989 O O . SER A 1 387 ? 44.846 14.164 -24.592 1.00 32.41 387 SER A O 1
#

Sequence (387 aa):
MEAGLRRFLVSFMPLALYLSYIVYTGKNVPKPRTSGCSLLPHSHYWIASKHIVTPHEIISGAVEINGGRIISLVKEKDWQETVKNKPVIDYGNAVVMPGLIDVHAHLDDPGRTEWEGFPSGTKAAAAGGITTLIDMPLNSHPSTVSKETLQLKINAAKGRIFVNVGFWGGLVPENAFNASILESLLDAGALGLKIPAISRSIVVMDDIFCIFNGYLQNTCVLRRSYGLSKQANEAMIVVEAYKVLRDRAPYPADQVIKELDGKFSFVLFDAKATKLFIARDRDGSAQLHWGVAADGCLVCSDDPEIVKYGCGNRYTPFPPGCLFQSEEGLISFDHPLNKVRGVVREDDEGYSTAVIFQVDLFTRLYSIPRSGSDANWLGVTVVESES

Radius of gyration: 35.36 Å; Cα contacts (8 Å, |Δi|>4): 692; chains: 1; bounding box: 75×69×117 Å

Nearest PDB structures (foldseek):
  8hfd-assembly1_D  TM=9.276E-01  e=2.427E-10  Escherichia coli
  3hm7-assembly2_C  TM=7.248E-01  e=7.091E-13  Halalkalibacterium halodurans
  8hfd-assembly1_C  TM=9.151E-01  e=6.355E-10  Escherichia coli
  8hfd-assembly1_B  TM=9.149E-01  e=1.028E-09  Escherichia coli
  2gwn-assembly1_A  TM=9.031E-01  e=2.048E-07  Porphyromonas gingivalis W83

pLDDT: mean 80.3, std 17.24, range [29.11, 98.31]

Secondary structure (DSSP, 8-state):
-HHHHHHHHHHHHHHHHHHHHHHHHHTTSPPP---TT-SSS-SEEEEEEEEEE-SS-EEEEEEEEETTEEEEEEEHHHHHHHSTTS-EEE-TTSEE-PPEEEEEE---TTT-TTTS-HHHHHHHHHHTTEEEEEE-SSSSSS-S-SHHHHHHHHHHHTTT-SSEEEEPEE--HHHHT-HHHHHHHHHTT---EE------EEEEETTEEEEEEEEES-HHHHHHHTT--TT--HHHHHHHHHHHHHHSTT--HHHHHHT--EEEEEEEEETTTT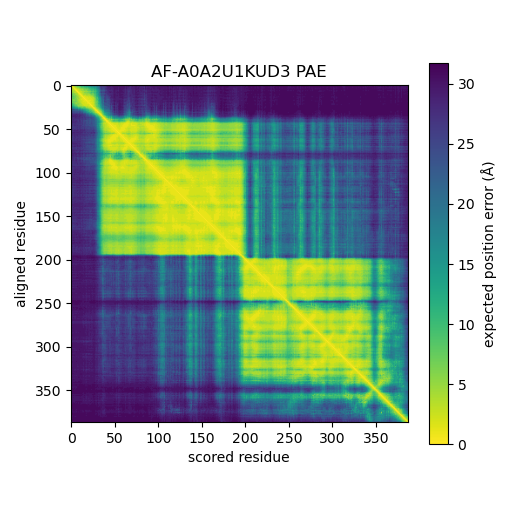EEEEEE-TT--S--EEEE-TTS-EEEES-HHHHHHHHTT-EEEPPTTEEEETTTEEEESSSTTEEEEEEEEEPTTS-EEEEEEEEEEEEE-SS-----GGGGTTT--------

InterPro domains:
  IPR006680 Amidohydrolase-related [PF01979] (95-174)
  IPR011059 Metal-dependent hydrolase, composite domain superfamily [SSF51338] (58-119)
  IPR024286 Domain of unknown function DUF3700 [PF12481] (191-359)
  IPR024286 Domain of unknown function DUF3700 [SM01172] (118-359)
  IPR029055 Nucleophile aminohydrolases, N-terminal [G3DSA:3.60.20.10] (204-335)
  IPR029055 Nucleophile aminohydrolases, N-terminal [SSF56235] (206-326)
  IPR032466 Metal-dependent hydrolase [SSF51556] (99-207)
  IPR044828 Stem-specific protein TSJT1-like [PTHR45952] (196-377)
  IPR056854 Allantoinase, composite domain [PF24890] (40-94)

Mean predicted aligned error: 17.32 Å